Protein AF-A0A0N5A094-F1 (afdb_monomer)

Structure (mmCIF, N/CA/C/O backbone):
data_AF-A0A0N5A094-F1
#
_entry.id   AF-A0A0N5A094-F1
#
loop_
_atom_site.group_PDB
_atom_site.id
_atom_site.type_symbol
_atom_site.label_atom_id
_atom_site.label_alt_id
_atom_site.label_comp_id
_atom_site.label_asym_id
_atom_site.label_entity_id
_atom_site.label_seq_id
_atom_site.pdbx_PDB_ins_code
_atom_site.Cartn_x
_atom_site.Cartn_y
_atom_site.Cartn_z
_atom_site.occupancy
_atom_site.B_iso_or_equiv
_atom_site.auth_seq_id
_atom_site.auth_comp_id
_atom_site.auth_asym_id
_atom_site.auth_atom_id
_atom_site.pdbx_PDB_model_num
ATOM 1 N N . ASP A 1 1 ? -36.994 19.124 92.014 1.00 40.53 1 ASP A N 1
ATOM 2 C CA . ASP A 1 1 ? -37.214 20.203 91.030 1.00 40.53 1 ASP A CA 1
ATOM 3 C C . ASP A 1 1 ? -38.536 20.028 90.295 1.00 40.53 1 ASP A C 1
ATOM 5 O O . ASP A 1 1 ? -38.674 19.136 89.468 1.00 40.53 1 ASP A O 1
ATOM 9 N N . LYS A 1 2 ? -39.553 20.811 90.679 1.00 35.59 2 LYS A N 1
ATOM 10 C CA . LYS A 1 2 ? -40.881 20.840 90.042 1.00 35.59 2 LYS A CA 1
ATOM 11 C C . LYS A 1 2 ? -40.929 22.044 89.100 1.00 35.59 2 LYS A C 1
ATOM 13 O O . LYS A 1 2 ? -40.877 23.172 89.574 1.00 35.59 2 LYS A O 1
ATOM 18 N N . MET A 1 3 ? -41.030 21.811 87.793 1.00 36.81 3 MET A N 1
ATOM 19 C CA . MET A 1 3 ? -41.325 22.874 86.826 1.00 36.81 3 MET A CA 1
ATOM 20 C C . MET A 1 3 ? -42.841 23.016 86.670 1.00 36.81 3 MET A C 1
ATOM 22 O O . MET A 1 3 ? -43.499 22.126 86.132 1.00 36.81 3 MET A O 1
ATOM 26 N N . GLU A 1 4 ? -43.391 24.129 87.152 1.00 40.38 4 GLU A N 1
ATOM 27 C CA . GLU A 1 4 ? -44.773 24.541 86.895 1.00 40.38 4 GLU A CA 1
ATOM 28 C C . GLU A 1 4 ? -44.819 25.405 85.632 1.00 40.38 4 GLU A C 1
ATOM 30 O O . GLU A 1 4 ? -44.271 26.506 85.596 1.00 40.38 4 GLU A O 1
ATOM 35 N N . TRP A 1 5 ? -45.480 24.916 84.583 1.00 44.56 5 TRP A N 1
ATOM 36 C CA . TRP A 1 5 ? -45.699 25.687 83.362 1.00 44.56 5 TRP A CA 1
ATOM 37 C C . TRP A 1 5 ? -47.072 26.361 83.423 1.00 44.56 5 TRP A C 1
ATOM 39 O O . TRP A 1 5 ? -48.102 25.690 83.492 1.00 44.56 5 TRP A O 1
ATOM 49 N N . VAL A 1 6 ? -47.099 27.695 83.384 1.00 49.22 6 VAL A N 1
ATOM 50 C CA . VAL A 1 6 ? -48.336 28.489 83.332 1.00 49.22 6 VAL A CA 1
ATOM 51 C C . VAL A 1 6 ? -48.477 29.086 81.934 1.00 49.22 6 VAL A C 1
ATOM 53 O O . VAL A 1 6 ? -47.632 29.861 81.494 1.00 49.22 6 VAL A O 1
ATOM 56 N N . CYS A 1 7 ? -49.553 28.740 81.223 1.00 46.50 7 CYS A N 1
ATOM 57 C CA . CYS A 1 7 ? -49.865 29.350 79.932 1.00 46.50 7 CYS A CA 1
ATOM 58 C C . CYS A 1 7 ? -50.522 30.720 80.161 1.00 46.50 7 CYS A C 1
ATOM 60 O O . CYS A 1 7 ? -51.617 30.811 80.721 1.00 46.50 7 CYS A O 1
ATOM 62 N N . ILE A 1 8 ? -49.840 31.791 79.754 1.00 53.34 8 ILE A N 1
ATOM 63 C CA . ILE A 1 8 ? -50.298 33.173 79.916 1.00 53.34 8 ILE A CA 1
ATOM 64 C C . ILE A 1 8 ? -50.703 33.718 78.544 1.00 53.34 8 ILE A C 1
ATOM 66 O O . ILE A 1 8 ? -49.849 33.939 77.691 1.00 53.34 8 ILE A O 1
ATOM 70 N N . TYR A 1 9 ? -51.995 33.985 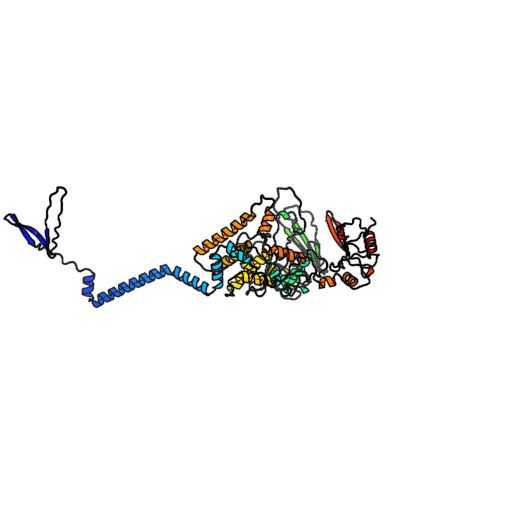78.340 1.00 48.75 9 TYR A N 1
ATOM 71 C CA . TYR A 1 9 ? -52.473 34.719 77.165 1.00 48.75 9 TYR A CA 1
ATOM 72 C C . TYR A 1 9 ? -52.523 36.223 77.464 1.00 48.75 9 TYR A C 1
ATOM 74 O O . TYR A 1 9 ? -53.186 36.664 78.409 1.00 48.75 9 TYR A O 1
ATOM 82 N N . LYS A 1 10 ? -51.826 37.018 76.644 1.00 45.25 10 LYS A N 1
ATOM 83 C CA . LYS A 1 10 ? -51.861 38.486 76.676 1.00 45.25 10 LYS A CA 1
ATOM 84 C C . LYS A 1 10 ? -52.787 38.977 75.565 1.00 45.25 10 LYS A C 1
ATOM 86 O O . LYS A 1 10 ? -52.545 38.701 74.396 1.00 45.25 10 LYS A O 1
ATOM 91 N N . THR A 1 11 ? -53.850 39.688 75.927 1.00 54.94 11 THR A N 1
ATOM 92 C CA . THR A 1 11 ? -54.691 40.385 74.940 1.00 54.94 11 THR A CA 1
ATOM 93 C C . THR A 1 11 ? -54.048 41.727 74.558 1.00 54.94 11 THR A C 1
ATOM 95 O O . THR A 1 11 ? -53.270 42.256 75.359 1.00 54.94 11 THR A O 1
ATOM 98 N N . PRO A 1 12 ? -54.352 42.307 73.377 1.00 47.81 12 PRO A N 1
ATOM 99 C CA . PRO A 1 12 ? -53.714 43.541 72.894 1.00 47.81 12 PRO A CA 1
ATOM 100 C C . PRO A 1 12 ? -53.817 44.737 73.856 1.00 47.81 12 PRO A C 1
ATOM 102 O O . PRO A 1 12 ? -52.967 45.617 73.834 1.00 47.81 12 PRO A O 1
ATOM 105 N N . ASN A 1 13 ? -54.792 44.724 74.773 1.00 51.91 13 ASN A N 1
ATOM 106 C CA . ASN A 1 13 ? -55.006 45.780 75.769 1.00 51.91 13 ASN A CA 1
ATOM 107 C C . ASN A 1 13 ? -54.245 45.536 77.092 1.00 51.91 13 ASN A C 1
ATOM 109 O O . ASN A 1 13 ? -54.601 46.085 78.131 1.00 51.91 13 ASN A O 1
ATOM 113 N N . GLY A 1 14 ? -53.233 44.662 77.098 1.00 53.75 14 GLY A N 1
ATOM 114 C CA . GLY A 1 14 ? -52.313 44.470 78.227 1.00 53.75 14 GLY A CA 1
ATOM 115 C C . GLY A 1 14 ? -52.867 43.704 79.436 1.00 53.75 14 GLY A C 1
ATOM 116 O O . GLY A 1 14 ? -52.121 43.452 80.382 1.00 53.75 14 GLY A O 1
ATOM 117 N N . LYS A 1 15 ? -54.135 43.273 79.423 1.00 48.41 15 LYS A N 1
ATOM 118 C CA . LYS A 1 15 ? -54.742 42.536 80.542 1.00 48.41 15 LYS A CA 1
ATOM 119 C C . LYS A 1 15 ? -54.428 41.039 80.449 1.00 48.41 15 LYS A C 1
ATOM 121 O O . LYS A 1 15 ? -54.815 40.367 79.491 1.00 48.41 15 LYS A O 1
ATOM 126 N N . VAL A 1 16 ? -53.723 40.529 81.460 1.00 52.72 16 VAL A N 1
ATOM 127 C CA . VAL A 1 16 ? -53.358 39.114 81.617 1.00 52.72 16 VAL A CA 1
ATOM 128 C C . VAL A 1 16 ? -54.483 38.370 82.337 1.00 52.72 16 VAL A C 1
ATOM 130 O O . VAL A 1 16 ? -54.897 38.779 83.421 1.00 52.72 16 VAL A O 1
ATOM 133 N N . THR A 1 17 ? -54.971 37.266 81.766 1.00 53.78 17 THR A N 1
ATOM 134 C CA . THR A 1 17 ? -55.908 36.359 82.454 1.00 53.78 17 THR A CA 1
ATOM 135 C C . THR A 1 17 ? -55.430 34.915 82.354 1.00 53.78 17 THR A C 1
ATOM 137 O O . THR A 1 17 ? -55.186 34.404 81.265 1.00 53.78 17 THR A O 1
ATOM 140 N N . THR A 1 18 ? -55.295 34.252 83.502 1.00 53.00 18 THR A N 1
ATOM 141 C CA . THR A 1 18 ? -55.011 32.818 83.619 1.00 53.00 18 THR A CA 1
ATOM 142 C C . THR A 1 18 ? -56.312 32.098 83.967 1.00 53.00 18 THR A C 1
ATOM 144 O O . THR A 1 18 ? -56.919 32.381 84.998 1.00 53.00 18 THR A O 1
ATOM 147 N N . ARG A 1 19 ? -56.793 31.214 83.081 1.00 52.75 19 ARG A N 1
ATOM 148 C CA . ARG A 1 19 ? -58.056 30.478 83.296 1.00 52.75 19 ARG A CA 1
ATOM 149 C C . ARG A 1 19 ? -57.854 29.058 83.836 1.00 52.75 19 ARG A C 1
ATOM 151 O O . ARG A 1 19 ? -58.633 28.651 84.688 1.00 52.75 19 ARG A O 1
ATOM 158 N N . ASN A 1 20 ? -56.804 28.349 83.410 1.00 54.22 20 ASN A N 1
ATOM 159 C CA . ASN A 1 20 ? -56.599 26.929 83.729 1.00 54.22 20 ASN A CA 1
ATOM 160 C C . ASN A 1 20 ? -55.142 26.640 84.120 1.00 54.22 20 ASN A C 1
ATOM 162 O O . ASN A 1 20 ? -54.226 27.282 83.600 1.00 54.22 20 ASN A O 1
ATOM 166 N N . GLN A 1 21 ? -54.936 25.653 84.993 1.00 54.00 21 GLN A N 1
ATOM 167 C CA . GLN A 1 21 ? -53.613 25.183 85.419 1.00 54.00 21 GLN A CA 1
ATOM 168 C C . GLN A 1 21 ? -53.543 23.655 85.258 1.00 54.00 21 GLN A C 1
ATOM 170 O O . GLN A 1 21 ? -54.510 22.952 85.558 1.00 54.00 21 GLN A O 1
ATOM 175 N N . PHE A 1 22 ? -52.422 23.147 84.742 1.00 50.75 22 PHE A N 1
ATOM 176 C CA . PHE A 1 22 ? -52.199 21.716 84.513 1.00 50.75 22 PHE A CA 1
ATOM 177 C C . PHE A 1 22 ? -51.308 21.139 85.611 1.00 50.75 22 PHE A C 1
ATOM 179 O O . PHE A 1 22 ? -50.205 21.637 85.837 1.00 50.75 22 PHE A O 1
ATOM 186 N N . ALA A 1 23 ? -51.756 20.063 86.257 1.00 51.31 23 ALA A N 1
ATOM 187 C CA . ALA A 1 23 ? -50.963 19.329 87.237 1.00 51.31 23 ALA A CA 1
ATOM 188 C C . ALA A 1 23 ? -51.200 17.821 87.074 1.00 51.31 23 ALA A C 1
ATOM 190 O O . ALA A 1 23 ? -52.342 17.380 87.027 1.00 51.31 23 ALA A O 1
ATOM 191 N N . ARG A 1 24 ? -50.119 17.027 86.982 1.00 50.41 24 ARG A N 1
ATOM 192 C CA . ARG A 1 24 ? -50.166 15.554 86.824 1.00 50.41 24 ARG A CA 1
ATOM 193 C C . ARG A 1 24 ? -51.142 15.072 85.730 1.00 50.41 24 ARG A C 1
ATOM 195 O O . ARG A 1 24 ? -51.938 14.178 85.966 1.00 50.41 24 ARG A O 1
ATOM 202 N N . ASN A 1 25 ? -51.038 15.642 84.528 1.00 51.09 25 ASN A N 1
ATOM 203 C CA . ASN A 1 25 ? -51.852 15.304 83.348 1.00 51.09 25 ASN A CA 1
ATOM 204 C C . ASN A 1 25 ? -53.365 15.588 83.439 1.00 51.09 25 ASN A C 1
ATOM 206 O O . ASN A 1 25 ? -54.051 15.358 82.446 1.00 51.09 25 ASN A O 1
ATOM 210 N N . ASP A 1 26 ? -53.859 16.182 84.529 1.00 54.31 26 ASP A N 1
ATOM 211 C CA . ASP A 1 26 ? -55.261 16.586 84.665 1.00 54.31 26 ASP A CA 1
ATOM 212 C C . ASP A 1 26 ? -55.428 18.115 84.577 1.00 54.31 26 ASP A C 1
ATOM 214 O O . ASP A 1 26 ? -54.573 18.897 85.019 1.00 54.31 26 ASP A O 1
ATOM 218 N N . LEU A 1 27 ? -56.535 18.549 83.960 1.00 52.34 27 LEU A N 1
ATOM 219 C CA . LEU A 1 27 ? -56.889 19.958 83.764 1.00 52.34 27 LEU A CA 1
ATOM 220 C C . LEU A 1 27 ? -57.741 20.462 84.941 1.00 52.34 27 LEU A C 1
ATOM 222 O O . LEU A 1 27 ? -58.850 19.970 85.162 1.00 52.34 27 LEU A O 1
ATOM 226 N N . PHE A 1 28 ? -57.266 21.491 85.646 1.00 58.31 28 PHE A N 1
ATOM 227 C CA . PHE A 1 28 ? -58.007 22.130 86.738 1.00 58.31 28 PHE A CA 1
ATOM 228 C C . PHE A 1 28 ? -58.470 23.535 86.337 1.00 58.31 28 PHE A C 1
ATOM 230 O O . PHE A 1 28 ? -57.681 24.348 85.840 1.00 58.31 28 PHE A O 1
ATOM 237 N N . ALA A 1 29 ? -59.753 23.828 86.566 1.00 55.75 29 ALA A N 1
ATOM 238 C CA . ALA A 1 29 ? -60.326 25.156 86.355 1.00 55.75 29 ALA A CA 1
ATOM 239 C C . ALA A 1 29 ? -60.274 25.972 87.657 1.00 55.75 29 ALA A C 1
ATOM 241 O O . ALA A 1 29 ? -60.567 25.455 88.740 1.00 55.75 29 ALA A O 1
ATOM 242 N N . ILE A 1 30 ? -59.913 27.254 87.551 1.00 59.31 30 ILE A N 1
ATOM 243 C CA . ILE A 1 30 ? -59.875 28.176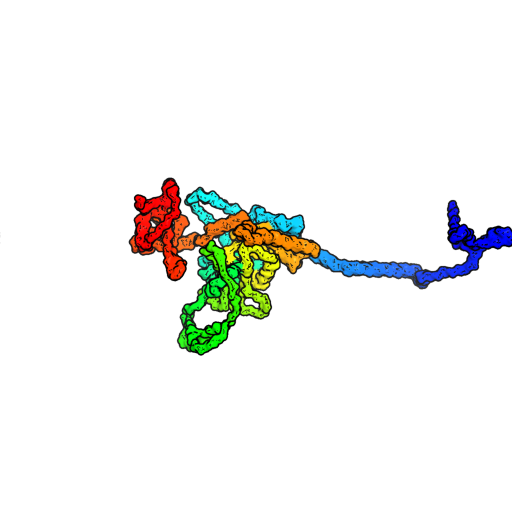 88.693 1.00 59.31 30 ILE A CA 1
ATOM 244 C C . ILE A 1 30 ? -61.273 28.769 88.893 1.00 59.31 30 ILE A C 1
ATOM 246 O O . ILE A 1 30 ? -61.747 29.545 88.060 1.00 59.31 30 ILE A O 1
ATOM 250 N N . VAL A 1 31 ? -61.917 28.444 90.013 1.00 59.22 31 VAL A N 1
ATOM 251 C CA . VAL A 1 31 ? -63.237 28.970 90.395 1.00 59.22 31 VAL A CA 1
ATOM 252 C C . VAL A 1 31 ? -63.073 29.923 91.585 1.00 59.22 31 VAL A C 1
ATOM 254 O O . VAL A 1 31 ? -62.220 29.726 92.448 1.00 59.22 31 VAL A O 1
ATOM 257 N N . LYS A 1 32 ? -63.848 31.013 91.626 1.00 51.41 32 LYS A N 1
ATOM 258 C CA . LYS A 1 32 ? -63.869 31.926 92.780 1.00 51.41 32 LYS A CA 1
ATOM 259 C C . LYS A 1 32 ? -64.841 31.398 93.828 1.00 51.41 32 LYS A C 1
ATOM 261 O O . LYS A 1 32 ? -66.021 31.232 93.530 1.00 51.41 32 LYS A O 1
ATOM 266 N N . GLY A 1 33 ? -64.350 31.173 95.043 1.00 56.47 33 GLY A N 1
ATOM 267 C CA . GLY A 1 33 ? -65.200 30.870 96.189 1.00 56.47 33 GLY A CA 1
ATOM 268 C C . GLY A 1 33 ? -65.967 32.109 96.682 1.00 56.47 33 GLY A C 1
ATOM 269 O O . GLY A 1 33 ? -65.569 33.237 96.368 1.00 56.47 33 GLY A O 1
ATOM 270 N N . PRO A 1 34 ? -67.023 31.929 97.497 1.00 51.56 34 PRO A N 1
ATOM 271 C CA . PRO A 1 34 ? -67.891 33.018 97.968 1.00 51.56 34 PRO A CA 1
ATOM 272 C C . PRO A 1 34 ? -67.163 34.137 98.731 1.00 51.56 34 PRO A C 1
ATOM 274 O O . PRO A 1 34 ? -67.628 35.269 98.742 1.00 51.56 34 PRO A O 1
ATOM 277 N N . ASN A 1 35 ? -65.984 33.851 99.297 1.00 50.47 35 ASN A N 1
ATOM 278 C CA . ASN A 1 35 ? -65.186 34.808 100.073 1.00 50.47 35 ASN A CA 1
ATOM 279 C C . ASN A 1 35 ? -63.982 35.376 99.291 1.00 50.47 35 ASN A C 1
ATOM 281 O O . ASN A 1 35 ? -63.029 35.876 99.882 1.00 50.47 35 ASN A O 1
ATOM 285 N N . GLY A 1 36 ? -63.973 35.270 97.958 1.00 56.06 36 GLY A N 1
ATOM 286 C CA . GLY A 1 36 ? -62.949 35.888 97.102 1.00 56.06 36 GLY A CA 1
ATOM 287 C C . GLY A 1 36 ? -61.624 35.121 96.957 1.00 56.06 36 GLY A C 1
ATOM 288 O O . GLY A 1 36 ? -60.791 35.518 96.141 1.00 56.06 36 GLY A O 1
ATOM 289 N N . GLY A 1 37 ? -61.435 34.000 97.664 1.00 48.12 37 GLY A N 1
ATOM 290 C CA . GLY A 1 37 ? -60.314 33.069 97.455 1.00 48.12 37 GLY A CA 1
ATOM 291 C C . GLY A 1 37 ? -60.482 32.191 96.202 1.00 48.12 37 GLY A C 1
ATOM 292 O O . GLY A 1 37 ? -61.602 31.836 95.830 1.00 48.12 37 GLY A O 1
ATOM 293 N N . ARG A 1 38 ? -59.372 31.843 95.532 1.00 59.03 38 ARG A N 1
ATOM 294 C CA . ARG A 1 38 ? -59.352 30.950 94.353 1.00 59.03 38 ARG A CA 1
ATOM 295 C C . ARG A 1 38 ? -59.352 29.484 94.803 1.00 59.03 38 ARG A C 1
ATOM 297 O O . ARG A 1 38 ? -58.461 29.094 95.550 1.00 59.03 38 ARG A O 1
ATOM 304 N N . THR A 1 39 ? -60.301 28.681 94.330 1.00 55.34 39 THR A N 1
ATOM 305 C CA . THR A 1 39 ? -60.359 27.227 94.553 1.00 55.34 39 THR A CA 1
ATOM 306 C C . THR A 1 39 ? -60.227 26.471 93.229 1.00 55.34 39 THR A C 1
ATOM 308 O O . THR A 1 39 ? -60.611 26.968 92.168 1.00 55.34 39 THR A O 1
ATOM 311 N N . PHE A 1 40 ? -59.642 25.273 93.281 1.00 58.41 40 PHE A N 1
ATOM 312 C CA . PHE A 1 40 ? -59.408 24.424 92.113 1.00 58.41 40 PHE A CA 1
ATOM 313 C C . PHE A 1 40 ? -60.460 23.318 92.069 1.00 58.41 40 PHE A C 1
ATOM 315 O O . PHE A 1 40 ? -60.557 22.529 93.007 1.00 58.41 40 PHE A O 1
ATOM 322 N N . ALA A 1 41 ? -61.243 23.262 90.991 1.00 54.66 41 ALA A N 1
ATOM 323 C CA . ALA A 1 41 ? -62.210 22.192 90.761 1.00 54.66 41 ALA A CA 1
ATOM 324 C C . ALA A 1 41 ? -61.723 21.285 89.613 1.00 54.66 41 ALA A C 1
ATOM 326 O O . ALA A 1 41 ? -61.288 21.809 88.577 1.00 54.66 41 ALA A O 1
ATOM 327 N N . PRO A 1 42 ? -61.768 19.947 89.766 1.00 55.88 42 PRO A N 1
ATOM 328 C CA . PRO A 1 42 ? -61.469 19.031 88.672 1.00 55.88 42 PRO A CA 1
ATOM 329 C C . PRO A 1 42 ? -62.531 19.183 87.581 1.00 55.88 42 PRO A C 1
ATOM 331 O O . PRO A 1 42 ? -63.730 19.171 87.863 1.00 55.88 42 PRO A O 1
ATOM 334 N N . VAL A 1 43 ? -62.104 19.332 86.326 1.00 54.94 43 VAL A N 1
ATOM 335 C CA . VAL A 1 43 ? -63.026 19.342 85.184 1.00 54.94 43 VAL A CA 1
ATOM 336 C C . VAL A 1 43 ? -63.448 17.897 84.917 1.00 54.94 43 VAL A C 1
ATOM 338 O O . VAL A 1 43 ? -62.831 17.198 84.119 1.00 54.94 43 VAL A O 1
ATOM 341 N N . THR A 1 44 ? -64.493 17.417 85.591 1.00 49.25 44 THR A N 1
ATOM 342 C CA . THR A 1 44 ? -65.128 16.125 85.288 1.00 49.25 44 THR A CA 1
ATOM 343 C C . THR A 1 44 ? -66.011 16.256 84.048 1.00 49.25 44 THR A C 1
ATOM 345 O O . THR A 1 44 ? -67.237 16.205 84.097 1.00 49.25 44 THR A O 1
ATOM 348 N N . GLY A 1 45 ? -65.368 16.448 82.900 1.00 44.84 45 GLY A N 1
ATOM 349 C CA . GLY A 1 45 ? -65.961 16.172 81.601 1.00 44.84 45 GLY A CA 1
ATOM 350 C C . GLY A 1 45 ? -65.524 14.782 81.166 1.00 44.84 45 GLY A C 1
ATOM 351 O O . GLY A 1 45 ? -64.329 14.500 81.163 1.00 44.84 45 GLY A O 1
ATOM 352 N N . ASN A 1 46 ? -66.477 13.921 80.802 1.00 41.50 46 ASN A N 1
ATOM 353 C CA . ASN A 1 46 ? -66.208 12.679 80.079 1.00 41.50 46 ASN A CA 1
ATOM 354 C C . ASN A 1 46 ? -65.318 12.987 78.866 1.00 41.50 46 ASN A C 1
ATOM 356 O O . ASN A 1 46 ? -65.799 13.423 77.820 1.00 41.50 46 ASN A O 1
ATOM 360 N N . VAL A 1 47 ? -64.012 12.772 79.015 1.00 41.25 47 VAL A N 1
ATOM 361 C CA . VAL A 1 47 ? -63.076 12.737 77.898 1.00 41.25 47 VAL A CA 1
ATOM 362 C C . VAL A 1 47 ? -63.547 11.583 77.016 1.00 41.25 47 VAL A C 1
ATOM 364 O O . VAL A 1 47 ? -63.698 10.471 77.531 1.00 41.25 47 VAL A O 1
ATOM 367 N N . PRO A 1 48 ? -63.813 11.785 75.712 1.00 41.84 48 PRO A N 1
ATOM 368 C CA . PRO A 1 48 ? -64.016 10.656 74.828 1.00 41.84 48 PRO A CA 1
ATOM 369 C C . PRO A 1 48 ? -62.734 9.838 74.909 1.00 41.84 48 PRO A C 1
ATOM 371 O O . PRO A 1 48 ? -61.674 10.312 74.493 1.00 41.84 48 PRO A O 1
ATOM 374 N N . LEU A 1 49 ? -62.824 8.641 75.494 1.00 50.31 49 LEU A N 1
ATOM 375 C CA . LEU A 1 49 ? -61.745 7.669 75.475 1.00 50.31 49 LEU A CA 1
ATOM 376 C C . LEU A 1 49 ? -61.266 7.607 74.026 1.00 50.31 49 LEU A C 1
ATOM 378 O O . LEU A 1 49 ? -62.077 7.356 73.128 1.00 50.31 49 LEU A O 1
ATOM 382 N N . HIS A 1 50 ? -59.993 7.947 73.817 1.00 52.97 50 HIS A N 1
ATOM 383 C CA . HIS A 1 50 ? -59.344 8.026 72.515 1.00 52.97 50 HIS A CA 1
ATOM 384 C C . HIS A 1 50 ? -59.893 6.902 71.633 1.00 52.97 50 HIS A C 1
ATOM 386 O O . HIS A 1 50 ? -59.729 5.731 71.981 1.00 52.97 50 HIS A O 1
ATOM 392 N N . LYS A 1 51 ? -60.629 7.232 70.552 1.00 56.00 51 LYS A N 1
ATOM 393 C CA . LYS A 1 51 ? -61.159 6.203 69.641 1.00 56.00 51 LYS A CA 1
ATOM 394 C C . LYS A 1 51 ? -59.974 5.291 69.319 1.00 56.00 51 LYS A C 1
ATOM 396 O O . LYS A 1 51 ? -58.977 5.829 68.825 1.00 56.00 51 LYS A O 1
ATOM 401 N N . PRO A 1 52 ? -60.040 3.979 69.634 1.00 56.72 52 PRO A N 1
ATOM 402 C CA . PRO A 1 52 ? -58.911 3.096 69.411 1.00 56.72 52 PRO A CA 1
ATOM 403 C C . PRO A 1 52 ? -58.562 3.220 67.943 1.00 56.72 52 PRO A C 1
ATOM 405 O O . PRO A 1 52 ? -59.468 3.154 67.089 1.00 56.72 52 PRO A O 1
ATOM 408 N N . SER A 1 53 ? -57.286 3.497 67.681 1.00 67.94 53 SER A N 1
ATOM 409 C CA . SER A 1 53 ? -56.813 3.677 66.322 1.00 67.94 53 SER A CA 1
ATOM 410 C C . SER A 1 53 ? -57.152 2.415 65.532 1.00 67.94 53 SER A C 1
ATOM 412 O O . SER A 1 53 ? -57.368 1.335 66.092 1.00 67.94 53 SER A O 1
ATOM 414 N N . PHE A 1 54 ? -57.237 2.535 64.213 1.00 72.56 54 PHE A N 1
ATOM 415 C CA . PHE A 1 54 ? -57.468 1.378 63.352 1.00 72.56 54 PHE A CA 1
ATOM 416 C C . PHE A 1 54 ? -56.510 0.211 63.684 1.00 72.56 54 PHE A C 1
ATOM 418 O O . PHE A 1 54 ? -56.934 -0.943 63.759 1.00 72.56 54 PHE A O 1
ATOM 425 N N . PHE A 1 55 ? -55.257 0.534 64.023 1.00 69.50 55 PHE A N 1
ATOM 426 C CA . PHE A 1 55 ? -54.239 -0.417 64.466 1.00 69.50 55 PHE A CA 1
ATOM 427 C C . PHE A 1 55 ? -54.571 -1.096 65.802 1.00 69.50 55 PHE A C 1
ATOM 429 O O . PHE A 1 55 ? -54.374 -2.303 65.928 1.00 69.50 55 PHE A O 1
ATOM 436 N N . ASP A 1 56 ? -55.139 -0.375 66.773 1.00 69.81 56 ASP A N 1
ATOM 437 C CA . ASP A 1 56 ? -55.544 -0.946 68.068 1.00 69.81 56 ASP A CA 1
ATOM 438 C C . ASP A 1 56 ? -56.717 -1.923 67.928 1.00 69.81 56 ASP A C 1
ATOM 440 O O . ASP A 1 56 ? -56.780 -2.937 68.629 1.00 69.81 56 ASP A O 1
ATOM 444 N N . ARG A 1 57 ? -57.638 -1.651 66.992 1.00 75.19 57 ARG A N 1
ATOM 445 C CA . ARG A 1 57 ? -58.759 -2.556 66.682 1.00 75.19 57 ARG A CA 1
ATOM 446 C C . ARG A 1 57 ? -58.283 -3.820 65.976 1.00 75.19 57 ARG A C 1
ATOM 448 O O . ARG A 1 57 ? -58.677 -4.915 66.372 1.00 75.19 57 ARG A O 1
ATOM 455 N N . MET A 1 58 ? -57.397 -3.680 64.990 1.00 66.75 58 MET A N 1
ATOM 456 C CA . MET A 1 58 ? -56.795 -4.819 64.292 1.00 66.75 58 MET A CA 1
ATOM 457 C C . MET A 1 58 ? -55.954 -5.693 65.226 1.00 66.75 58 MET A C 1
ATOM 459 O O . MET A 1 58 ? -56.092 -6.914 65.212 1.00 66.75 58 MET A O 1
ATOM 463 N N . LYS A 1 59 ? -55.121 -5.086 66.081 1.00 74.06 59 LYS A N 1
ATOM 464 C CA . LYS A 1 59 ? -54.278 -5.811 67.042 1.00 74.06 59 LYS A CA 1
ATOM 465 C C . LYS A 1 59 ? -55.108 -6.628 68.039 1.00 74.06 59 LYS A C 1
ATOM 467 O O . LYS A 1 59 ? -54.705 -7.733 68.395 1.00 74.06 59 LYS A O 1
ATOM 472 N N . LYS A 1 60 ? -56.274 -6.116 68.460 1.00 73.12 60 LYS A N 1
ATOM 473 C CA . LYS A 1 60 ? -57.225 -6.847 69.319 1.00 73.12 60 LYS A CA 1
ATOM 474 C C . LYS A 1 60 ? -57.935 -8.004 68.606 1.00 73.12 60 LYS A C 1
ATOM 476 O O . LYS A 1 60 ? -58.180 -9.011 69.255 1.00 73.12 60 LYS A O 1
ATOM 481 N N . GLN A 1 61 ? -58.261 -7.877 67.317 1.00 77.25 61 GLN A N 1
ATOM 482 C CA . GLN A 1 61 ? -58.940 -8.939 66.555 1.00 77.25 61 GLN A CA 1
ATOM 483 C C . GLN A 1 61 ? -58.013 -10.087 66.132 1.00 77.25 61 GLN A C 1
ATOM 485 O O . GLN A 1 61 ? -58.437 -11.236 66.132 1.00 77.25 61 GLN A O 1
ATOM 490 N N . LEU A 1 62 ? -56.767 -9.785 65.759 1.00 72.62 62 LEU A N 1
ATOM 491 C CA . LEU A 1 62 ? -55.831 -10.759 65.174 1.00 72.62 62 LEU A CA 1
ATOM 492 C C . LEU A 1 62 ? -54.886 -11.409 66.199 1.00 72.62 62 LEU A C 1
ATOM 494 O O . LEU A 1 62 ? -54.253 -12.416 65.893 1.00 72.62 62 LEU A O 1
ATOM 498 N N . GLY A 1 63 ? -54.768 -10.840 67.402 1.00 78.69 63 GLY A N 1
ATOM 499 C CA . GLY A 1 63 ? -53.753 -11.222 68.383 1.00 78.69 63 GLY A CA 1
ATOM 500 C C . GLY A 1 63 ? -52.381 -10.606 68.076 1.00 78.69 63 GLY A C 1
ATOM 501 O O . GLY A 1 63 ? -51.981 -10.439 66.922 1.00 78.69 63 GLY A O 1
ATOM 502 N N . ALA A 1 64 ? -51.633 -10.252 69.127 1.00 75.69 64 ALA A N 1
ATOM 503 C CA . ALA A 1 64 ? -50.350 -9.555 69.003 1.00 75.69 64 ALA A CA 1
ATOM 504 C C . ALA A 1 64 ? -49.318 -10.249 68.077 1.00 75.69 64 ALA A C 1
ATOM 506 O O . ALA A 1 64 ? -48.782 -9.554 67.213 1.00 75.69 64 ALA A O 1
ATOM 507 N N . PRO A 1 65 ? -49.037 -11.568 68.181 1.00 80.94 65 PRO A N 1
ATOM 508 C CA . PRO A 1 65 ? -48.002 -12.200 67.354 1.00 80.94 65 PRO A CA 1
ATOM 509 C C . PRO A 1 65 ? -48.344 -12.208 65.855 1.00 80.94 65 PRO A C 1
ATOM 511 O O . PRO A 1 65 ? -47.481 -11.931 65.024 1.00 80.94 65 PRO A O 1
ATOM 514 N N . LEU A 1 66 ? -49.612 -12.441 65.504 1.00 79.44 66 LEU A N 1
ATOM 515 C CA . LEU A 1 66 ? -50.096 -12.458 64.118 1.00 79.44 66 LEU A CA 1
ATOM 516 C C . LEU A 1 66 ? -50.084 -11.061 63.479 1.00 79.44 66 LEU A C 1
ATOM 518 O O . LEU A 1 66 ? -49.677 -10.911 62.327 1.00 79.44 66 LEU A O 1
ATOM 522 N N . PHE A 1 67 ? -50.463 -10.027 64.236 1.00 86.38 67 PHE A N 1
ATOM 523 C CA . PHE A 1 67 ? -50.436 -8.638 63.769 1.00 86.38 67 PHE A CA 1
ATOM 524 C C . PHE A 1 67 ? -49.012 -8.156 63.441 1.00 86.38 67 PHE A C 1
ATOM 526 O O . PHE A 1 67 ? -48.788 -7.586 62.372 1.00 86.38 67 PHE A O 1
ATOM 533 N N . TYR A 1 68 ? -48.035 -8.410 64.322 1.00 85.75 68 TYR A N 1
ATOM 534 C CA . TYR A 1 68 ? -46.642 -8.029 64.056 1.00 85.75 68 TYR A CA 1
ATOM 535 C C . TYR A 1 68 ? -46.020 -8.855 62.920 1.00 85.75 68 TYR A C 1
ATOM 537 O O . TYR A 1 68 ? -45.274 -8.294 62.120 1.00 85.75 68 TYR A O 1
ATOM 545 N N . GLY A 1 69 ? -46.372 -10.140 62.778 1.00 86.38 69 GLY A N 1
ATOM 546 C CA . GLY A 1 69 ? -45.955 -10.961 61.634 1.00 86.38 69 GLY A CA 1
ATOM 547 C C . GLY A 1 69 ? -46.438 -10.403 60.289 1.00 86.38 69 GLY A C 1
ATOM 548 O O . GLY A 1 69 ? -45.641 -10.243 59.364 1.00 86.38 69 GLY A O 1
ATOM 549 N N . LEU A 1 70 ? -47.715 -10.016 60.195 1.00 87.31 70 LEU A N 1
ATOM 550 C CA . LEU A 1 70 ? -48.282 -9.354 59.010 1.00 87.31 70 LEU A CA 1
ATOM 551 C C . LEU A 1 70 ? -47.605 -8.010 58.711 1.00 87.31 70 LEU A C 1
ATOM 553 O O . LEU A 1 70 ? -47.318 -7.715 57.553 1.00 87.31 70 LEU A O 1
ATOM 557 N N . LEU A 1 71 ? -47.307 -7.213 59.741 1.00 88.25 71 LEU A N 1
ATOM 558 C CA . LEU A 1 71 ? -46.617 -5.934 59.577 1.00 88.25 71 LEU A CA 1
ATOM 559 C C . LEU A 1 71 ? -45.209 -6.123 58.989 1.00 88.25 71 LEU A C 1
ATOM 561 O O . LEU A 1 71 ? -44.828 -5.404 58.068 1.00 88.25 71 LEU A O 1
ATOM 565 N N . VAL A 1 72 ? -44.460 -7.119 59.476 1.00 90.44 72 VAL A N 1
ATOM 566 C CA . VAL A 1 72 ? -43.134 -7.467 58.941 1.00 90.44 72 VAL A CA 1
ATOM 567 C C . VAL A 1 72 ? -43.233 -7.893 57.477 1.00 90.44 72 VAL A C 1
ATOM 569 O O . VAL A 1 72 ? -42.438 -7.422 56.667 1.00 90.44 72 VAL A O 1
ATOM 572 N N . ILE A 1 73 ? -44.227 -8.709 57.108 1.00 91.38 73 ILE A N 1
ATOM 573 C CA . ILE A 1 73 ? -44.457 -9.119 55.711 1.00 91.38 73 ILE A CA 1
ATOM 574 C C . ILE A 1 73 ? -44.750 -7.904 54.824 1.00 91.38 73 ILE A C 1
ATOM 576 O O . ILE A 1 73 ? -44.153 -7.775 53.756 1.00 91.38 73 ILE A O 1
ATOM 580 N N . VAL A 1 74 ? -45.619 -6.988 55.263 1.00 92.38 74 VAL A N 1
ATOM 581 C CA . VAL A 1 74 ? -45.940 -5.762 54.511 1.00 92.38 74 VAL A CA 1
ATOM 582 C C . VAL A 1 74 ? -44.691 -4.904 54.316 1.00 92.38 74 VAL A C 1
ATOM 584 O O . VAL A 1 74 ? -44.426 -4.460 53.200 1.00 92.38 74 VAL A O 1
ATOM 587 N N . VAL A 1 75 ? -43.883 -4.718 55.365 1.00 93.88 75 VAL A N 1
ATOM 588 C CA . VAL A 1 75 ? -42.604 -4.001 55.264 1.00 93.88 75 VAL A CA 1
ATOM 589 C C . VAL A 1 75 ? -41.673 -4.689 54.264 1.00 93.88 75 VAL A C 1
ATOM 591 O O . VAL A 1 75 ? -41.084 -4.008 53.428 1.00 93.88 75 VAL A O 1
ATOM 594 N N . LEU A 1 76 ? -41.579 -6.020 54.288 1.00 95.00 76 LEU A N 1
ATOM 595 C CA . LEU A 1 76 ? -40.727 -6.790 53.380 1.00 95.00 76 LEU A CA 1
ATOM 596 C C . LEU A 1 76 ? -41.171 -6.651 51.916 1.00 95.00 76 LEU A C 1
ATOM 598 O O . LEU A 1 76 ? -40.334 -6.453 51.038 1.00 95.00 76 LEU A O 1
ATOM 602 N N . VAL A 1 77 ? -42.481 -6.687 51.653 1.00 94.94 77 VAL A N 1
ATOM 603 C CA . VAL A 1 77 ? -43.057 -6.478 50.313 1.00 94.94 77 VAL A CA 1
ATOM 604 C C . VAL A 1 77 ? -42.772 -5.064 49.810 1.00 94.94 77 VAL A C 1
ATOM 606 O O . VAL A 1 77 ? -42.367 -4.903 48.660 1.00 94.94 77 VAL A O 1
ATOM 609 N N . VAL A 1 78 ? -42.917 -4.042 50.661 1.00 94.25 78 VAL A N 1
ATOM 610 C CA . VAL A 1 78 ? -42.565 -2.654 50.312 1.00 94.25 78 VAL A CA 1
ATOM 611 C C . VAL A 1 78 ? -41.072 -2.535 49.993 1.00 94.25 78 VAL A C 1
ATOM 613 O O . VAL A 1 78 ? -40.701 -1.890 49.013 1.00 94.25 78 VAL A O 1
ATOM 616 N N . LEU A 1 79 ? -40.210 -3.198 50.766 1.00 95.75 79 LEU A N 1
ATOM 617 C CA . LEU A 1 79 ? -38.762 -3.207 50.550 1.00 95.75 79 LEU A CA 1
ATOM 618 C C . LEU A 1 79 ? -38.392 -3.891 49.223 1.00 95.75 79 LEU A C 1
ATOM 620 O O . LEU A 1 79 ? -37.590 -3.357 48.459 1.00 95.75 79 LEU A O 1
ATOM 624 N N . ILE A 1 80 ? -39.031 -5.020 48.898 1.00 94.38 80 ILE A N 1
ATOM 625 C CA . ILE A 1 80 ? -38.869 -5.712 47.610 1.00 94.38 80 ILE A CA 1
ATOM 626 C C . ILE A 1 80 ? -39.367 -4.841 46.452 1.00 94.38 80 ILE A C 1
ATOM 628 O O . ILE A 1 80 ? -38.687 -4.745 45.431 1.00 94.38 80 ILE A O 1
ATOM 632 N N . ALA A 1 81 ? -40.511 -4.170 46.601 1.00 93.50 81 ALA A N 1
ATOM 633 C CA . ALA A 1 81 ? -41.037 -3.262 45.585 1.00 93.50 81 ALA A CA 1
ATOM 634 C C . ALA A 1 81 ? -40.085 -2.079 45.337 1.00 93.50 81 ALA A C 1
ATOM 636 O O . ALA A 1 81 ? -39.816 -1.743 44.184 1.00 93.50 81 ALA A O 1
ATOM 637 N N . LEU A 1 82 ? -39.505 -1.498 46.394 1.00 94.62 82 LEU A N 1
ATOM 638 C CA . LEU A 1 82 ? -38.480 -0.455 46.284 1.00 94.62 82 LEU A CA 1
ATOM 639 C C . LEU A 1 82 ? -37.221 -0.968 45.574 1.00 94.62 82 LEU A C 1
ATOM 641 O O . LEU A 1 82 ? -36.720 -0.301 44.670 1.00 94.62 82 LEU A O 1
ATOM 645 N N . LEU A 1 83 ? -36.734 -2.163 45.922 1.00 93.12 83 LEU A N 1
ATOM 646 C CA . LEU A 1 83 ? -35.599 -2.798 45.243 1.00 93.12 83 LEU A CA 1
ATOM 647 C C . LEU A 1 83 ? -35.897 -3.091 43.770 1.00 93.12 83 LEU A C 1
ATOM 649 O O . LEU A 1 83 ? -35.024 -2.908 42.923 1.00 93.12 83 LEU A O 1
ATOM 653 N N . PHE A 1 84 ? -37.123 -3.495 43.441 1.00 92.06 84 PHE A N 1
ATOM 654 C CA . PHE A 1 84 ? -37.547 -3.729 42.065 1.00 92.06 84 PHE A CA 1
ATOM 655 C C . PHE A 1 84 ? -37.618 -2.426 41.264 1.00 92.06 84 PHE A C 1
ATOM 657 O O . PHE A 1 84 ? -37.118 -2.373 40.142 1.00 92.06 84 PHE A O 1
ATOM 664 N N . VAL A 1 85 ? -38.155 -1.348 41.842 1.00 91.62 85 VAL A N 1
ATOM 665 C CA . VAL A 1 85 ? -38.141 -0.014 41.221 1.00 91.62 85 VAL A CA 1
ATOM 666 C C . VAL A 1 85 ? -36.703 0.464 41.014 1.00 91.62 85 VAL A C 1
ATOM 668 O O . VAL A 1 85 ? -36.365 0.899 39.914 1.00 91.62 85 VAL A O 1
ATOM 671 N N . LEU A 1 86 ? -35.826 0.311 42.012 1.00 90.25 86 LEU A N 1
ATOM 672 C CA . LEU A 1 86 ? -34.396 0.607 41.874 1.00 90.25 86 LEU A CA 1
ATOM 673 C C . LEU A 1 86 ? -33.767 -0.226 40.750 1.00 90.25 86 LEU A C 1
ATOM 675 O O . LEU A 1 86 ? -33.068 0.323 39.901 1.00 90.25 86 LEU A O 1
ATOM 679 N N . PHE A 1 87 ? -34.055 -1.526 40.675 1.00 90.12 87 PHE A N 1
ATOM 680 C CA . PHE A 1 87 ? -33.591 -2.381 39.585 1.00 90.12 87 PHE A CA 1
ATOM 681 C C . PHE A 1 87 ? -34.089 -1.887 38.224 1.00 90.12 87 PHE A C 1
ATOM 683 O O . PHE A 1 87 ? -33.283 -1.773 37.307 1.00 90.12 87 PHE A O 1
ATOM 690 N N . LEU A 1 88 ? -35.371 -1.544 38.075 1.00 88.62 88 LEU A N 1
ATOM 691 C CA . LEU A 1 88 ? -35.919 -1.014 36.822 1.00 88.62 88 LEU A CA 1
ATOM 692 C C . LEU A 1 88 ? -35.240 0.297 36.408 1.00 88.62 88 LEU A C 1
ATOM 694 O O . LEU A 1 88 ? -34.881 0.446 35.237 1.00 88.62 88 LEU A O 1
ATOM 698 N N . VAL A 1 89 ? -35.007 1.201 37.364 1.00 88.44 89 VAL A N 1
ATOM 699 C CA . VAL A 1 89 ? -34.297 2.474 37.155 1.00 88.44 89 VAL A CA 1
ATOM 700 C C . VAL A 1 89 ? -32.843 2.230 36.737 1.00 88.44 89 VAL A C 1
ATOM 702 O O . VAL A 1 89 ? -32.345 2.871 35.810 1.00 88.44 89 VAL A O 1
ATOM 705 N N . PHE A 1 90 ? -32.155 1.276 37.368 1.00 88.44 90 PHE A N 1
ATOM 706 C CA . PHE A 1 90 ? -30.745 0.994 37.101 1.00 88.44 90 PHE A CA 1
ATOM 707 C C . PHE A 1 90 ? -30.499 -0.042 36.001 1.00 88.44 90 PHE A C 1
ATOM 709 O O . PHE A 1 90 ? -29.356 -0.161 35.557 1.00 88.44 90 PHE A O 1
ATOM 716 N N . ARG A 1 91 ? -31.512 -0.763 35.499 1.00 85.75 91 ARG A N 1
ATOM 717 C CA . ARG A 1 91 ? -31.308 -1.885 34.559 1.00 85.75 91 ARG A CA 1
ATOM 718 C C . ARG A 1 91 ? -30.544 -1.466 33.306 1.00 85.75 91 ARG A C 1
ATOM 720 O O . ARG A 1 91 ? -29.758 -2.250 32.784 1.00 85.75 91 ARG A O 1
ATOM 727 N N . SER A 1 92 ? -30.770 -0.245 32.815 1.00 79.00 92 SER A N 1
ATOM 728 C CA . SER A 1 92 ? -30.075 0.304 31.645 1.00 79.00 92 SER A CA 1
ATOM 729 C C . SER A 1 92 ? -28.590 0.526 31.940 1.00 79.00 92 SER A C 1
ATOM 731 O O . SER A 1 92 ? -27.742 0.103 31.157 1.00 79.00 92 SER A O 1
ATOM 733 N N . ARG A 1 93 ? -28.265 1.093 33.110 1.00 81.88 93 ARG A N 1
ATOM 734 C CA . ARG A 1 93 ? -26.886 1.296 33.580 1.00 81.88 93 ARG A CA 1
ATOM 735 C C . ARG A 1 93 ? -26.174 -0.017 33.891 1.00 81.88 93 ARG A C 1
ATOM 737 O O . ARG A 1 93 ? -25.001 -0.151 33.561 1.00 81.88 93 ARG A O 1
ATOM 744 N N . ILE A 1 94 ? -26.879 -0.985 34.472 1.00 82.69 94 ILE A N 1
ATOM 745 C CA . ILE A 1 94 ? -26.357 -2.326 34.763 1.00 82.69 94 ILE A CA 1
ATOM 746 C C . ILE A 1 94 ? -26.034 -3.056 33.455 1.00 82.69 94 ILE A C 1
ATOM 748 O O . ILE A 1 94 ? -24.920 -3.545 33.289 1.00 82.69 94 ILE A O 1
ATOM 752 N N . ARG A 1 95 ? -26.962 -3.069 32.486 1.00 83.62 95 ARG A N 1
ATOM 753 C CA . ARG A 1 95 ? -26.724 -3.643 31.148 1.00 83.62 95 ARG A CA 1
ATOM 754 C C . ARG A 1 95 ? -25.533 -2.993 30.453 1.00 83.62 95 ARG A C 1
ATOM 756 O O . ARG A 1 95 ? -24.690 -3.697 29.911 1.00 83.62 95 ARG A O 1
ATOM 763 N N . TYR A 1 96 ? -25.450 -1.666 30.501 1.00 84.69 96 TYR A N 1
ATOM 764 C CA . TYR A 1 96 ? -24.319 -0.925 29.954 1.00 84.69 96 TYR A CA 1
ATOM 765 C C . TYR A 1 96 ? -22.995 -1.312 30.635 1.00 84.69 96 TYR A C 1
ATOM 767 O O . TYR A 1 96 ? -22.009 -1.573 29.950 1.00 84.69 96 TYR A O 1
ATOM 775 N N . TYR A 1 97 ? -22.969 -1.410 31.967 1.00 85.31 97 TYR A N 1
ATOM 776 C CA . TYR A 1 97 ? -21.779 -1.821 32.714 1.00 85.31 97 TYR A CA 1
ATOM 777 C C . TYR A 1 97 ? -21.318 -3.230 32.324 1.00 85.31 97 TYR A C 1
ATOM 779 O O . TYR A 1 97 ? -20.135 -3.428 32.047 1.00 85.31 97 TYR A O 1
ATOM 787 N N . PHE A 1 98 ? -22.247 -4.187 32.232 1.00 86.50 98 PHE A N 1
ATOM 788 C CA . PHE A 1 98 ? -21.937 -5.541 31.773 1.00 86.50 98 PHE A CA 1
ATOM 789 C C . PHE A 1 98 ? -21.403 -5.556 30.341 1.00 86.50 98 PHE A C 1
ATOM 791 O O . PHE A 1 98 ? -20.395 -6.210 30.093 1.00 86.50 98 PHE A O 1
ATOM 798 N N . LEU A 1 99 ? -22.006 -4.787 29.428 1.00 86.62 99 LEU A N 1
ATOM 799 C CA . LEU A 1 99 ? -21.530 -4.671 28.048 1.00 86.62 99 LEU A CA 1
ATOM 800 C C . LEU A 1 99 ? -20.092 -4.135 27.992 1.00 86.62 99 LEU A C 1
ATOM 802 O O . LEU A 1 99 ? -19.244 -4.700 27.307 1.00 86.62 99 LEU A O 1
ATOM 806 N N . VAL A 1 100 ? -19.785 -3.068 28.735 1.00 86.00 100 VAL A N 1
ATOM 807 C CA . VAL A 1 100 ? -18.426 -2.504 28.793 1.00 86.00 100 VAL A CA 1
ATOM 808 C C . VAL A 1 100 ? -17.437 -3.509 29.385 1.00 86.00 100 VAL A C 1
ATOM 810 O O . VAL A 1 100 ? -16.347 -3.686 28.840 1.00 86.00 100 VAL A O 1
ATOM 813 N N . ALA A 1 101 ? -17.799 -4.186 30.476 1.00 87.12 101 ALA A N 1
ATOM 814 C CA . ALA A 1 101 ? -16.953 -5.198 31.107 1.00 87.12 101 ALA A CA 1
ATOM 815 C C . ALA A 1 101 ? -16.680 -6.385 30.167 1.00 87.12 101 ALA A C 1
ATOM 817 O O . ALA A 1 101 ? -15.540 -6.841 30.056 1.00 87.12 101 ALA A O 1
ATOM 818 N N . GLU A 1 102 ? -17.698 -6.839 29.435 1.00 90.94 102 GLU A N 1
ATOM 819 C CA . GLU A 1 102 ? -17.581 -7.895 28.432 1.00 90.94 102 GLU A CA 1
ATOM 820 C C . GLU A 1 102 ? -16.617 -7.491 27.310 1.00 90.94 102 GLU A C 1
ATOM 822 O O . GLU A 1 102 ? -15.699 -8.242 26.975 1.00 90.94 102 GLU A O 1
ATOM 827 N N . LYS A 1 103 ? -16.762 -6.280 26.756 1.00 88.31 103 LYS A N 1
ATOM 828 C CA . LYS A 1 103 ? -15.869 -5.789 25.695 1.00 88.31 103 LYS A CA 1
ATOM 829 C C . LYS A 1 103 ? -14.437 -5.611 26.187 1.00 88.31 103 LYS A C 1
ATOM 831 O O . LYS A 1 103 ? -13.519 -5.997 25.469 1.00 88.31 103 LYS A O 1
ATOM 836 N N . ARG A 1 104 ? -14.236 -5.143 27.424 1.00 88.69 104 ARG A N 1
ATOM 837 C CA . ARG A 1 104 ? -12.906 -5.064 28.056 1.00 88.69 104 ARG A CA 1
ATOM 838 C C . ARG A 1 104 ? -12.236 -6.423 28.208 1.00 88.69 104 ARG A C 1
ATOM 840 O O . ARG A 1 104 ? -11.032 -6.527 27.999 1.00 88.69 104 ARG A O 1
ATOM 847 N N . LYS A 1 105 ? -13.006 -7.463 28.524 1.00 90.88 105 LYS A N 1
ATOM 848 C CA . LYS A 1 105 ? -12.505 -8.841 28.587 1.00 90.88 105 LYS A CA 1
ATOM 849 C C . LYS A 1 105 ? -12.206 -9.408 27.196 1.00 90.88 105 LYS A C 1
ATOM 851 O O . LYS A 1 105 ? -11.222 -10.122 27.012 1.00 90.88 105 LYS A O 1
ATOM 856 N N . ASN A 1 106 ? -13.061 -9.117 26.217 1.00 93.44 106 ASN A N 1
ATOM 857 C CA . ASN A 1 106 ? -12.947 -9.687 24.877 1.00 93.44 106 ASN A CA 1
ATOM 858 C C . ASN A 1 106 ? -11.843 -9.024 24.043 1.00 93.44 106 ASN A C 1
ATOM 860 O O . ASN A 1 106 ? -11.153 -9.747 23.324 1.00 93.44 106 ASN A O 1
ATOM 864 N N . TYR A 1 107 ? -11.643 -7.711 24.190 1.00 95.69 107 TYR A N 1
ATOM 865 C CA . TYR A 1 107 ? -10.706 -6.898 23.405 1.00 95.69 107 TYR A CA 1
ATOM 866 C C . TYR A 1 107 ? -9.835 -5.986 24.295 1.00 95.69 107 TYR A C 1
ATOM 868 O O . TYR A 1 107 ? -9.912 -4.756 24.194 1.00 95.69 107 TYR A O 1
ATOM 876 N N . PRO A 1 108 ? -9.009 -6.555 25.195 1.00 95.31 108 PRO A N 1
ATOM 877 C CA . PRO A 1 108 ? -8.196 -5.768 26.123 1.00 95.31 108 PRO A CA 1
ATOM 878 C C . PRO A 1 108 ? -7.186 -4.871 25.395 1.00 95.31 108 PRO A C 1
ATOM 880 O O . PRO A 1 108 ? -7.010 -3.721 25.776 1.00 95.31 108 PRO A O 1
ATOM 883 N N . ASN A 1 109 ? -6.594 -5.347 24.299 1.00 97.06 109 ASN A N 1
ATOM 884 C CA . ASN A 1 109 ? -5.675 -4.583 23.459 1.00 97.06 109 ASN A CA 1
ATOM 885 C C . ASN A 1 109 ? -6.303 -3.341 22.814 1.00 97.06 109 ASN A C 1
ATOM 887 O O . ASN A 1 109 ? -5.669 -2.288 22.792 1.00 97.06 109 ASN A O 1
ATOM 891 N N . ILE A 1 110 ? -7.544 -3.440 22.322 1.00 97.06 110 ILE A N 1
ATOM 892 C CA . ILE A 1 110 ? -8.273 -2.301 21.740 1.00 97.06 110 ILE A CA 1
ATOM 893 C C . ILE A 1 110 ? -8.569 -1.258 22.825 1.00 97.06 110 ILE A C 1
ATOM 895 O O . ILE A 1 110 ? -8.487 -0.059 22.570 1.00 97.06 110 ILE A O 1
ATOM 899 N N . ILE A 1 111 ? -8.877 -1.700 24.049 1.00 94.81 111 ILE A N 1
ATOM 900 C CA . ILE A 1 111 ? -9.089 -0.803 25.192 1.00 94.81 111 ILE A CA 1
ATOM 901 C C . ILE A 1 111 ? -7.781 -0.134 25.619 1.00 94.81 111 ILE A C 1
ATOM 903 O O . ILE A 1 111 ? -7.789 1.063 25.895 1.00 94.81 111 ILE A O 1
ATOM 907 N N . THR A 1 112 ? -6.665 -0.866 25.650 1.00 95.44 112 THR A N 1
ATOM 908 C CA . THR A 1 112 ? -5.340 -0.287 25.912 1.00 95.44 112 THR A CA 1
ATOM 909 C C . THR A 1 112 ? -5.024 0.791 24.883 1.00 95.44 112 THR A C 1
ATOM 911 O O . THR A 1 112 ? -4.787 1.931 25.261 1.00 95.44 112 THR A O 1
ATOM 914 N N . PHE A 1 113 ? -5.175 0.485 23.592 1.00 96.25 113 PHE A N 1
ATOM 915 C CA . PHE A 1 113 ? -4.995 1.457 22.514 1.00 96.25 113 PHE A CA 1
ATOM 916 C C . PHE A 1 113 ? -5.882 2.701 22.678 1.00 96.25 113 PHE A C 1
ATOM 918 O O . PHE A 1 113 ? -5.411 3.834 22.575 1.00 96.25 113 PHE A O 1
ATOM 925 N N . TRP A 1 114 ? -7.169 2.503 22.972 1.00 95.06 114 TRP A N 1
ATOM 926 C CA . TRP A 1 114 ? -8.118 3.585 23.235 1.00 95.06 114 TRP A CA 1
ATOM 927 C C . TRP A 1 114 ? -7.684 4.477 24.402 1.00 95.06 114 TRP A C 1
ATOM 929 O O . TRP A 1 114 ? -7.764 5.705 24.311 1.00 95.06 114 TRP A O 1
ATOM 939 N N . ASN A 1 115 ? -7.209 3.876 25.492 1.00 92.81 115 ASN A N 1
ATOM 940 C CA . ASN A 1 115 ? -6.722 4.605 26.656 1.00 92.81 115 ASN A CA 1
ATOM 941 C C . ASN A 1 115 ? -5.423 5.353 26.339 1.00 92.81 115 ASN A C 1
ATOM 943 O O . ASN A 1 115 ? -5.296 6.520 26.703 1.00 92.81 115 ASN A O 1
ATOM 947 N N . ASP A 1 116 ? -4.490 4.741 25.614 1.00 92.88 116 ASP A N 1
ATOM 948 C CA . ASP A 1 116 ? -3.223 5.372 25.236 1.00 92.88 116 ASP A CA 1
ATOM 949 C C . ASP A 1 116 ? -3.449 6.605 24.353 1.00 92.88 116 ASP A C 1
ATOM 951 O O . ASP A 1 116 ? -2.771 7.621 24.506 1.00 92.88 116 ASP A O 1
ATOM 955 N N . VAL A 1 117 ? -4.440 6.561 23.458 1.00 92.75 117 VAL A N 1
ATOM 956 C CA . VAL A 1 117 ? -4.814 7.726 22.645 1.00 92.75 117 VAL A CA 1
ATOM 957 C C . VAL A 1 117 ? -5.514 8.796 23.485 1.00 92.75 117 VAL A C 1
ATOM 959 O O . VAL A 1 117 ? -5.239 9.975 23.283 1.00 92.75 117 VAL A O 1
ATOM 962 N N . ASN A 1 118 ? -6.381 8.426 24.434 1.00 89.81 118 ASN A N 1
ATOM 963 C CA . ASN A 1 118 ? -7.156 9.387 25.237 1.00 89.81 118 ASN A CA 1
ATOM 964 C C . ASN A 1 118 ? -6.418 9.982 26.443 1.00 89.81 118 ASN A C 1
ATOM 966 O O . ASN A 1 118 ? -6.816 11.037 26.940 1.00 89.81 118 ASN A O 1
ATOM 970 N N . THR A 1 119 ? -5.369 9.327 26.937 1.00 89.25 119 THR A N 1
ATOM 971 C CA . THR A 1 119 ? -4.525 9.843 28.032 1.00 89.25 119 THR A CA 1
ATOM 972 C C . THR A 1 119 ? -3.660 11.023 27.592 1.00 89.25 119 THR A C 1
ATOM 974 O O . THR A 1 119 ? -3.182 11.791 28.426 1.00 89.25 119 THR A O 1
ATOM 977 N N . GLN A 1 120 ? -3.496 11.219 26.284 1.00 90.00 120 GLN A N 1
ATOM 978 C CA . GLN A 1 120 ? -2.779 12.341 25.692 1.00 90.00 120 GLN A CA 1
ATOM 979 C C . GLN A 1 120 ? -3.557 12.951 24.517 1.00 90.00 120 GLN A C 1
ATOM 981 O O . GLN A 1 120 ? -4.691 12.584 24.236 1.00 90.00 120 GLN A O 1
ATOM 986 N N . THR A 1 121 ? -2.992 13.956 23.844 1.00 87.88 121 THR A N 1
ATOM 987 C CA . THR A 1 121 ? -3.616 14.526 22.640 1.00 87.88 121 THR A CA 1
ATOM 988 C C . THR A 1 121 ? -3.307 13.662 21.417 1.00 87.88 121 THR A C 1
ATOM 990 O O . THR A 1 121 ? -2.223 13.083 21.335 1.00 87.88 121 THR A O 1
ATOM 993 N N . ILE A 1 122 ? -4.205 13.640 20.421 1.00 90.94 122 ILE A N 1
ATOM 994 C CA . ILE A 1 122 ? -3.984 12.945 19.133 1.00 90.94 122 ILE A CA 1
ATOM 995 C C . ILE A 1 122 ? -2.660 13.399 18.504 1.00 90.94 122 ILE A C 1
ATOM 997 O O . ILE A 1 122 ? -1.860 12.571 18.079 1.00 90.94 122 ILE A O 1
ATOM 1001 N N . ASN A 1 123 ? -2.373 14.706 18.537 1.00 87.88 123 ASN A N 1
ATOM 1002 C CA . ASN A 1 123 ? -1.101 15.263 18.073 1.00 87.88 123 ASN A CA 1
ATOM 1003 C C . ASN A 1 123 ? 0.105 14.658 18.799 1.00 87.88 123 ASN A C 1
ATOM 1005 O O . ASN A 1 123 ? 1.091 14.322 18.148 1.00 87.88 123 ASN A O 1
ATOM 1009 N N . LYS A 1 124 ? 0.048 14.508 20.128 1.00 91.75 124 LYS A N 1
ATOM 1010 C CA . LYS A 1 124 ? 1.147 13.923 20.905 1.00 91.75 124 LYS A CA 1
ATOM 1011 C C . LYS A 1 124 ? 1.293 12.430 20.622 1.00 91.75 124 LYS A C 1
ATOM 1013 O O . LYS A 1 124 ? 2.397 12.010 20.290 1.00 91.75 124 LYS A O 1
ATOM 1018 N N . TYR A 1 125 ? 0.196 11.671 20.669 1.00 93.75 125 TYR A N 1
ATOM 1019 C CA . TYR A 1 125 ? 0.210 10.241 20.347 1.00 93.75 125 TYR A CA 1
ATOM 1020 C C . TYR A 1 125 ? 0.744 10.002 18.940 1.00 93.75 125 TYR A C 1
ATOM 1022 O O . TYR A 1 125 ? 1.574 9.131 18.726 1.00 93.75 125 TYR A O 1
ATOM 1030 N N . SER A 1 126 ? 0.346 10.824 17.972 1.00 93.25 126 SER A N 1
ATOM 1031 C CA . SER A 1 126 ? 0.727 10.604 16.583 1.00 93.25 126 SER A CA 1
ATOM 1032 C C . SER A 1 126 ? 2.230 10.725 16.301 1.00 93.25 126 SER A C 1
ATOM 1034 O O . SER A 1 126 ? 2.702 10.230 15.280 1.00 93.25 126 SER A O 1
ATOM 1036 N N . LYS A 1 127 ? 3.005 11.351 17.198 1.00 92.38 127 LYS A N 1
ATOM 1037 C CA . LYS A 1 127 ? 4.456 11.516 17.039 1.00 92.38 127 LYS A CA 1
ATOM 1038 C C . LYS A 1 127 ? 5.237 10.217 17.225 1.00 92.38 127 LYS A C 1
ATOM 1040 O O . LYS A 1 127 ? 6.362 10.162 16.734 1.00 92.38 127 LYS A O 1
ATOM 1045 N N . ILE A 1 128 ? 4.650 9.174 17.820 1.00 92.69 128 ILE A N 1
ATOM 1046 C CA . ILE A 1 128 ? 5.304 7.858 17.962 1.00 92.69 128 ILE A CA 1
ATOM 1047 C C . ILE A 1 128 ? 5.730 7.272 16.608 1.00 92.69 128 ILE A C 1
ATOM 1049 O O . ILE A 1 128 ? 6.689 6.515 16.527 1.00 92.69 128 ILE A O 1
ATOM 1053 N N . VAL A 1 129 ? 5.076 7.679 15.511 1.00 90.44 129 VAL A N 1
ATOM 1054 C CA . VAL A 1 129 ? 5.431 7.236 14.153 1.00 90.44 129 VAL A CA 1
ATOM 1055 C C . VAL A 1 129 ? 6.826 7.675 13.702 1.00 90.44 129 VAL A C 1
ATOM 1057 O O . VAL A 1 129 ? 7.355 7.164 12.718 1.00 90.44 129 VAL A O 1
ATOM 1060 N N . THR A 1 130 ? 7.419 8.638 14.409 1.00 88.50 130 THR A N 1
ATOM 1061 C CA . THR A 1 130 ? 8.777 9.129 14.155 1.00 88.50 130 THR A CA 1
ATOM 1062 C C . THR A 1 130 ? 9.853 8.355 14.913 1.00 88.50 130 THR A C 1
ATOM 1064 O O . THR A 1 130 ? 11.035 8.579 14.661 1.00 88.50 130 THR A O 1
ATOM 1067 N N . GLU A 1 131 ? 9.470 7.443 15.810 1.00 88.56 131 GLU A N 1
ATOM 1068 C CA . GLU A 1 131 ? 10.416 6.642 16.583 1.00 88.56 131 GLU A CA 1
ATOM 1069 C C . GLU A 1 131 ? 11.155 5.629 15.698 1.00 88.56 131 GLU A C 1
ATOM 1071 O O . GLU A 1 131 ? 10.571 4.927 14.867 1.00 88.56 131 GLU A O 1
ATOM 1076 N N . GLU A 1 132 ? 12.467 5.515 15.909 1.00 83.62 132 GLU A N 1
ATOM 1077 C CA . GLU A 1 132 ? 13.332 4.637 15.112 1.00 83.62 132 GLU A CA 1
ATOM 1078 C C . GLU A 1 132 ? 13.072 3.139 15.360 1.00 83.62 132 GLU A C 1
ATOM 1080 O O . GLU A 1 132 ? 13.396 2.293 14.521 1.00 83.62 132 GLU A O 1
ATOM 1085 N N . SER A 1 133 ? 12.425 2.797 16.478 1.00 84.50 133 SER A N 1
ATOM 1086 C CA . SER A 1 133 ? 11.996 1.437 16.845 1.00 84.50 133 SER A CA 1
ATOM 1087 C C . SER A 1 133 ? 11.095 0.785 15.782 1.00 84.50 133 SER A C 1
ATOM 1089 O O . SER A 1 133 ? 11.148 -0.440 15.580 1.00 84.50 133 SER A O 1
ATOM 1091 N N . TYR A 1 134 ? 10.338 1.606 15.046 1.00 83.19 134 TYR A N 1
ATOM 1092 C CA . TYR A 1 134 ? 9.418 1.190 13.984 1.00 83.19 134 TYR A CA 1
ATOM 1093 C C . TYR A 1 134 ? 9.997 1.322 12.573 1.00 83.19 134 TYR A C 1
ATOM 1095 O O . TYR A 1 134 ? 9.276 1.164 11.583 1.00 83.19 134 TYR A O 1
ATOM 1103 N N . ILE A 1 135 ? 11.299 1.591 12.449 1.00 82.94 135 ILE A N 1
ATOM 1104 C CA . ILE A 1 135 ? 12.007 1.431 11.178 1.00 82.94 135 ILE A CA 1
ATOM 1105 C C . ILE A 1 135 ? 12.107 -0.076 10.879 1.00 82.94 135 ILE A C 1
ATOM 1107 O O . ILE A 1 135 ? 12.576 -0.826 11.745 1.00 82.94 135 ILE A O 1
ATOM 1111 N N . PRO A 1 136 ? 11.682 -0.530 9.682 1.00 83.50 136 PRO A N 1
ATOM 1112 C CA . PRO A 1 136 ? 11.794 -1.929 9.285 1.00 83.50 136 PRO A CA 1
ATOM 1113 C C . PRO A 1 136 ? 13.242 -2.407 9.360 1.00 83.50 136 PRO A C 1
ATOM 1115 O O . PRO A 1 136 ? 14.166 -1.704 8.942 1.00 83.50 136 PRO A O 1
ATOM 1118 N N . SER A 1 137 ? 13.433 -3.609 9.882 1.00 83.75 137 SER A N 1
ATOM 1119 C CA . SER A 1 137 ? 14.720 -4.290 9.980 1.00 83.75 137 SER A CA 1
ATOM 1120 C C . SER A 1 137 ? 15.410 -4.358 8.620 1.00 83.75 137 SER A C 1
ATOM 1122 O O . SER A 1 137 ? 16.555 -3.923 8.514 1.00 83.75 137 SER A O 1
ATOM 1124 N N . LYS A 1 138 ? 14.681 -4.722 7.555 1.00 78.44 138 LYS A N 1
ATOM 1125 C CA . LYS A 1 138 ? 15.214 -4.774 6.183 1.00 78.44 138 LYS A CA 1
ATOM 1126 C C . LYS A 1 138 ? 15.813 -3.451 5.699 1.00 78.44 138 LYS A C 1
ATOM 1128 O O . LYS A 1 138 ? 16.746 -3.452 4.906 1.00 78.44 138 LYS A O 1
ATOM 1133 N N . VAL A 1 139 ? 15.292 -2.306 6.151 1.00 72.50 139 VAL A N 1
ATOM 1134 C CA . VAL A 1 139 ? 15.753 -0.987 5.674 1.00 72.50 139 VAL A CA 1
ATOM 1135 C C . VAL A 1 139 ? 16.723 -0.287 6.622 1.00 72.50 139 VAL A C 1
ATOM 1137 O O . VAL A 1 139 ? 17.265 0.754 6.240 1.00 72.50 139 VAL A O 1
ATOM 1140 N N . ARG A 1 140 ? 16.927 -0.823 7.833 1.00 70.88 140 ARG A N 1
ATOM 1141 C CA . ARG A 1 140 ? 17.798 -0.245 8.868 1.00 70.88 140 ARG A CA 1
ATOM 1142 C C . ARG A 1 140 ? 19.267 -0.258 8.443 1.00 70.88 140 ARG A C 1
ATOM 1144 O O . ARG A 1 140 ? 19.960 0.733 8.650 1.00 70.88 140 ARG A O 1
ATOM 1151 N N . ASP A 1 141 ? 19.686 -1.329 7.775 1.00 60.44 141 ASP A N 1
ATOM 1152 C CA . ASP A 1 141 ? 21.080 -1.549 7.372 1.00 60.44 141 ASP A CA 1
ATOM 1153 C C . ASP A 1 141 ? 21.415 -0.975 5.990 1.00 60.44 141 ASP A C 1
ATOM 1155 O O . ASP A 1 141 ? 22.560 -1.053 5.538 1.00 60.44 141 ASP A O 1
ATOM 1159 N N . ILE A 1 142 ? 20.442 -0.336 5.322 1.00 62.19 142 ILE A N 1
ATOM 1160 C CA . ILE A 1 142 ? 20.707 0.420 4.098 1.00 62.19 142 ILE A CA 1
ATOM 1161 C C . ILE A 1 142 ? 21.523 1.651 4.495 1.00 62.19 142 ILE A C 1
ATOM 1163 O O . ILE A 1 142 ? 20.972 2.722 4.774 1.00 62.19 142 ILE A O 1
ATOM 1167 N N . LYS A 1 143 ? 22.853 1.511 4.494 1.00 49.88 143 LYS A N 1
ATOM 1168 C CA . LYS A 1 143 ? 23.768 2.648 4.441 1.00 49.88 143 LYS A CA 1
ATOM 1169 C C . LYS A 1 143 ? 23.343 3.453 3.220 1.00 49.88 143 LYS A C 1
ATOM 1171 O O . LYS A 1 143 ? 23.519 2.996 2.095 1.00 49.88 143 LYS A O 1
ATOM 1176 N N . LEU A 1 144 ? 22.743 4.632 3.426 1.00 45.34 144 LEU A N 1
ATOM 1177 C CA . LEU A 1 144 ? 22.645 5.607 2.345 1.00 45.34 144 LEU A CA 1
ATOM 1178 C C . LEU A 1 144 ? 24.063 5.724 1.808 1.00 45.34 144 LEU A C 1
ATOM 1180 O O . LEU A 1 144 ? 24.951 6.119 2.566 1.00 45.34 144 LEU A O 1
ATOM 1184 N N . ILE A 1 145 ? 24.274 5.321 0.557 1.00 40.59 145 ILE A N 1
ATOM 1185 C CA . ILE A 1 145 ? 25.541 5.510 -0.132 1.00 40.59 145 ILE A CA 1
ATOM 1186 C C . ILE A 1 145 ? 25.726 7.023 -0.183 1.00 40.59 145 ILE A C 1
ATOM 1188 O O . ILE A 1 145 ? 25.231 7.720 -1.062 1.00 40.59 145 ILE A O 1
ATOM 1192 N N . LYS A 1 146 ? 26.383 7.552 0.847 1.00 32.12 146 LYS A N 1
ATOM 1193 C CA . LYS A 1 146 ? 26.718 8.960 1.028 1.00 32.12 146 LYS A CA 1
ATOM 1194 C C . LYS A 1 146 ? 27.952 9.304 0.188 1.00 32.12 146 LYS A C 1
ATOM 1196 O O . LYS A 1 146 ? 28.692 10.215 0.529 1.00 32.12 146 LYS A O 1
ATOM 1201 N N . HIS A 1 147 ? 28.165 8.569 -0.901 1.00 31.20 147 HIS A N 1
ATOM 1202 C CA . HIS A 1 147 ? 29.145 8.868 -1.926 1.00 31.20 147 HIS A CA 1
ATOM 1203 C C . HIS A 1 147 ? 28.414 9.525 -3.094 1.00 31.20 147 HIS A C 1
ATOM 1205 O O . HIS A 1 147 ? 28.121 8.906 -4.105 1.00 31.20 147 HIS A O 1
ATOM 1211 N N . VAL A 1 148 ? 28.163 10.826 -2.948 1.00 35.22 148 VAL A N 1
ATOM 1212 C CA . VAL A 1 148 ? 28.081 11.742 -4.103 1.00 35.22 148 VAL A CA 1
ATOM 1213 C C . VAL A 1 148 ? 29.507 12.077 -4.603 1.00 35.22 148 VAL A C 1
ATOM 1215 O O . VAL A 1 148 ? 29.715 12.931 -5.451 1.00 35.22 148 VAL A O 1
ATOM 1218 N N . SER A 1 149 ? 30.522 11.364 -4.111 1.00 31.61 149 SER A N 1
ATOM 1219 C CA . SER A 1 149 ? 31.918 11.493 -4.516 1.00 31.61 149 SER A CA 1
ATOM 1220 C C . SER A 1 149 ? 32.621 10.136 -4.412 1.00 31.61 149 SER A C 1
ATOM 1222 O O . SER A 1 149 ? 33.365 9.875 -3.469 1.00 31.61 149 SER A O 1
ATOM 1224 N N . SER A 1 150 ? 32.276 9.224 -5.312 1.00 33.09 150 SER A N 1
ATOM 1225 C CA . SER A 1 150 ? 33.203 8.263 -5.919 1.00 33.09 150 SER A CA 1
ATOM 1226 C C . SER A 1 150 ? 32.412 7.521 -6.985 1.00 33.09 150 SER A C 1
ATOM 1228 O O . SER A 1 150 ? 31.583 6.668 -6.670 1.00 33.09 150 SER A O 1
ATOM 1230 N N . ASP A 1 151 ? 32.655 7.891 -8.240 1.00 49.84 151 ASP A N 1
ATOM 1231 C CA . ASP A 1 151 ? 32.445 6.985 -9.365 1.00 49.84 151 ASP A CA 1
ATOM 1232 C C . ASP A 1 151 ? 33.138 5.635 -9.052 1.00 49.84 151 ASP A C 1
ATOM 1234 O O . ASP A 1 151 ? 34.105 5.585 -8.288 1.00 49.84 151 ASP A O 1
ATOM 1238 N N . ASP A 1 152 ? 32.621 4.556 -9.641 1.00 45.19 152 ASP A N 1
ATOM 1239 C CA . ASP A 1 152 ? 33.260 3.231 -9.788 1.00 45.19 152 ASP A CA 1
ATOM 1240 C C . ASP A 1 152 ? 33.011 2.144 -8.724 1.00 45.19 152 ASP A C 1
ATOM 1242 O O . ASP A 1 152 ? 33.512 1.026 -8.852 1.00 45.19 152 ASP A O 1
ATOM 1246 N N . GLY A 1 153 ? 32.139 2.374 -7.741 1.00 33.50 153 GLY A N 1
ATOM 1247 C CA . GLY A 1 153 ? 31.597 1.280 -6.924 1.00 33.50 153 GLY A CA 1
ATOM 1248 C C . GLY A 1 153 ? 30.424 0.583 -7.619 1.00 33.50 153 GLY A C 1
ATOM 1249 O O . GLY A 1 153 ? 29.458 1.247 -7.993 1.00 33.50 153 GLY A O 1
ATOM 1250 N N . ALA A 1 154 ? 30.462 -0.747 -7.759 1.00 35.19 154 ALA A N 1
ATOM 1251 C CA . ALA A 1 154 ? 29.277 -1.527 -8.111 1.00 35.19 154 ALA A CA 1
ATOM 1252 C C . ALA A 1 154 ? 28.168 -1.212 -7.096 1.00 35.19 154 ALA A C 1
ATOM 1254 O O . ALA A 1 154 ? 28.269 -1.556 -5.919 1.00 35.19 154 ALA A O 1
ATOM 1255 N N . VAL A 1 155 ? 27.140 -0.488 -7.539 1.00 39.50 155 VAL A N 1
ATOM 1256 C CA . VAL A 1 155 ? 25.962 -0.212 -6.723 1.00 39.50 155 VAL A CA 1
ATOM 1257 C C . VAL A 1 155 ? 25.258 -1.550 -6.550 1.00 39.50 155 VAL A C 1
ATOM 1259 O O . VAL A 1 155 ? 24.624 -2.033 -7.485 1.00 39.50 155 VAL A O 1
ATOM 1262 N N . ASP A 1 156 ? 25.398 -2.165 -5.374 1.00 37.78 156 ASP A N 1
ATOM 1263 C CA . ASP A 1 156 ? 24.506 -3.241 -4.950 1.00 37.78 156 ASP A CA 1
ATOM 1264 C C . ASP A 1 156 ? 23.098 -2.649 -4.954 1.00 37.78 156 ASP A C 1
ATOM 1266 O O . ASP A 1 156 ? 22.700 -1.872 -4.079 1.00 37.78 156 ASP A O 1
ATOM 1270 N N . TYR A 1 157 ? 22.378 -2.903 -6.042 1.00 46.88 157 TYR A N 1
ATOM 1271 C CA . TYR A 1 157 ? 21.067 -2.335 -6.246 1.00 46.88 157 TYR A CA 1
ATOM 1272 C C . TYR A 1 157 ? 20.161 -2.825 -5.115 1.00 46.88 157 TYR A C 1
ATOM 1274 O O . TYR A 1 157 ? 19.976 -4.023 -4.910 1.00 46.88 157 TYR A O 1
ATOM 1282 N N . VAL A 1 158 ? 19.520 -1.880 -4.423 1.00 50.16 158 VAL A N 1
ATOM 1283 C CA . VAL A 1 158 ? 18.484 -2.094 -3.387 1.00 50.16 158 VAL A CA 1
ATOM 1284 C C . VAL A 1 158 ? 17.280 -2.909 -3.922 1.00 50.16 158 VAL A C 1
ATOM 1286 O O . VAL A 1 158 ? 16.311 -3.162 -3.211 1.00 50.16 158 VAL A O 1
ATOM 1289 N N . THR A 1 159 ? 17.314 -3.335 -5.188 1.00 51.66 159 THR A N 1
ATOM 1290 C CA . THR A 1 159 ? 16.219 -3.949 -5.936 1.00 51.66 159 THR A CA 1
ATOM 1291 C C . THR A 1 159 ? 15.756 -5.288 -5.386 1.00 51.66 159 THR A C 1
ATOM 1293 O O . THR A 1 159 ? 14.591 -5.596 -5.604 1.00 51.66 159 THR A O 1
ATOM 1296 N N . ASN A 1 160 ? 16.597 -6.026 -4.653 1.00 64.69 160 ASN A N 1
ATOM 1297 C CA . ASN A 1 160 ? 16.278 -7.398 -4.232 1.00 64.69 160 ASN A CA 1
ATOM 1298 C C . ASN A 1 160 ? 15.828 -7.512 -2.764 1.00 64.69 160 ASN A C 1
ATOM 1300 O O . ASN A 1 160 ? 15.571 -8.603 -2.263 1.00 64.69 160 ASN A O 1
ATOM 1304 N N . LEU A 1 161 ? 15.744 -6.391 -2.039 1.00 74.25 161 LEU A N 1
ATOM 1305 C CA . LEU A 1 161 ? 15.522 -6.399 -0.588 1.00 74.25 161 LEU A CA 1
ATOM 1306 C C . LEU A 1 161 ? 14.163 -6.990 -0.166 1.00 74.25 161 LEU A C 1
ATOM 1308 O O . LEU A 1 161 ? 14.011 -7.469 0.955 1.00 74.25 161 LEU A O 1
ATOM 1312 N N . PHE A 1 162 ? 13.174 -6.931 -1.056 1.00 85.12 162 PHE A N 1
ATOM 1313 C CA . PHE A 1 162 ? 11.802 -7.380 -0.807 1.00 85.12 162 PHE A CA 1
ATOM 1314 C C . PHE A 1 162 ? 11.377 -8.513 -1.753 1.00 85.12 162 PHE A C 1
ATOM 1316 O O . PHE A 1 162 ? 10.179 -8.764 -1.915 1.00 85.12 162 PHE A O 1
ATOM 1323 N N . ASP A 1 163 ? 12.339 -9.199 -2.379 1.00 85.56 163 ASP A N 1
ATOM 1324 C CA . ASP A 1 163 ? 12.076 -10.292 -3.325 1.00 85.56 163 ASP A CA 1
ATOM 1325 C C . ASP A 1 163 ? 11.342 -11.469 -2.672 1.00 85.56 163 ASP A C 1
ATOM 1327 O O . ASP A 1 163 ? 10.532 -12.127 -3.321 1.00 85.56 163 ASP A O 1
ATOM 1331 N N . ASP A 1 164 ? 11.552 -11.691 -1.371 1.00 89.69 164 ASP A N 1
ATOM 1332 C CA . ASP A 1 164 ? 10.854 -12.702 -0.565 1.00 89.69 164 ASP A CA 1
ATOM 1333 C C . ASP A 1 164 ? 9.341 -12.451 -0.452 1.00 89.69 164 ASP A C 1
ATOM 1335 O O . ASP A 1 164 ? 8.566 -13.357 -0.151 1.00 89.69 164 ASP A O 1
ATOM 1339 N N . THR A 1 165 ? 8.919 -11.215 -0.706 1.00 92.62 165 THR A N 1
ATOM 1340 C CA . THR A 1 165 ? 7.523 -10.768 -0.638 1.00 92.62 165 THR A CA 1
ATOM 1341 C C . THR A 1 165 ? 6.954 -10.374 -1.994 1.00 92.62 165 THR A C 1
ATOM 1343 O O . THR A 1 165 ? 5.796 -9.969 -2.075 1.00 92.62 165 THR A O 1
ATOM 1346 N N . LEU A 1 166 ? 7.738 -10.492 -3.063 1.00 92.00 166 LEU A N 1
ATOM 1347 C CA . LEU A 1 166 ? 7.303 -10.216 -4.426 1.00 92.00 166 LEU A CA 1
ATOM 1348 C C . LEU A 1 166 ? 6.251 -11.244 -4.875 1.00 92.00 166 LEU A C 1
ATOM 1350 O O . LEU A 1 166 ? 6.309 -12.415 -4.499 1.00 92.00 166 LEU A O 1
ATOM 1354 N N . ILE A 1 167 ? 5.281 -10.810 -5.685 1.00 93.19 167 ILE A N 1
ATOM 1355 C CA . ILE A 1 167 ? 4.237 -11.706 -6.205 1.00 93.19 167 ILE A CA 1
ATOM 1356 C C . ILE A 1 167 ? 4.821 -12.917 -6.949 1.00 93.19 167 ILE A C 1
ATOM 1358 O O . ILE A 1 167 ? 5.776 -12.798 -7.724 1.00 93.19 167 ILE A O 1
ATOM 1362 N N . GLY A 1 168 ? 4.204 -14.084 -6.765 1.00 90.50 168 GLY A N 1
ATOM 1363 C CA . GLY A 1 168 ? 4.671 -15.340 -7.351 1.00 90.50 168 GLY A CA 1
ATOM 1364 C C . GLY A 1 168 ? 4.663 -15.310 -8.878 1.00 90.50 168 GLY A C 1
ATOM 1365 O O . GLY A 1 168 ? 5.613 -15.772 -9.514 1.00 90.50 168 GLY A O 1
ATOM 1366 N N . CYS A 1 169 ? 3.651 -14.680 -9.486 1.00 88.38 169 CYS A N 1
ATOM 1367 C CA . CYS A 1 169 ? 3.555 -14.591 -10.944 1.00 88.38 169 CYS A CA 1
ATOM 1368 C C . CYS A 1 169 ? 4.442 -13.506 -11.588 1.00 88.38 169 CYS A C 1
ATOM 1370 O O . CYS A 1 169 ? 4.338 -13.290 -12.797 1.00 88.38 169 CYS A O 1
ATOM 1372 N N . PHE A 1 170 ? 5.348 -12.843 -10.848 1.00 89.56 170 PHE A N 1
ATOM 1373 C CA . PHE A 1 170 ? 6.174 -11.740 -11.374 1.00 89.56 170 PHE A CA 1
ATOM 1374 C C . PHE A 1 170 ? 6.930 -12.108 -12.662 1.00 89.56 170 PHE A C 1
ATOM 1376 O O . PHE A 1 170 ? 6.980 -11.327 -13.617 1.00 89.56 170 PHE A O 1
ATOM 1383 N N . LYS A 1 171 ? 7.485 -13.325 -12.728 1.00 85.44 171 LYS A N 1
ATOM 1384 C CA . LYS A 1 171 ? 8.170 -13.830 -13.930 1.00 85.44 171 LYS A CA 1
ATOM 1385 C C . LYS A 1 171 ? 7.191 -14.090 -15.081 1.00 85.44 171 LYS A C 1
ATOM 1387 O O . LYS A 1 171 ? 7.486 -13.754 -16.224 1.00 85.44 171 LYS A O 1
ATOM 1392 N N . GLU A 1 172 ? 6.012 -14.634 -14.787 1.00 82.69 172 GLU A N 1
ATOM 1393 C CA . GLU A 1 172 ? 4.990 -14.996 -15.781 1.00 82.69 172 GLU A CA 1
ATOM 1394 C C . GLU A 1 172 ? 4.342 -13.786 -16.459 1.00 82.69 172 GLU A C 1
ATOM 1396 O O . GLU A 1 172 ? 3.840 -13.895 -17.584 1.00 82.69 172 GLU A O 1
ATOM 1401 N N . ILE A 1 173 ? 4.354 -12.631 -15.794 1.00 83.25 173 ILE A N 1
ATOM 1402 C CA . ILE A 1 173 ? 3.905 -11.347 -16.346 1.00 83.25 173 ILE A CA 1
ATOM 1403 C C . ILE A 1 173 ? 5.052 -10.552 -16.994 1.00 83.25 173 ILE A C 1
ATOM 1405 O O . ILE A 1 173 ? 4.941 -9.345 -17.212 1.00 83.25 173 ILE A O 1
ATOM 1409 N N . GLY A 1 174 ? 6.175 -11.217 -17.286 1.00 79.25 174 GLY A N 1
ATOM 1410 C CA . GLY A 1 174 ? 7.323 -10.622 -17.968 1.00 79.25 174 GLY A CA 1
ATOM 1411 C C . GLY A 1 174 ? 8.060 -9.570 -17.141 1.00 79.25 174 GLY A C 1
ATOM 1412 O O . GLY A 1 174 ? 8.663 -8.674 -17.727 1.00 79.25 174 GLY A O 1
ATOM 1413 N N . ARG A 1 175 ? 7.982 -9.643 -15.802 1.00 82.50 175 ARG A N 1
ATOM 1414 C CA . ARG A 1 175 ? 8.633 -8.710 -14.861 1.00 82.50 175 ARG A CA 1
ATOM 1415 C C . ARG A 1 175 ? 8.241 -7.237 -15.071 1.00 82.50 175 ARG A C 1
ATOM 1417 O O . ARG A 1 175 ? 9.016 -6.331 -14.780 1.00 82.50 175 ARG A O 1
ATOM 1424 N N . GLN A 1 176 ? 7.039 -6.987 -15.597 1.00 75.19 176 GLN A N 1
ATOM 1425 C CA . GLN A 1 176 ? 6.612 -5.646 -16.019 1.00 75.19 176 GLN A CA 1
ATOM 1426 C C . GLN A 1 176 ? 5.912 -4.817 -14.937 1.00 75.19 176 GLN A C 1
ATOM 1428 O O . GLN A 1 176 ? 5.803 -3.602 -15.089 1.00 75.19 176 GLN A O 1
ATOM 1433 N N . ILE A 1 177 ? 5.389 -5.457 -13.887 1.00 80.94 177 ILE A N 1
ATOM 1434 C CA . ILE A 1 177 ? 4.627 -4.795 -12.820 1.00 80.94 177 ILE A CA 1
ATOM 1435 C C . ILE A 1 177 ? 5.124 -5.330 -11.490 1.00 80.94 177 ILE A C 1
ATOM 1437 O O . ILE A 1 177 ? 5.037 -6.532 -11.238 1.00 80.94 177 ILE A O 1
ATOM 1441 N N . LYS A 1 178 ? 5.657 -4.447 -10.646 1.00 84.88 178 LYS A N 1
ATOM 1442 C CA . LYS A 1 178 ? 6.059 -4.822 -9.292 1.00 84.88 178 LYS A CA 1
ATOM 1443 C C . LYS A 1 178 ? 4.846 -4.790 -8.372 1.00 84.88 178 LYS A C 1
ATOM 1445 O O . LYS A 1 178 ? 4.123 -3.794 -8.309 1.00 84.88 178 LYS A O 1
ATOM 1450 N N . ALA A 1 179 ? 4.652 -5.880 -7.643 1.00 90.44 179 ALA A N 1
ATOM 1451 C CA . ALA A 1 179 ? 3.654 -5.978 -6.597 1.00 90.44 179 ALA A CA 1
ATOM 1452 C C . ALA A 1 179 ? 4.152 -6.888 -5.473 1.00 90.44 179 ALA A C 1
ATOM 1454 O O . ALA A 1 179 ? 4.899 -7.834 -5.726 1.00 90.44 179 ALA A O 1
ATOM 1455 N N . TYR A 1 180 ? 3.730 -6.605 -4.245 1.00 94.19 180 TYR A N 1
ATOM 1456 C CA . TYR A 1 180 ? 4.216 -7.283 -3.047 1.00 94.19 180 TYR A CA 1
ATOM 1457 C C . TYR A 1 180 ? 3.063 -7.802 -2.193 1.00 94.19 180 TYR A C 1
ATOM 1459 O O . TYR A 1 180 ? 2.047 -7.121 -2.014 1.00 94.19 180 TYR A O 1
ATOM 1467 N N . TYR A 1 181 ? 3.233 -8.999 -1.641 1.00 97.06 181 TYR A N 1
ATOM 1468 C CA . TYR A 1 181 ? 2.316 -9.597 -0.686 1.00 97.06 181 TYR A CA 1
ATOM 1469 C C . TYR A 1 181 ? 2.475 -8.967 0.694 1.00 97.06 181 TYR A C 1
ATOM 1471 O O . TYR A 1 181 ? 3.499 -9.119 1.359 1.00 97.06 181 TYR A O 1
ATOM 1479 N N . ILE A 1 182 ? 1.397 -8.376 1.196 1.00 96.62 182 ILE A N 1
ATOM 1480 C CA . ILE A 1 182 ? 1.253 -8.027 2.608 1.00 96.62 182 ILE A CA 1
ATOM 1481 C C . ILE A 1 182 ? 0.603 -9.224 3.309 1.00 96.62 182 ILE A C 1
ATOM 1483 O O . ILE A 1 182 ? -0.583 -9.226 3.650 1.00 96.62 182 ILE A O 1
ATOM 1487 N N . GLN A 1 183 ? 1.383 -10.300 3.415 1.00 90.94 183 GLN A N 1
ATOM 1488 C CA . GLN A 1 183 ? 0.965 -11.570 4.005 1.00 90.94 183 GLN A CA 1
ATOM 1489 C C . GLN A 1 183 ? 1.342 -11.643 5.494 1.00 90.94 183 GLN A C 1
ATOM 1491 O O . GLN A 1 183 ? 2.315 -11.021 5.920 1.00 90.94 183 GLN A O 1
ATOM 1496 N N . ASP A 1 184 ? 0.556 -12.398 6.268 1.00 91.50 184 ASP A N 1
ATOM 1497 C CA . ASP A 1 184 ? 0.747 -12.650 7.708 1.00 91.50 184 ASP A CA 1
ATOM 1498 C C . ASP A 1 184 ? 0.640 -11.393 8.589 1.00 91.50 184 ASP A C 1
ATOM 1500 O O . ASP A 1 184 ? 1.139 -11.356 9.709 1.00 91.50 184 ASP A O 1
ATOM 1504 N N . VAL A 1 185 ? -0.030 -10.352 8.081 1.00 94.25 185 VAL A N 1
ATOM 1505 C CA . VAL A 1 185 ? -0.368 -9.143 8.849 1.00 94.25 185 VAL A CA 1
ATOM 1506 C C . VAL A 1 185 ? -1.859 -9.097 9.153 1.00 94.25 185 VAL A C 1
ATOM 1508 O O . VAL A 1 185 ? -2.258 -9.002 10.308 1.00 94.25 185 VAL A O 1
ATOM 1511 N N . SER A 1 186 ? -2.698 -9.191 8.117 1.00 94.06 186 SER A N 1
ATOM 1512 C CA . SER A 1 186 ? -4.127 -9.405 8.323 1.00 94.06 186 SER A CA 1
ATOM 1513 C C . SER A 1 186 ? -4.405 -10.899 8.499 1.00 94.06 186 SER A C 1
ATOM 1515 O O . SER A 1 186 ? -4.022 -11.693 7.638 1.00 94.06 186 SER A O 1
ATOM 1517 N N . PRO A 1 187 ? -5.133 -11.300 9.554 1.00 92.62 187 PRO A N 1
ATOM 1518 C CA . PRO A 1 187 ? -5.561 -12.683 9.743 1.00 92.62 187 PRO A CA 1
ATOM 1519 C C . PRO A 1 187 ? -6.736 -13.072 8.833 1.00 92.62 187 PRO A C 1
ATOM 1521 O O . PRO A 1 187 ? -7.144 -14.231 8.824 1.00 92.62 187 PRO A O 1
ATOM 1524 N N . LYS A 1 188 ? -7.343 -12.111 8.125 1.00 93.50 188 LYS A N 1
ATOM 1525 C CA . LYS A 1 188 ? -8.584 -12.321 7.371 1.00 93.50 188 LYS A CA 1
ATOM 1526 C C . LYS A 1 188 ? -8.348 -12.636 5.900 1.00 93.50 188 LYS A C 1
ATOM 1528 O O . LYS A 1 188 ? -9.099 -13.422 5.325 1.00 93.50 188 LYS A O 1
ATOM 1533 N N . ARG A 1 189 ? -7.362 -11.981 5.289 1.00 93.75 189 ARG A N 1
ATOM 1534 C CA . ARG A 1 189 ? -7.073 -12.080 3.856 1.00 93.75 189 ARG A CA 1
ATOM 1535 C C . ARG A 1 189 ? -5.658 -11.613 3.545 1.00 93.75 189 ARG A C 1
ATOM 1537 O O . ARG A 1 189 ? -5.048 -10.890 4.330 1.00 93.75 189 ARG A O 1
ATOM 1544 N N . LYS A 1 190 ? -5.177 -11.954 2.351 1.00 95.62 190 LYS A N 1
ATOM 1545 C CA . LYS A 1 190 ? -3.929 -11.413 1.810 1.00 95.62 190 LYS A CA 1
ATOM 1546 C C . LYS A 1 190 ? -4.194 -10.091 1.089 1.00 95.62 190 LYS A C 1
ATOM 1548 O O . LYS A 1 190 ? -5.074 -10.026 0.226 1.00 95.62 190 LYS A O 1
ATOM 1553 N N . TYR A 1 191 ? -3.413 -9.062 1.407 1.00 97.38 191 TYR A N 1
ATOM 1554 C CA . TYR A 1 191 ? -3.368 -7.839 0.604 1.00 97.38 191 TYR A CA 1
ATOM 1555 C C . TYR A 1 191 ? -2.179 -7.884 -0.353 1.00 97.38 191 TYR A C 1
ATOM 1557 O O . TYR A 1 191 ? -1.131 -8.446 -0.035 1.00 97.38 191 TYR A O 1
ATOM 1565 N N . ILE A 1 192 ? -2.346 -7.285 -1.526 1.00 95.94 192 ILE A N 1
ATOM 1566 C CA . ILE A 1 192 ? -1.300 -7.098 -2.528 1.00 95.94 192 ILE A CA 1
ATOM 1567 C C . ILE A 1 192 ? -1.190 -5.604 -2.793 1.00 95.94 192 ILE A C 1
ATOM 1569 O O . ILE A 1 192 ? -2.170 -4.959 -3.161 1.00 95.94 192 ILE A O 1
ATOM 1573 N N . ILE A 1 193 ? -0.002 -5.045 -2.619 1.00 93.44 193 ILE A N 1
ATOM 1574 C CA . ILE A 1 193 ? 0.281 -3.659 -2.987 1.00 93.44 193 ILE A CA 1
ATOM 1575 C C . ILE A 1 193 ? 0.958 -3.675 -4.357 1.00 93.44 193 ILE A C 1
ATOM 1577 O O . ILE A 1 193 ? 1.984 -4.330 -4.516 1.00 93.44 193 ILE A O 1
ATOM 1581 N N . SER A 1 194 ? 0.384 -2.984 -5.345 1.00 87.50 194 SER A N 1
ATOM 1582 C CA . SER A 1 194 ? 0.858 -2.995 -6.740 1.00 87.50 194 SER A CA 1
ATOM 1583 C C . SER A 1 194 ? 1.111 -1.594 -7.285 1.00 87.50 194 SER A C 1
ATOM 1585 O O . SER A 1 194 ? 0.457 -0.626 -6.889 1.00 87.50 194 SER A O 1
ATOM 1587 N N . GLU A 1 195 ? 2.044 -1.494 -8.231 1.00 79.25 195 GLU A N 1
ATOM 1588 C CA . GLU A 1 195 ? 2.149 -0.339 -9.117 1.00 79.25 195 GLU A CA 1
ATOM 1589 C C . GLU A 1 195 ? 0.900 -0.275 -10.004 1.00 79.25 195 GLU A C 1
ATOM 1591 O O . GLU A 1 195 ? 0.274 -1.301 -10.302 1.00 79.25 195 GLU A O 1
ATOM 1596 N N . GLY A 1 196 ? 0.520 0.935 -10.409 1.00 73.75 196 GLY A N 1
ATOM 1597 C CA . GLY A 1 196 ? -0.549 1.120 -11.387 1.00 73.75 196 GLY A CA 1
ATOM 1598 C C . GLY A 1 196 ? -0.104 0.647 -12.776 1.00 73.75 196 GLY A C 1
ATOM 1599 O O . GLY A 1 196 ? 1.055 0.859 -13.147 1.00 73.75 196 GLY A O 1
ATOM 1600 N N . PRO A 1 197 ? -0.987 0.028 -13.578 1.00 72.62 197 PRO A N 1
ATOM 1601 C CA . PRO A 1 197 ? -0.617 -0.391 -14.920 1.00 72.62 197 PRO A CA 1
ATOM 1602 C C . PRO A 1 197 ? -0.411 0.797 -15.856 1.00 72.62 197 PRO A C 1
ATOM 1604 O O . PRO A 1 197 ? -1.094 1.820 -15.785 1.00 72.62 197 PRO A O 1
ATOM 1607 N N . ARG A 1 198 ? 0.514 0.615 -16.795 1.00 70.94 198 ARG A N 1
ATOM 1608 C CA . ARG A 1 198 ? 0.720 1.489 -17.949 1.00 70.94 198 ARG A CA 1
ATOM 1609 C C . ARG A 1 198 ? -0.051 0.945 -19.140 1.00 70.94 198 ARG A C 1
ATOM 1611 O O . ARG A 1 198 ? -0.500 -0.205 -19.140 1.00 70.94 198 ARG A O 1
ATOM 1618 N N . LYS A 1 199 ? -0.143 1.752 -20.197 1.00 66.81 199 LYS A N 1
ATOM 1619 C CA . LYS A 1 199 ? -0.808 1.365 -21.447 1.00 66.81 199 LYS A CA 1
ATOM 1620 C C . LYS A 1 199 ? -0.270 0.035 -21.978 1.00 66.81 199 LYS A C 1
ATOM 1622 O O . LYS A 1 199 ? -1.038 -0.859 -22.313 1.00 66.81 199 LYS A O 1
ATOM 1627 N N . GLU A 1 200 ? 1.047 -0.105 -22.003 1.00 69.25 200 GLU A N 1
ATOM 1628 C CA . GLU A 1 200 ? 1.749 -1.289 -22.487 1.00 69.25 200 GLU A CA 1
ATOM 1629 C C . GLU A 1 200 ? 1.693 -2.483 -21.520 1.00 69.25 200 GLU A C 1
ATOM 1631 O O . GLU A 1 200 ? 1.789 -3.623 -21.968 1.00 69.25 200 GLU A O 1
ATOM 1636 N N . THR A 1 201 ? 1.487 -2.257 -20.216 1.00 74.81 201 THR A N 1
ATOM 1637 C CA . THR A 1 201 ? 1.483 -3.327 -19.200 1.00 74.81 201 THR A CA 1
ATOM 1638 C C . THR A 1 201 ? 0.083 -3.775 -18.785 1.00 74.81 201 THR A C 1
ATOM 1640 O O . THR A 1 201 ? -0.055 -4.699 -17.986 1.00 74.81 201 THR A O 1
ATOM 1643 N N . THR A 1 202 ? -0.981 -3.183 -19.337 1.00 75.12 202 THR A N 1
ATOM 1644 C CA . THR A 1 202 ? -2.345 -3.444 -18.852 1.00 75.12 202 THR A CA 1
ATOM 1645 C C . THR A 1 202 ? -2.776 -4.905 -19.018 1.00 75.12 202 THR A C 1
ATOM 1647 O O . THR A 1 202 ? -3.383 -5.472 -18.112 1.00 75.12 202 THR A O 1
ATOM 1650 N N . MET A 1 203 ? -2.396 -5.563 -20.118 1.00 79.25 203 MET A N 1
ATOM 1651 C CA . MET A 1 203 ? -2.628 -7.005 -20.288 1.00 79.25 203 MET A CA 1
ATOM 1652 C C . MET A 1 203 ? -2.012 -7.814 -19.138 1.00 79.25 203 MET A C 1
ATOM 1654 O O . MET A 1 203 ? -2.662 -8.681 -18.555 1.00 79.25 203 MET A O 1
ATOM 1658 N N . ASN A 1 204 ? -0.758 -7.515 -18.801 1.00 82.69 204 ASN A N 1
ATOM 1659 C CA . ASN A 1 204 ? -0.024 -8.213 -17.753 1.00 82.69 204 ASN A CA 1
ATOM 1660 C C . ASN A 1 204 ? -0.566 -7.898 -16.354 1.00 82.69 204 ASN A C 1
ATOM 1662 O O . ASN A 1 204 ? -0.520 -8.761 -15.482 1.00 82.69 204 ASN A O 1
ATOM 1666 N N . PHE A 1 205 ? -1.176 -6.728 -16.164 1.00 84.69 205 PHE A N 1
ATOM 1667 C CA . PHE A 1 205 ? -1.913 -6.403 -14.945 1.00 84.69 205 PHE A CA 1
ATOM 1668 C C . PHE A 1 205 ? -3.138 -7.295 -14.763 1.00 84.69 205 PHE A C 1
ATOM 1670 O O . PHE A 1 205 ? -3.265 -7.941 -13.731 1.00 84.69 205 PHE A O 1
ATOM 1677 N N . PHE A 1 206 ? -4.009 -7.418 -15.769 1.00 81.50 206 PHE A N 1
ATOM 1678 C CA . PHE A 1 206 ? -5.156 -8.329 -15.673 1.00 81.50 206 PHE A CA 1
ATOM 1679 C C . PHE A 1 206 ? -4.716 -9.793 -15.536 1.00 81.50 206 PHE A C 1
ATOM 1681 O O . PHE A 1 206 ? -5.307 -10.547 -14.762 1.00 81.50 206 PHE A O 1
ATOM 1688 N N . LYS A 1 207 ? -3.639 -10.197 -16.216 1.00 83.50 207 LYS A N 1
ATOM 1689 C CA . LYS A 1 207 ? -3.049 -11.528 -16.023 1.00 83.50 207 LYS A CA 1
ATOM 1690 C C . LYS A 1 207 ? -2.631 -11.748 -14.563 1.00 83.50 207 LYS A C 1
ATOM 1692 O O . LYS A 1 207 ? -3.000 -12.770 -13.993 1.00 83.50 207 LYS A O 1
ATOM 1697 N N . MET A 1 208 ? -1.951 -10.780 -13.946 1.00 88.81 208 MET A N 1
ATOM 1698 C CA . MET A 1 208 ? -1.601 -10.808 -12.522 1.00 88.81 208 MET A CA 1
ATOM 1699 C C . MET A 1 208 ? -2.848 -10.933 -11.636 1.00 88.81 208 MET A C 1
ATOM 1701 O O . MET A 1 208 ? -2.882 -11.810 -10.781 1.00 88.81 208 MET A O 1
ATOM 1705 N N . LEU A 1 209 ? -3.898 -10.132 -11.864 1.00 85.81 209 LEU A N 1
ATOM 1706 C CA . LEU A 1 209 ? -5.143 -10.210 -11.079 1.00 85.81 209 LEU A CA 1
ATOM 1707 C C . LEU A 1 209 ? -5.758 -11.616 -11.094 1.00 85.81 209 LEU A C 1
ATOM 1709 O O . LEU A 1 209 ? -6.226 -12.101 -10.064 1.00 85.81 209 LEU A O 1
ATOM 1713 N N . TYR A 1 210 ? -5.738 -12.280 -12.251 1.00 83.31 210 TYR A N 1
ATOM 1714 C CA . TYR A 1 210 ? -6.264 -13.635 -12.395 1.00 83.31 210 TYR A CA 1
ATOM 1715 C C . TYR A 1 210 ? -5.395 -14.687 -11.689 1.00 83.31 210 TYR A C 1
ATOM 1717 O O . TYR A 1 210 ? -5.929 -15.553 -10.983 1.00 83.31 210 TYR A O 1
ATOM 1725 N N . LEU A 1 211 ? -4.076 -14.632 -11.905 1.00 86.44 211 LEU A N 1
ATOM 1726 C CA . LEU A 1 211 ? -3.114 -15.595 -11.357 1.00 86.44 211 LEU A CA 1
ATOM 1727 C C . LEU A 1 211 ? -3.033 -15.503 -9.832 1.00 86.44 211 LEU A C 1
ATOM 1729 O O . LEU A 1 211 ? -3.034 -16.528 -9.159 1.00 86.44 211 LEU A O 1
ATOM 1733 N N . GLU A 1 212 ? -3.076 -14.286 -9.295 1.00 89.94 212 GLU A N 1
ATOM 1734 C CA . GLU A 1 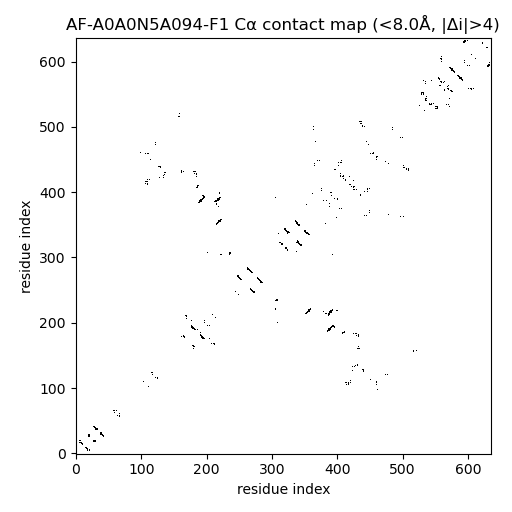212 ? -3.031 -14.009 -7.856 1.00 89.94 212 GLU A CA 1
ATOM 1735 C C . GLU A 1 212 ? -4.395 -14.152 -7.156 1.00 89.94 212 GLU A C 1
ATOM 1737 O O . GLU A 1 212 ? -4.533 -13.817 -5.980 1.00 89.94 212 GLU A O 1
ATOM 1742 N N . ASP A 1 213 ? -5.417 -14.638 -7.869 1.00 87.62 213 ASP A N 1
ATOM 1743 C CA . ASP A 1 213 ? -6.787 -14.822 -7.370 1.00 87.62 213 ASP A CA 1
ATOM 1744 C C . ASP A 1 213 ? -7.367 -13.569 -6.685 1.00 87.62 213 ASP A C 1
ATOM 1746 O O . ASP A 1 213 ? -8.012 -13.630 -5.634 1.00 87.62 213 ASP A O 1
ATOM 1750 N N . VAL A 1 214 ? -7.112 -12.398 -7.274 1.00 87.38 214 VAL A N 1
ATOM 1751 C CA . VAL A 1 214 ? -7.583 -11.120 -6.736 1.00 87.38 214 VAL A CA 1
ATOM 1752 C C . VAL A 1 214 ? -9.091 -11.019 -6.908 1.00 87.38 214 VAL A C 1
ATOM 1754 O O . VAL A 1 214 ? -9.619 -11.106 -8.017 1.00 87.38 214 VAL A O 1
ATOM 1757 N N . ARG A 1 215 ? -9.794 -10.785 -5.796 1.00 87.75 215 ARG A N 1
ATOM 1758 C CA . ARG A 1 215 ? -11.243 -10.572 -5.791 1.00 87.75 215 ARG A CA 1
ATOM 1759 C C . ARG A 1 215 ? -11.615 -9.102 -5.858 1.00 87.75 215 ARG A C 1
ATOM 1761 O O . ARG A 1 215 ? -12.579 -8.765 -6.535 1.00 87.75 215 ARG A O 1
ATOM 1768 N N . VAL A 1 216 ? -10.884 -8.245 -5.149 1.00 85.38 216 VAL A N 1
ATOM 1769 C CA . VAL A 1 216 ? -11.134 -6.799 -5.133 1.00 85.38 216 VAL A CA 1
ATOM 1770 C C . VAL A 1 216 ? -9.872 -6.044 -5.514 1.00 85.38 216 VAL A C 1
ATOM 1772 O O . VAL A 1 216 ? -8.808 -6.304 -4.959 1.00 85.38 216 VAL A O 1
ATOM 1775 N N . VAL A 1 217 ? -10.007 -5.079 -6.418 1.00 85.81 217 VAL A N 1
ATOM 1776 C CA . VAL A 1 217 ? -8.984 -4.076 -6.722 1.00 85.81 217 VAL A CA 1
ATOM 1777 C C . VAL A 1 217 ? -9.440 -2.732 -6.178 1.00 85.81 217 VAL A C 1
ATOM 1779 O O . VAL A 1 217 ? -10.515 -2.257 -6.524 1.00 85.81 217 VAL A O 1
ATOM 1782 N N . VAL A 1 218 ? -8.618 -2.101 -5.350 1.00 85.06 218 VAL A N 1
ATOM 1783 C CA . VAL A 1 218 ? -8.813 -0.732 -4.876 1.00 85.06 218 VAL A CA 1
ATOM 1784 C C . VAL A 1 218 ? -7.900 0.176 -5.684 1.00 85.06 218 VAL A C 1
ATOM 1786 O O . VAL A 1 218 ? -6.675 0.124 -5.552 1.00 85.06 218 VAL A O 1
ATOM 1789 N N . ALA A 1 219 ? -8.508 1.000 -6.528 1.00 80.31 219 ALA A N 1
ATOM 1790 C CA . ALA A 1 219 ? -7.818 1.879 -7.454 1.00 80.31 219 ALA A CA 1
ATOM 1791 C C . ALA A 1 219 ? -7.919 3.330 -6.982 1.00 80.31 219 ALA A C 1
ATOM 1793 O O . ALA A 1 219 ? -8.947 3.981 -7.173 1.00 80.31 219 ALA A O 1
ATOM 1794 N N . ILE A 1 220 ? -6.848 3.850 -6.378 1.00 76.50 220 ILE A N 1
ATOM 1795 C CA . ILE A 1 220 ? -6.798 5.233 -5.885 1.00 76.50 220 ILE A CA 1
ATOM 1796 C C . ILE A 1 220 ? -6.209 6.129 -6.979 1.00 76.50 220 ILE A C 1
ATOM 1798 O O . ILE A 1 220 ? -4.990 6.308 -7.078 1.00 76.50 220 ILE A O 1
ATOM 1802 N N . ILE A 1 221 ? -7.077 6.666 -7.837 1.00 69.31 221 ILE A N 1
ATOM 1803 C CA . ILE A 1 221 ? -6.683 7.412 -9.036 1.00 69.31 221 ILE A CA 1
ATOM 1804 C C . ILE A 1 221 ? -7.324 8.801 -8.995 1.00 69.31 221 ILE A C 1
ATOM 1806 O O . ILE A 1 221 ? -8.533 8.952 -9.131 1.00 69.31 221 ILE A O 1
ATOM 1810 N N . TYR A 1 222 ? -6.491 9.833 -8.857 1.00 62.44 222 TYR A N 1
ATOM 1811 C CA . TYR A 1 222 ? -6.943 11.222 -8.930 1.00 62.44 222 TYR A CA 1
ATOM 1812 C C . TYR A 1 222 ? -7.020 11.677 -10.391 1.00 62.44 222 TYR A C 1
ATOM 1814 O O . TYR A 1 222 ? -6.051 11.492 -11.136 1.00 62.44 222 TYR A O 1
ATOM 1822 N N . ARG A 1 223 ? -8.133 12.293 -10.802 1.00 54.44 223 ARG A N 1
ATOM 1823 C CA . ARG A 1 223 ? -8.277 12.964 -12.104 1.00 54.44 223 ARG A CA 1
ATOM 1824 C C . ARG A 1 223 ? -8.365 14.466 -11.869 1.00 54.44 223 ARG A C 1
ATOM 1826 O O . ARG A 1 223 ? -9.183 14.916 -11.084 1.00 54.44 223 ARG A O 1
ATOM 1833 N N . ASP A 1 224 ? -7.517 15.231 -12.545 1.00 45.94 224 ASP A N 1
ATOM 1834 C CA . ASP A 1 224 ? -7.594 16.689 -12.495 1.00 45.94 224 ASP A CA 1
ATOM 1835 C C . ASP A 1 224 ? -8.705 17.170 -13.442 1.00 45.94 224 ASP A C 1
ATOM 1837 O O . ASP A 1 224 ? -8.645 16.920 -14.649 1.00 45.94 224 ASP A O 1
ATOM 1841 N N . ASN A 1 225 ? -9.726 17.845 -12.908 1.00 39.53 225 ASN A N 1
ATOM 1842 C CA . ASN A 1 225 ? -10.839 18.380 -13.697 1.00 39.53 225 ASN A CA 1
ATOM 1843 C C . ASN A 1 225 ? -10.389 19.485 -14.672 1.00 39.53 225 ASN A C 1
ATOM 1845 O O . ASN A 1 225 ? -11.032 19.691 -15.695 1.00 39.53 225 ASN A O 1
ATOM 1849 N N . ASN A 1 226 ? -9.238 20.133 -14.462 1.00 40.16 226 ASN A N 1
ATOM 1850 C CA . ASN A 1 226 ? -8.695 21.093 -15.435 1.00 40.16 226 ASN A CA 1
ATOM 1851 C C . ASN A 1 226 ? -8.114 20.428 -16.700 1.00 40.16 226 ASN A C 1
ATOM 1853 O O . ASN A 1 226 ? -7.806 21.102 -17.685 1.00 40.16 226 ASN A O 1
ATOM 1857 N N . ASP A 1 227 ? -7.998 19.098 -16.708 1.00 41.72 227 ASP A N 1
ATOM 1858 C CA . ASP A 1 227 ? -7.513 18.294 -17.834 1.00 41.72 227 ASP A CA 1
ATOM 1859 C C . ASP A 1 227 ? -8.653 17.891 -18.812 1.00 41.72 227 ASP A C 1
ATOM 1861 O O . ASP A 1 227 ? -8.424 17.162 -19.782 1.00 41.72 227 ASP A O 1
ATOM 1865 N N . LEU A 1 228 ? -9.875 18.419 -18.610 1.00 38.97 228 LEU A N 1
ATOM 1866 C CA . LEU A 1 228 ? -11.087 18.209 -19.431 1.00 38.97 228 LEU A CA 1
ATOM 1867 C C . LEU A 1 228 ? -10.932 18.577 -20.922 1.00 38.97 228 LEU A C 1
ATOM 1869 O O . LEU A 1 228 ? -11.736 18.148 -21.748 1.00 38.97 228 LEU A O 1
ATOM 1873 N N . LYS A 1 229 ? -9.874 19.308 -21.309 1.00 42.72 229 LYS A N 1
ATOM 1874 C CA . LYS A 1 229 ? -9.534 19.566 -22.725 1.00 42.72 229 LYS A CA 1
ATOM 1875 C C . LYS A 1 229 ? -9.044 18.320 -23.479 1.00 42.72 229 LYS A C 1
ATOM 1877 O O . LYS A 1 229 ? -8.907 18.364 -24.702 1.00 42.72 229 LYS A O 1
ATOM 1882 N N . LYS A 1 230 ? -8.773 17.201 -22.799 1.00 41.81 230 LYS A N 1
ATOM 1883 C CA . LYS A 1 230 ? -8.536 15.908 -23.458 1.00 41.81 230 LYS A CA 1
ATOM 1884 C C . LYS A 1 230 ? -9.885 15.235 -23.718 1.00 41.81 230 LYS A C 1
ATOM 1886 O O . LYS A 1 230 ? -10.539 14.755 -22.801 1.00 41.81 230 LYS A O 1
ATOM 1891 N N . THR A 1 231 ? -10.287 15.178 -24.987 1.00 35.53 231 THR A N 1
ATOM 1892 C CA . THR A 1 231 ? -11.482 14.453 -25.447 1.00 35.53 231 THR A CA 1
ATOM 1893 C C . THR A 1 231 ? -11.529 13.021 -24.891 1.00 35.53 231 THR A C 1
ATOM 1895 O O . THR A 1 231 ? -10.491 12.370 -24.764 1.00 35.53 231 THR A O 1
ATOM 1898 N N . LYS A 1 232 ? -12.739 12.503 -24.604 1.00 39.69 232 LYS A N 1
ATOM 1899 C CA . LYS A 1 232 ? -13.015 11.140 -24.079 1.00 39.69 232 LYS A CA 1
ATOM 1900 C C . LYS A 1 232 ? -12.218 10.007 -24.765 1.00 39.69 232 LYS A C 1
ATOM 1902 O O . LYS A 1 232 ? -11.933 9.004 -24.118 1.00 39.69 232 LYS A O 1
ATOM 1907 N N . LYS A 1 233 ? -11.791 10.188 -26.024 1.00 36.66 233 LYS A N 1
ATOM 1908 C CA . LYS A 1 233 ? -10.901 9.276 -26.774 1.00 36.66 233 LYS A CA 1
ATOM 1909 C C . LYS A 1 233 ? -9.515 9.056 -26.148 1.00 36.66 233 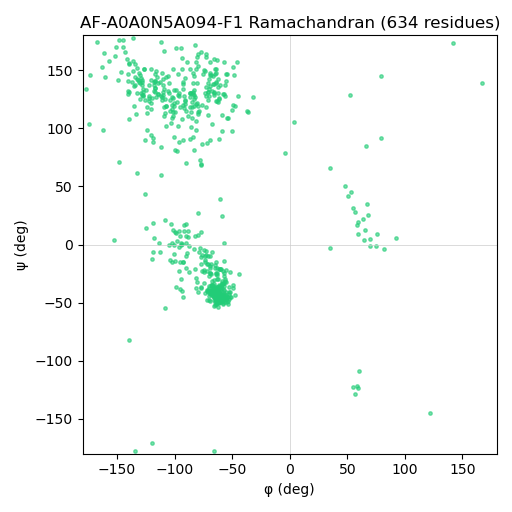LYS A C 1
ATOM 1911 O O . LYS A 1 233 ? -8.880 8.054 -26.437 1.00 36.66 233 LYS A O 1
ATOM 1916 N N . ASN A 1 234 ? -9.037 9.957 -25.290 1.00 35.56 234 ASN A N 1
ATOM 1917 C CA . ASN A 1 234 ? -7.708 9.864 -24.668 1.00 35.56 234 ASN A CA 1
ATOM 1918 C C . ASN A 1 234 ? -7.703 9.171 -23.292 1.00 35.56 234 ASN A C 1
ATOM 1920 O O . ASN A 1 234 ? -6.649 9.089 -22.664 1.00 35.56 234 ASN A O 1
ATOM 1924 N N . ILE A 1 235 ? -8.861 8.718 -22.797 1.00 41.72 235 ILE A N 1
ATOM 1925 C CA . ILE A 1 235 ? -9.030 8.258 -21.404 1.00 41.72 235 ILE A CA 1
ATOM 1926 C C . ILE A 1 235 ? -9.099 6.727 -21.302 1.00 41.72 235 ILE A C 1
ATOM 1928 O O . ILE A 1 235 ? -8.941 6.193 -20.209 1.00 41.72 235 ILE A O 1
ATOM 1932 N N . CYS A 1 236 ? -9.273 6.029 -22.426 1.00 38.97 236 CYS A N 1
ATOM 1933 C CA . CYS A 1 236 ? -9.415 4.579 -22.502 1.00 38.97 236 CYS A CA 1
ATOM 1934 C C . CYS A 1 236 ? -8.407 4.022 -23.518 1.00 38.97 236 CYS A C 1
ATOM 1936 O O . CYS A 1 236 ? -8.229 4.577 -24.597 1.00 38.97 236 CYS A O 1
ATOM 1938 N N . TYR A 1 237 ? -7.699 2.958 -23.154 1.00 46.09 237 TYR A N 1
ATOM 1939 C CA . TYR A 1 237 ? -6.544 2.423 -23.891 1.00 46.09 237 TYR A CA 1
ATOM 1940 C C . TYR A 1 237 ? -6.902 1.230 -24.797 1.00 46.09 237 TYR A C 1
ATOM 1942 O O . TYR A 1 237 ? -6.002 0.670 -25.426 1.00 46.09 237 TYR A O 1
ATOM 1950 N N . TRP A 1 238 ? -8.184 0.846 -24.885 1.00 43.50 238 TRP A N 1
ATOM 1951 C CA . TRP A 1 238 ? -8.655 -0.170 -25.833 1.00 43.50 238 TRP A CA 1
ATOM 1952 C C . TRP A 1 238 ? -8.941 0.450 -27.218 1.00 43.50 238 TRP A C 1
ATOM 1954 O O . TRP A 1 238 ? -9.285 1.627 -27.300 1.00 43.50 238 TRP A O 1
ATOM 1964 N N . PRO A 1 239 ? -8.740 -0.294 -28.322 1.00 31.42 239 PRO A N 1
ATOM 1965 C CA . PRO A 1 239 ? -8.751 0.275 -29.672 1.00 31.42 239 PRO A CA 1
ATOM 1966 C C . PRO A 1 239 ? -10.157 0.660 -30.186 1.00 31.42 239 PRO A C 1
ATOM 1968 O O . PRO A 1 239 ? -11.087 -0.135 -30.106 1.00 31.42 239 PRO A O 1
ATOM 1971 N N . ASP A 1 240 ? -10.258 1.851 -30.801 1.00 36.00 240 ASP A N 1
ATOM 1972 C CA . ASP A 1 240 ? -11.469 2.450 -31.416 1.00 36.00 240 ASP A CA 1
ATOM 1973 C C . ASP A 1 240 ? -11.537 2.299 -32.962 1.00 36.00 240 ASP A C 1
ATOM 1975 O O . ASP A 1 240 ? -12.336 2.965 -33.626 1.00 36.00 240 ASP A O 1
ATOM 1979 N N . LYS A 1 241 ? -10.674 1.483 -33.587 1.00 36.19 241 LYS A N 1
ATOM 1980 C CA . LYS A 1 241 ? -10.675 1.246 -35.049 1.00 36.19 241 LYS A CA 1
ATOM 1981 C C . LYS A 1 241 ? -10.419 -0.219 -35.389 1.00 36.19 241 LYS A C 1
ATOM 1983 O O . LYS A 1 241 ? -9.823 -0.923 -34.583 1.00 36.19 241 LYS A O 1
ATOM 1988 N N . ALA A 1 242 ? -10.880 -0.627 -36.578 1.00 32.72 242 ALA A N 1
ATOM 1989 C CA . ALA A 1 242 ? -10.913 -1.999 -37.088 1.00 32.72 242 ALA A CA 1
ATOM 1990 C C . ALA A 1 242 ? -9.683 -2.824 -36.681 1.00 32.72 242 ALA A C 1
ATOM 1992 O O . ALA A 1 242 ? -8.558 -2.537 -37.090 1.00 32.72 242 ALA A O 1
ATOM 1993 N N . VAL A 1 243 ? -9.923 -3.855 -35.872 1.00 39.53 243 VAL A N 1
ATOM 1994 C CA . VAL A 1 243 ? -8.923 -4.853 -35.496 1.00 39.53 243 VAL A CA 1
ATOM 1995 C C . VAL A 1 243 ? -9.327 -6.166 -36.145 1.00 39.53 243 VAL A C 1
ATOM 1997 O O . VAL A 1 243 ? -10.461 -6.618 -35.993 1.00 39.53 243 VAL A O 1
ATOM 2000 N N . MET A 1 244 ? -8.394 -6.774 -36.868 1.00 30.17 244 MET A N 1
ATOM 2001 C CA . MET A 1 244 ? -8.558 -8.120 -37.405 1.00 30.17 244 MET A CA 1
ATOM 2002 C C . MET A 1 244 ? -8.458 -9.130 -36.257 1.00 30.17 244 MET A C 1
ATOM 2004 O O . MET A 1 244 ? -7.413 -9.230 -35.615 1.00 30.17 244 MET A O 1
ATOM 2008 N N . PHE A 1 245 ? -9.525 -9.893 -36.014 1.00 32.41 245 PHE A N 1
ATOM 2009 C CA . PHE A 1 245 ? -9.524 -11.034 -35.094 1.00 32.41 245 PHE A CA 1
ATOM 2010 C C . PHE A 1 245 ? -9.903 -12.305 -35.858 1.00 32.41 245 PHE A C 1
ATOM 2012 O O . PHE A 1 245 ? -11.081 -12.619 -36.023 1.00 32.41 245 PHE A O 1
ATOM 2019 N N . GLY A 1 246 ? -8.899 -13.045 -36.335 1.00 50.16 246 GLY A N 1
ATOM 2020 C CA . GLY A 1 246 ? -9.122 -14.319 -37.027 1.00 50.16 246 GLY A CA 1
ATOM 2021 C C . GLY A 1 246 ? -10.021 -14.175 -38.266 1.00 50.16 246 GLY A C 1
ATOM 2022 O O . GLY A 1 246 ? -9.689 -13.424 -39.177 1.00 50.16 246 GLY A O 1
ATOM 2023 N N . SER A 1 247 ? -11.148 -14.896 -38.310 1.00 36.62 247 SER A N 1
ATOM 2024 C CA . SER A 1 247 ? -12.073 -14.981 -39.459 1.00 36.62 247 SER A CA 1
ATOM 2025 C C . SER A 1 247 ? -13.295 -14.039 -39.405 1.00 36.62 247 SER A C 1
ATOM 2027 O O . SER A 1 247 ? -14.221 -14.199 -40.202 1.00 36.62 247 SER A O 1
ATOM 2029 N N . LEU A 1 248 ? -13.336 -13.067 -38.485 1.00 36.44 248 LEU A N 1
ATOM 2030 C CA . LEU A 1 248 ? -14.448 -12.115 -38.321 1.00 36.44 248 LEU A CA 1
ATOM 2031 C C . LEU A 1 248 ? -14.111 -10.744 -38.944 1.00 36.44 248 LEU A C 1
ATOM 2033 O O . LEU A 1 248 ? -13.104 -10.135 -38.583 1.00 36.44 248 LEU A O 1
ATOM 2037 N N . SER A 1 249 ? -14.973 -10.234 -39.834 1.00 42.38 249 SER A N 1
ATOM 2038 C CA . SER A 1 249 ? -14.834 -8.915 -40.485 1.00 42.38 249 SER A CA 1
ATOM 2039 C C . SER A 1 249 ? -15.987 -7.976 -40.106 1.00 42.38 249 SER A C 1
ATOM 2041 O O . SER A 1 249 ? -17.152 -8.381 -40.130 1.00 42.38 249 SER A O 1
ATOM 2043 N N . ILE A 1 250 ? -15.675 -6.717 -39.770 1.00 37.91 250 ILE A N 1
ATOM 2044 C CA . ILE A 1 250 ? -16.647 -5.683 -39.364 1.00 37.91 250 ILE A CA 1
ATOM 2045 C C . ILE A 1 250 ? -16.361 -4.385 -40.133 1.00 37.91 250 ILE A C 1
ATOM 2047 O O . ILE A 1 250 ? -15.220 -3.923 -40.136 1.00 37.91 250 ILE A O 1
ATOM 2051 N N . GLU A 1 251 ? -17.388 -3.788 -40.747 1.00 43.12 251 GLU A N 1
ATOM 2052 C CA . GLU A 1 251 ? -17.284 -2.569 -41.569 1.00 43.12 251 GLU A CA 1
ATOM 2053 C C . GLU A 1 251 ? -18.372 -1.531 -41.204 1.00 43.12 251 GLU A C 1
ATOM 2055 O O . GLU A 1 251 ? -19.510 -1.919 -40.911 1.00 43.12 251 GLU A O 1
ATOM 2060 N N . PRO A 1 252 ? -18.058 -0.217 -41.209 1.00 38.75 252 PRO A N 1
ATOM 2061 C CA . PRO A 1 252 ? -19.053 0.849 -41.057 1.00 38.75 252 PRO A CA 1
ATOM 2062 C C . PRO A 1 252 ? -19.903 1.007 -42.331 1.00 38.75 252 PRO A C 1
ATOM 2064 O O . PRO A 1 252 ? -19.416 0.756 -43.433 1.00 38.75 252 PRO A O 1
ATOM 2067 N N . ILE A 1 253 ? -21.165 1.427 -42.188 1.00 46.31 253 ILE A N 1
ATOM 2068 C CA . ILE A 1 253 ? -22.055 1.753 -43.317 1.00 46.31 253 ILE A CA 1
ATOM 2069 C C . ILE A 1 253 ? -22.382 3.250 -43.275 1.00 46.31 253 ILE A C 1
ATOM 2071 O O . ILE A 1 253 ? -22.842 3.737 -42.243 1.00 46.31 253 ILE A O 1
ATOM 2075 N N . ASP A 1 254 ? -22.208 3.954 -44.397 1.00 46.38 254 ASP A N 1
ATOM 2076 C CA . ASP A 1 254 ? -22.710 5.322 -44.571 1.00 46.38 254 ASP A CA 1
ATOM 2077 C C . ASP A 1 254 ? -24.209 5.286 -44.925 1.00 46.38 254 ASP A C 1
ATOM 2079 O O . ASP A 1 254 ? -24.611 4.660 -45.908 1.00 46.38 254 ASP A O 1
ATOM 2083 N N . LEU A 1 255 ? -25.053 5.930 -44.112 1.00 40.75 255 LEU A N 1
ATOM 2084 C CA . LEU A 1 255 ? -26.500 6.045 -44.348 1.00 40.75 255 LEU A CA 1
ATOM 2085 C C . LEU A 1 255 ? -26.833 7.343 -45.114 1.00 40.75 255 LEU A C 1
ATOM 2087 O O . LEU A 1 255 ? -26.259 8.392 -44.810 1.00 40.75 255 LEU A O 1
ATOM 2091 N N . PRO A 1 256 ? -27.774 7.315 -46.081 1.00 39.66 256 PRO A N 1
ATOM 2092 C CA . PRO A 1 256 ? -28.200 8.505 -46.807 1.00 39.66 256 PRO A CA 1
ATOM 2093 C C . PRO A 1 256 ? -29.071 9.420 -45.929 1.00 39.66 256 PRO A C 1
ATOM 2095 O O . PRO A 1 256 ? -30.052 8.984 -45.340 1.00 39.66 256 PRO A O 1
ATOM 2098 N N . ASN A 1 257 ? -28.672 10.696 -45.879 1.00 47.44 257 ASN A N 1
ATOM 2099 C CA . ASN A 1 257 ? -29.354 11.886 -45.349 1.00 47.44 257 ASN A CA 1
ATOM 2100 C C . ASN A 1 257 ? -30.722 11.692 -44.657 1.00 47.44 257 ASN A C 1
ATOM 2102 O O . ASN A 1 257 ? -31.763 11.686 -45.313 1.00 47.44 257 ASN A O 1
ATOM 2106 N N . THR A 1 258 ? -30.734 11.785 -43.324 1.00 35.50 258 THR A N 1
ATOM 2107 C CA . THR A 1 258 ? -31.904 12.250 -42.561 1.00 35.50 258 THR A CA 1
ATOM 2108 C C . THR A 1 258 ? -31.498 13.246 -41.479 1.00 35.50 258 THR A C 1
ATOM 2110 O O . THR A 1 258 ? -30.472 13.113 -40.816 1.00 35.50 258 THR A O 1
ATOM 2113 N N . LYS A 1 259 ? -32.304 14.307 -41.382 1.00 38.50 259 LYS A N 1
ATOM 2114 C CA . LYS A 1 259 ? -32.065 15.536 -40.624 1.00 38.50 259 LYS A CA 1
ATOM 2115 C C . LYS A 1 259 ? -32.051 15.312 -39.105 1.00 38.50 259 LYS A C 1
ATOM 2117 O O . LYS A 1 259 ? -32.902 14.639 -38.544 1.00 38.50 259 LYS A O 1
ATOM 2122 N N . CYS A 1 260 ? -31.077 15.987 -38.506 1.00 32.66 260 CYS A N 1
ATOM 2123 C CA . CYS A 1 260 ? -30.738 16.192 -37.101 1.00 32.66 260 CYS A CA 1
ATOM 2124 C C . CYS A 1 260 ? -31.898 16.235 -36.078 1.00 32.66 260 CYS A C 1
ATOM 2126 O O . CYS A 1 260 ? -32.740 17.128 -36.140 1.00 32.66 260 CYS A O 1
ATOM 2128 N N . THR A 1 261 ? -31.793 15.408 -35.032 1.00 28.84 261 THR A N 1
ATOM 2129 C CA . THR A 1 261 ? -32.089 15.786 -33.636 1.00 28.84 261 THR A CA 1
ATOM 2130 C C . THR A 1 261 ? -31.033 15.152 -32.734 1.00 28.84 261 THR A C 1
ATOM 2132 O O . THR A 1 261 ? -31.027 13.933 -32.608 1.00 28.84 261 THR A O 1
ATOM 2135 N N . SER A 1 262 ? -30.133 15.995 -32.208 1.00 39.25 262 SER A N 1
ATOM 2136 C CA . SER A 1 262 ? -29.192 15.878 -31.067 1.00 39.25 262 SER A CA 1
ATOM 2137 C C . SER A 1 262 ? -28.499 14.558 -30.701 1.00 39.25 262 SER A C 1
ATOM 2139 O O . SER A 1 262 ? -27.598 14.613 -29.877 1.00 39.25 262 SER A O 1
ATOM 2141 N N . ASN A 1 263 ? -28.748 13.423 -31.342 1.00 33.44 263 ASN A N 1
ATOM 2142 C CA . ASN A 1 263 ? -28.139 12.149 -31.008 1.00 33.44 263 ASN A CA 1
ATOM 2143 C C . ASN A 1 263 ? -27.272 11.633 -32.158 1.00 33.44 263 ASN A C 1
ATOM 2145 O O . ASN A 1 263 ? -27.733 11.546 -33.292 1.00 33.44 263 ASN A O 1
ATOM 2149 N N . LEU A 1 264 ? -26.009 11.292 -31.882 1.00 37.34 264 LEU A N 1
ATOM 2150 C CA . LEU A 1 264 ? -25.141 10.656 -32.879 1.00 37.34 264 LEU A CA 1
ATOM 2151 C C . LEU A 1 264 ? -25.482 9.165 -32.947 1.00 37.34 264 LEU A C 1
ATOM 2153 O O . LEU A 1 264 ? -25.255 8.431 -31.983 1.00 37.34 264 LEU A O 1
ATOM 2157 N N . GLU A 1 265 ? -26.044 8.747 -34.077 1.00 37.38 265 GLU A N 1
ATOM 2158 C CA . GLU A 1 265 ? -26.408 7.365 -34.378 1.00 37.38 265 GLU A CA 1
ATOM 2159 C C . GLU A 1 265 ? -25.304 6.700 -35.213 1.00 37.38 265 GLU A C 1
ATOM 2161 O O . GLU A 1 265 ? -24.859 7.252 -36.220 1.00 37.38 265 GLU A O 1
ATOM 2166 N N . PHE A 1 266 ? -24.834 5.524 -34.788 1.00 40.91 266 PHE A N 1
ATOM 2167 C CA . PHE A 1 266 ? -23.777 4.778 -35.483 1.00 40.91 266 PHE A CA 1
ATOM 2168 C C . PHE A 1 266 ? -24.272 3.380 -35.866 1.00 40.91 266 PHE A C 1
ATOM 2170 O O . PHE A 1 266 ? -24.719 2.625 -34.998 1.00 40.91 266 PHE A O 1
ATOM 2177 N N . SER A 1 267 ? -24.149 3.034 -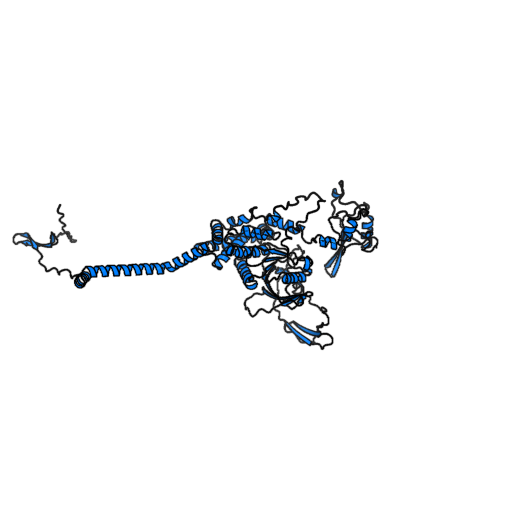37.153 1.00 39.12 267 SER A N 1
ATOM 2178 C CA . SER A 1 267 ? -24.577 1.747 -37.720 1.00 39.12 267 SER A CA 1
ATOM 2179 C C . SER A 1 267 ? -23.399 0.961 -38.311 1.00 39.12 267 SER A C 1
ATOM 2181 O O . SER A 1 267 ? -22.538 1.519 -38.993 1.00 39.12 267 SER A O 1
ATOM 2183 N N . PHE A 1 268 ? -23.361 -0.351 -38.060 1.00 42.34 268 PHE A N 1
ATOM 2184 C CA . PHE A 1 268 ? -22.278 -1.251 -38.489 1.00 42.34 268 PHE A CA 1
ATOM 2185 C C . PHE A 1 268 ? -22.822 -2.544 -39.098 1.00 42.34 268 PHE A C 1
ATOM 2187 O O . PHE A 1 268 ? -23.904 -2.993 -38.712 1.00 42.34 268 PHE A O 1
ATOM 2194 N N . ARG A 1 269 ? -22.026 -3.191 -39.964 1.00 45.53 269 ARG A N 1
ATOM 2195 C CA . ARG A 1 269 ? -22.247 -4.578 -40.408 1.00 45.53 269 ARG A CA 1
ATOM 2196 C C . ARG A 1 269 ? -21.132 -5.522 -39.963 1.00 45.53 269 ARG A C 1
ATOM 2198 O O . ARG A 1 269 ? -19.961 -5.147 -39.962 1.00 45.53 269 ARG A O 1
ATOM 2205 N N . MET A 1 270 ? -21.487 -6.761 -39.622 1.00 39.81 270 MET A N 1
ATOM 2206 C CA . MET A 1 270 ? -20.552 -7.825 -39.214 1.00 39.81 270 MET A CA 1
ATOM 2207 C C . MET A 1 270 ? -20.768 -9.136 -39.987 1.00 39.81 270 MET A C 1
ATOM 2209 O O . MET A 1 270 ? -21.915 -9.494 -40.265 1.00 39.81 270 MET A O 1
ATOM 2213 N N . LYS A 1 271 ? -19.687 -9.865 -40.309 1.00 45.66 271 LYS A N 1
ATOM 2214 C CA . LYS A 1 271 ? -19.733 -11.226 -40.885 1.00 45.66 271 LYS A CA 1
ATOM 2215 C C . LYS A 1 271 ? -18.649 -12.148 -40.317 1.00 45.66 271 LYS A C 1
ATOM 2217 O O . LYS A 1 271 ? -17.537 -11.701 -40.041 1.00 45.66 271 LYS A O 1
ATOM 2222 N N . ILE A 1 272 ? -18.964 -13.441 -40.204 1.00 38.62 272 ILE A N 1
ATOM 2223 C CA . ILE A 1 272 ? -18.037 -14.513 -39.798 1.00 38.62 272 ILE A CA 1
ATOM 2224 C C . ILE A 1 272 ? -17.733 -15.384 -41.024 1.00 38.62 272 ILE A C 1
ATOM 2226 O O . ILE A 1 272 ? -18.643 -15.996 -41.582 1.00 38.62 272 ILE A O 1
ATOM 2230 N N . GLY A 1 273 ? -16.471 -15.461 -41.450 1.00 54.50 273 GLY A N 1
ATOM 2231 C CA . GLY A 1 273 ? -16.064 -16.244 -42.623 1.00 54.50 273 GLY A CA 1
ATOM 2232 C C . GLY A 1 273 ? -16.812 -15.832 -43.902 1.00 54.50 273 GLY A C 1
ATOM 2233 O O . GLY A 1 273 ? -16.880 -14.647 -44.232 1.00 54.50 273 GLY A O 1
ATOM 2234 N N . ASN A 1 274 ? -17.404 -16.808 -44.601 1.00 53.62 274 ASN A N 1
ATOM 2235 C CA . ASN A 1 274 ? -18.233 -16.583 -45.797 1.00 53.62 274 ASN A CA 1
ATOM 2236 C C . ASN A 1 274 ? -19.727 -16.341 -45.488 1.00 53.62 274 ASN A C 1
ATOM 2238 O O . ASN A 1 274 ? -20.549 -16.366 -46.400 1.00 53.62 274 ASN A O 1
ATOM 2242 N N . ALA A 1 275 ? -20.105 -16.126 -44.223 1.00 49.31 275 ALA A N 1
ATOM 2243 C CA . ALA A 1 275 ? -21.502 -15.902 -43.849 1.00 49.31 275 ALA A CA 1
ATOM 2244 C C . ALA A 1 275 ? -22.032 -14.516 -44.272 1.00 49.31 275 ALA A C 1
ATOM 2246 O O . ALA A 1 275 ? -21.272 -13.576 -44.520 1.00 49.31 275 ALA A O 1
ATOM 2247 N N . SER A 1 276 ? -23.362 -14.387 -44.314 1.00 41.06 276 SER A N 1
ATOM 2248 C CA . SER A 1 276 ? -24.067 -13.148 -44.659 1.00 41.06 276 SER A CA 1
ATOM 2249 C C . SER A 1 276 ? -23.918 -12.065 -43.584 1.00 41.06 276 SER A C 1
ATOM 2251 O O . SER A 1 276 ? -23.910 -12.355 -42.386 1.00 41.06 276 SER A O 1
ATOM 2253 N N . TRP A 1 277 ? -23.862 -10.805 -44.015 1.00 51.47 277 TRP A N 1
ATOM 2254 C CA . TRP A 1 277 ? -23.731 -9.640 -43.139 1.00 51.47 277 TRP A CA 1
ATOM 2255 C C . TRP A 1 277 ? -24.946 -9.446 -42.212 1.00 51.47 277 TRP A C 1
ATOM 2257 O O . TRP A 1 277 ? -26.088 -9.599 -42.643 1.00 51.47 277 TRP A O 1
ATOM 2267 N N . LYS A 1 278 ? -24.698 -9.068 -40.950 1.00 38.22 278 LYS A N 1
ATOM 2268 C CA . LYS A 1 278 ? -25.717 -8.654 -39.963 1.00 38.22 278 LYS A CA 1
ATOM 2269 C C . LYS A 1 278 ? -25.498 -7.205 -39.519 1.00 38.22 278 LYS A C 1
ATOM 2271 O O . LYS A 1 278 ? -24.349 -6.833 -39.283 1.00 38.22 278 LYS A O 1
ATOM 2276 N N . ASN A 1 279 ? -26.577 -6.430 -39.354 1.00 37.12 279 ASN A N 1
ATOM 2277 C CA . ASN A 1 279 ? -26.526 -4.996 -39.027 1.00 37.12 279 ASN A CA 1
ATOM 2278 C C . ASN A 1 279 ? -26.910 -4.701 -37.565 1.00 37.12 279 ASN A C 1
ATOM 2280 O O . ASN A 1 279 ? -27.790 -5.361 -37.013 1.00 37.12 279 ASN A O 1
ATOM 2284 N N . LEU A 1 280 ? -26.262 -3.700 -36.958 1.00 36.97 280 LEU A N 1
ATOM 2285 C CA . LEU A 1 280 ? -26.499 -3.218 -35.588 1.00 36.97 280 LEU A CA 1
ATOM 2286 C C . LEU A 1 280 ? -26.421 -1.680 -35.532 1.00 36.97 280 LEU A C 1
ATOM 2288 O O . LEU A 1 280 ? -25.512 -1.106 -36.133 1.00 36.97 280 LEU A O 1
ATOM 2292 N N . THR A 1 281 ? -27.305 -1.046 -34.750 1.00 33.22 281 THR A N 1
ATOM 2293 C CA . THR A 1 281 ? -27.450 0.420 -34.625 1.00 33.22 281 THR A CA 1
ATOM 2294 C C . THR A 1 281 ? -27.508 0.861 -33.156 1.00 33.22 281 THR A C 1
ATOM 2296 O O . THR A 1 281 ? -28.098 0.168 -32.328 1.00 33.22 281 THR A O 1
ATOM 2299 N N . ILE A 1 282 ? -26.885 2.000 -32.819 1.00 33.44 282 ILE A N 1
ATOM 2300 C CA . ILE A 1 282 ? -26.809 2.559 -31.450 1.00 33.44 282 ILE A CA 1
ATOM 2301 C C . ILE A 1 282 ? -27.051 4.083 -31.470 1.00 33.44 282 ILE A C 1
ATOM 2303 O O . ILE A 1 282 ? -26.499 4.758 -32.334 1.00 33.44 282 ILE A O 1
ATOM 2307 N N . ILE A 1 283 ? -27.796 4.619 -30.485 1.00 30.39 283 ILE A N 1
ATOM 2308 C CA . ILE A 1 283 ? -28.192 6.043 -30.338 1.00 30.39 283 ILE A CA 1
ATOM 2309 C C . ILE A 1 283 ? -27.600 6.655 -29.041 1.00 30.39 283 ILE A C 1
ATOM 2311 O O . ILE A 1 283 ? -27.585 5.991 -28.005 1.00 30.39 283 ILE A O 1
ATOM 2315 N N . HIS A 1 284 ? -27.135 7.917 -29.066 1.00 31.00 284 HIS A N 1
ATOM 2316 C CA . HIS A 1 284 ? -26.484 8.620 -27.932 1.00 31.00 284 HIS A CA 1
ATOM 2317 C C . HIS A 1 284 ? -26.999 10.057 -27.704 1.00 31.00 284 HIS A C 1
ATOM 2319 O O . HIS A 1 284 ? -27.020 10.791 -28.675 1.00 31.00 284 HIS A O 1
ATOM 2325 N N . VAL A 1 285 ? -27.245 10.514 -26.459 1.00 26.41 285 VAL A N 1
ATOM 2326 C CA . VAL A 1 285 ? -27.777 11.867 -26.111 1.00 26.41 285 VAL A CA 1
ATOM 2327 C C . VAL A 1 285 ? -26.747 12.798 -25.425 1.00 26.41 285 VAL A C 1
ATOM 2329 O O . VAL A 1 285 ? -26.157 12.377 -24.429 1.00 26.41 285 VAL A O 1
ATOM 2332 N N . PRO A 1 286 ? -26.529 14.054 -25.881 1.00 34.03 286 PRO A N 1
ATOM 2333 C CA . PRO A 1 286 ? -25.675 15.048 -25.222 1.00 34.03 286 PRO A CA 1
ATOM 2334 C C . PRO A 1 286 ? -26.398 16.355 -24.822 1.00 34.03 286 PRO A C 1
ATOM 2336 O O . PRO A 1 286 ? -27.156 16.900 -25.610 1.00 34.03 286 PRO A O 1
ATOM 2339 N N . ASP A 1 287 ? -26.045 16.904 -23.655 1.00 24.62 287 ASP A N 1
ATOM 2340 C CA . ASP A 1 287 ? -26.199 18.312 -23.218 1.00 24.62 287 ASP A CA 1
ATOM 2341 C C . ASP A 1 287 ? -25.209 18.513 -22.030 1.00 24.62 287 ASP A C 1
ATOM 2343 O O . ASP A 1 287 ? -24.985 17.561 -21.286 1.00 24.62 287 ASP A O 1
ATOM 2347 N N . TRP A 1 288 ? -24.503 19.624 -21.752 1.00 29.31 288 TRP A N 1
ATOM 2348 C CA . TRP A 1 288 ? -24.651 21.046 -22.096 1.00 29.31 288 TRP A CA 1
ATOM 2349 C C . TRP A 1 288 ? -23.345 21.849 -21.763 1.00 29.31 288 TRP A C 1
ATOM 2351 O O . TRP A 1 288 ? -22.411 21.284 -21.195 1.00 29.31 288 TRP A O 1
ATOM 2361 N N . ARG A 1 289 ? -23.292 23.144 -22.140 1.00 27.08 289 ARG A N 1
ATOM 2362 C CA . ARG A 1 289 ? -22.131 24.071 -22.392 1.00 27.08 289 ARG A CA 1
ATOM 2363 C C . ARG A 1 289 ? -21.627 24.862 -21.159 1.00 27.08 289 ARG A C 1
ATOM 2365 O O . ARG A 1 289 ? -22.373 24.973 -20.200 1.00 27.08 289 ARG A O 1
ATOM 2372 N N . GLU A 1 290 ? -20.392 25.381 -21.016 1.00 27.00 290 GLU A N 1
ATOM 2373 C CA . GLU A 1 290 ? -19.410 26.153 -21.839 1.00 27.00 290 GLU A CA 1
ATOM 2374 C C . GLU A 1 290 ? -19.692 27.670 -21.961 1.00 27.00 290 GLU A C 1
ATOM 2376 O O . GLU A 1 290 ? -20.373 28.068 -22.896 1.00 27.00 290 GLU A O 1
ATOM 2381 N N . PHE A 1 291 ? -19.107 28.481 -21.052 1.00 26.52 291 PHE A N 1
ATOM 2382 C CA . PHE A 1 291 ? -18.648 29.880 -21.229 1.00 26.52 291 PHE A CA 1
ATOM 2383 C C . PHE A 1 291 ? -17.659 30.271 -20.100 1.00 26.52 291 PHE A C 1
ATOM 2385 O O . PHE A 1 291 ? -18.104 30.560 -18.999 1.00 26.52 291 PHE A O 1
ATOM 2392 N N . GLU A 1 292 ? -16.339 30.213 -20.366 1.00 23.08 292 GLU A N 1
ATOM 2393 C CA . GLU A 1 292 ? -15.274 31.166 -19.938 1.00 23.08 292 GLU A CA 1
ATOM 2394 C C . GLU A 1 292 ? -13.839 30.600 -20.162 1.00 23.08 292 GLU A C 1
ATOM 2396 O O . GLU A 1 292 ? -13.555 29.423 -19.937 1.00 23.08 292 GLU A O 1
ATOM 2401 N N . LEU A 1 293 ? -12.920 31.450 -20.643 1.00 25.80 293 LEU A N 1
ATOM 2402 C CA . LEU A 1 293 ? -11.483 31.227 -20.937 1.00 25.80 293 LEU A CA 1
ATOM 2403 C C . LEU A 1 293 ? -10.745 32.589 -20.758 1.00 25.80 293 LEU A C 1
ATOM 2405 O O . LEU A 1 293 ? -11.409 33.611 -20.900 1.00 25.80 293 LEU A O 1
ATOM 2409 N N . PRO A 1 294 ? -9.392 32.690 -20.764 1.00 47.06 294 PRO A N 1
ATOM 2410 C CA . PRO A 1 294 ? -8.329 32.047 -19.960 1.00 47.06 294 PRO A CA 1
ATOM 2411 C C . PRO A 1 294 ? -7.228 33.070 -19.502 1.00 47.06 294 PRO A C 1
ATOM 2413 O O . PRO A 1 294 ? -7.229 34.207 -19.956 1.00 47.06 294 PRO A O 1
ATOM 2416 N N . SER A 1 295 ? -6.193 32.689 -18.726 1.00 25.55 295 SER A N 1
ATOM 2417 C CA . SER A 1 295 ? -4.781 33.086 -19.015 1.00 25.55 295 SER A CA 1
ATOM 2418 C C . SER A 1 295 ? -3.706 32.504 -18.067 1.00 25.55 295 SER A C 1
ATOM 2420 O O . SER A 1 295 ? -3.838 32.537 -16.854 1.00 25.55 295 SER A O 1
ATOM 2422 N N . THR A 1 296 ? -2.636 32.004 -18.718 1.00 28.52 296 THR A N 1
ATOM 2423 C CA . THR A 1 296 ? -1.184 31.967 -18.373 1.00 28.52 296 THR A CA 1
ATOM 2424 C C . THR A 1 296 ? -0.732 31.400 -17.012 1.00 28.52 296 THR A C 1
ATOM 2426 O O . THR A 1 296 ? -1.202 31.833 -15.979 1.00 28.52 296 THR A O 1
ATOM 2429 N N . THR A 1 297 ? 0.212 30.457 -16.893 1.00 25.59 297 THR A N 1
ATOM 2430 C CA . THR A 1 297 ? 1.547 30.346 -17.520 1.00 25.59 297 THR A CA 1
ATOM 2431 C C . THR A 1 297 ? 2.058 28.890 -17.561 1.00 25.59 297 THR A C 1
ATOM 2433 O O . THR A 1 297 ? 1.632 28.017 -16.809 1.00 25.59 297 THR A O 1
ATOM 2436 N N . LEU A 1 298 ? 2.997 28.643 -18.484 1.00 32.94 298 LEU A N 1
ATOM 2437 C CA . LEU A 1 298 ? 3.818 27.434 -18.640 1.00 32.94 298 LEU A CA 1
ATOM 2438 C C . LEU A 1 298 ? 4.402 26.928 -17.304 1.00 32.94 298 LEU A C 1
ATOM 2440 O O . LEU A 1 298 ? 5.136 27.674 -16.666 1.00 32.94 298 LEU A O 1
ATOM 2444 N N . ASN A 1 299 ? 4.210 25.641 -16.970 1.00 25.80 299 ASN A N 1
ATOM 2445 C CA . ASN A 1 299 ? 5.300 24.733 -16.573 1.00 25.80 299 ASN A CA 1
ATOM 2446 C C . ASN A 1 299 ? 4.853 23.264 -16.400 1.00 25.80 299 ASN A C 1
ATOM 2448 O O . ASN A 1 299 ? 3.743 22.970 -15.975 1.00 25.80 299 ASN A O 1
ATOM 2452 N N . GLN A 1 300 ? 5.782 22.360 -16.742 1.00 29.25 300 GLN A N 1
ATOM 2453 C CA . GLN A 1 300 ? 5.790 20.897 -16.554 1.00 29.25 300 GLN A CA 1
ATOM 2454 C C . GLN A 1 300 ? 4.755 20.053 -17.325 1.00 29.25 300 GLN A C 1
ATOM 2456 O O . GLN A 1 300 ? 3.747 19.581 -16.805 1.00 29.25 300 GLN A O 1
ATOM 2461 N N . ARG A 1 301 ? 5.107 19.715 -18.574 1.00 29.86 301 ARG A N 1
ATOM 2462 C CA . ARG A 1 301 ? 4.632 18.495 -19.248 1.00 29.86 301 ARG A CA 1
ATOM 2463 C C . ARG A 1 301 ? 5.671 17.384 -19.102 1.00 29.86 301 ARG A C 1
ATOM 2465 O O . ARG A 1 301 ? 6.495 17.202 -19.988 1.00 29.86 301 ARG A O 1
ATOM 2472 N N . LEU A 1 302 ? 5.574 16.618 -18.020 1.00 29.55 302 LEU A N 1
ATOM 2473 C CA . LEU A 1 302 ? 5.998 15.218 -17.974 1.00 29.55 302 LEU A CA 1
ATOM 2474 C C . LEU A 1 302 ? 4.872 14.426 -17.284 1.00 29.55 302 LEU A C 1
ATOM 2476 O O . LEU A 1 302 ? 4.538 14.669 -16.132 1.00 29.55 302 LEU A O 1
ATOM 2480 N N . CYS A 1 303 ? 4.217 13.568 -18.071 1.00 30.12 303 CYS A N 1
ATOM 2481 C CA . CYS A 1 303 ? 3.304 12.480 -17.696 1.00 30.12 303 CYS A CA 1
ATOM 2482 C C . CYS A 1 303 ? 2.382 12.659 -16.467 1.00 30.12 303 CYS A C 1
ATOM 2484 O O . CYS A 1 303 ? 2.433 11.872 -15.525 1.00 30.12 303 CYS A O 1
ATOM 2486 N N . ARG A 1 304 ? 1.427 13.597 -16.532 1.00 32.81 304 ARG A N 1
ATOM 2487 C CA . ARG A 1 304 ? 0.166 13.524 -15.764 1.00 32.81 304 ARG A CA 1
ATOM 2488 C C . ARG A 1 304 ? -0.949 12.962 -16.645 1.00 32.81 304 ARG A C 1
ATOM 2490 O O . ARG A 1 304 ? -1.728 13.702 -17.237 1.00 32.81 304 ARG A O 1
ATOM 2497 N N . GLN A 1 305 ? -0.990 11.645 -16.799 1.00 35.53 305 GLN A N 1
ATOM 2498 C CA . GLN A 1 305 ? -2.138 10.962 -17.391 1.00 35.53 305 GLN A CA 1
ATOM 2499 C C . GLN A 1 305 ? -2.633 9.918 -16.390 1.00 35.53 305 GLN A C 1
ATOM 2501 O O . GLN A 1 305 ? -2.079 8.829 -16.285 1.00 35.53 305 GLN A O 1
ATOM 2506 N N . SER A 1 306 ? -3.673 10.276 -15.639 1.00 40.25 306 SER A N 1
ATOM 2507 C CA . SER A 1 306 ? -4.498 9.322 -14.899 1.00 40.25 306 SER A CA 1
ATOM 2508 C C . SER A 1 306 ? -5.499 8.718 -15.881 1.00 40.25 306 SER A C 1
ATOM 2510 O O . SER A 1 306 ? -6.488 9.356 -16.239 1.00 40.25 306 SER A O 1
ATOM 2512 N N . ILE A 1 307 ? -5.194 7.524 -16.386 1.00 45.84 307 ILE A N 1
ATOM 2513 C CA . ILE A 1 307 ? -5.942 6.861 -17.464 1.00 45.84 307 ILE A CA 1
ATOM 2514 C C . ILE A 1 307 ? -6.899 5.840 -16.844 1.00 45.84 307 ILE A C 1
ATOM 2516 O O . ILE A 1 307 ? -6.508 5.067 -15.972 1.00 45.84 307 ILE A O 1
ATOM 2520 N N . CYS A 1 308 ? -8.160 5.838 -17.281 1.00 49.22 308 CYS A N 1
ATOM 2521 C CA . CYS A 1 308 ? -9.129 4.824 -16.881 1.00 49.22 308 CYS A CA 1
ATOM 2522 C C . CYS A 1 308 ? -8.868 3.568 -17.697 1.00 49.22 308 CYS A C 1
ATOM 2524 O O . CYS A 1 308 ? -9.034 3.586 -18.916 1.00 49.22 308 CYS A O 1
ATOM 2526 N N . TYR A 1 309 ? -8.458 2.483 -17.046 1.00 60.41 309 TYR A N 1
ATOM 2527 C CA . TYR A 1 309 ? -8.055 1.283 -17.765 1.00 60.41 309 TYR A CA 1
ATOM 2528 C C . TYR A 1 309 ? -9.046 0.099 -17.659 1.00 60.41 309 TYR A C 1
ATOM 2530 O O . TYR A 1 309 ? -8.708 -1.050 -17.945 1.00 60.41 309 TYR A O 1
ATOM 2538 N N . TRP A 1 310 ? -10.306 0.374 -17.329 1.00 68.38 310 TRP A N 1
ATOM 2539 C CA . TRP A 1 310 ? -11.352 -0.642 -17.162 1.00 68.38 310 TRP A CA 1
ATOM 2540 C C . TRP A 1 310 ? -12.142 -0.873 -18.453 1.00 68.38 310 TRP A C 1
ATOM 2542 O O . TRP A 1 310 ? -12.745 0.086 -18.932 1.00 68.38 310 TRP A O 1
ATOM 2552 N N . PRO A 1 311 ? -12.169 -2.094 -19.021 1.00 61.53 311 PRO A N 1
ATOM 2553 C CA . PRO A 1 311 ? -12.882 -2.345 -20.268 1.00 61.53 311 PRO A CA 1
ATOM 2554 C C . PRO A 1 311 ? -14.395 -2.170 -20.078 1.00 61.53 311 PRO A C 1
ATOM 2556 O O . PRO A 1 311 ? -14.959 -2.616 -19.086 1.00 61.53 311 PRO A O 1
ATOM 2559 N N . ASN A 1 312 ? -15.072 -1.540 -21.037 1.00 64.44 312 ASN A N 1
ATOM 2560 C CA . ASN A 1 312 ? -16.533 -1.365 -21.017 1.00 64.44 312 ASN A CA 1
ATOM 2561 C C . ASN A 1 312 ? -17.294 -2.456 -21.794 1.00 64.44 312 ASN A C 1
ATOM 2563 O O . ASN A 1 312 ? -18.517 -2.415 -21.884 1.00 64.44 312 ASN A O 1
ATOM 2567 N N . LYS A 1 313 ? -16.567 -3.403 -22.391 1.00 69.19 313 LYS A N 1
ATOM 2568 C CA . LYS A 1 313 ? -17.071 -4.545 -23.164 1.00 69.19 313 LYS A CA 1
ATOM 2569 C C . LYS A 1 313 ? -16.161 -5.746 -22.919 1.00 69.19 313 LYS A C 1
ATOM 2571 O O . LYS A 1 313 ? -15.092 -5.595 -22.335 1.00 69.19 313 LYS A O 1
ATOM 2576 N N . ALA A 1 314 ? -16.570 -6.924 -23.379 1.00 72.81 314 ALA A N 1
ATOM 2577 C CA . ALA A 1 314 ? -15.705 -8.098 -23.378 1.00 72.81 314 ALA A CA 1
ATOM 2578 C C . ALA A 1 314 ? -14.412 -7.823 -24.169 1.00 72.81 314 ALA A C 1
ATOM 2580 O O . ALA A 1 314 ? -14.466 -7.354 -25.308 1.00 72.81 314 ALA A O 1
ATOM 2581 N N . VAL A 1 315 ? -13.258 -8.109 -23.566 1.00 72.75 315 VAL A N 1
ATOM 2582 C CA . VAL A 1 315 ? -11.933 -7.942 -24.181 1.00 72.75 315 VAL A CA 1
ATOM 2583 C C . VAL A 1 315 ? -11.125 -9.225 -24.016 1.00 72.75 315 VAL A C 1
ATOM 2585 O O . VAL A 1 315 ? -11.132 -9.849 -22.954 1.00 72.75 315 VAL A O 1
ATOM 2588 N N . MET A 1 316 ? -10.404 -9.601 -25.074 1.00 75.25 316 MET A N 1
ATOM 2589 C CA . MET A 1 316 ? -9.439 -10.699 -25.051 1.00 75.25 316 MET A CA 1
ATOM 2590 C C . MET A 1 316 ? -8.010 -10.152 -25.003 1.00 75.25 316 MET A C 1
ATOM 2592 O O . MET A 1 316 ? -7.590 -9.394 -25.877 1.00 75.25 316 MET A O 1
ATOM 2596 N N . PHE A 1 317 ? -7.255 -10.574 -23.995 1.00 70.38 317 PHE A N 1
ATOM 2597 C CA . PHE A 1 317 ? -5.836 -10.301 -23.812 1.00 70.38 317 PHE A CA 1
ATOM 2598 C C . PHE A 1 317 ? -5.041 -11.603 -23.981 1.00 70.38 317 PHE A C 1
ATOM 2600 O O . PHE A 1 317 ? -4.755 -12.315 -23.015 1.00 70.38 317 PHE A O 1
ATOM 2607 N N . GLY A 1 318 ? -4.723 -11.957 -25.229 1.00 76.31 318 GLY A N 1
ATOM 2608 C CA . GLY A 1 318 ? -4.169 -13.277 -25.541 1.00 76.31 318 GLY A CA 1
ATOM 2609 C C . GLY A 1 318 ? -5.146 -14.385 -25.106 1.00 76.31 318 GLY A C 1
ATOM 2610 O O . GLY A 1 318 ? -6.296 -14.351 -25.539 1.00 76.31 318 GLY A O 1
ATOM 2611 N N . PRO A 1 319 ? -4.746 -15.344 -24.246 1.00 77.12 319 PRO A N 1
ATOM 2612 C CA . PRO A 1 319 ? -5.643 -16.388 -23.742 1.00 77.12 319 PRO A CA 1
ATOM 2613 C C . PRO A 1 319 ? -6.577 -15.923 -22.609 1.00 77.12 319 PRO A C 1
ATOM 2615 O O . PRO A 1 319 ? -7.405 -16.710 -22.153 1.00 77.12 319 PRO A O 1
ATOM 2618 N N . LEU A 1 320 ? -6.425 -14.698 -22.095 1.00 75.19 320 LEU A N 1
ATOM 2619 C CA . LEU A 1 320 ? -7.242 -14.172 -21.002 1.00 75.19 320 LEU A CA 1
ATOM 2620 C C . LEU A 1 320 ? -8.470 -13.445 -21.554 1.00 75.19 320 LEU A C 1
ATOM 2622 O O . LEU A 1 320 ? -8.335 -12.491 -22.314 1.00 75.19 320 LEU A O 1
ATOM 2626 N N . ILE A 1 321 ? -9.658 -13.847 -21.123 1.00 78.00 321 ILE A N 1
ATOM 2627 C CA . ILE A 1 321 ? -10.928 -13.193 -21.447 1.00 78.00 321 ILE A CA 1
ATOM 2628 C C . ILE A 1 321 ? -11.386 -12.413 -20.216 1.00 78.00 321 ILE A C 1
ATOM 2630 O O . ILE A 1 321 ? -11.410 -12.968 -19.115 1.00 78.00 321 ILE A O 1
ATOM 2634 N N . VAL A 1 322 ? -11.746 -11.142 -20.396 1.00 75.12 322 VAL A N 1
ATOM 2635 C CA . VAL A 1 322 ? -12.283 -10.262 -19.348 1.00 75.12 322 VAL A CA 1
ATOM 2636 C C . VAL A 1 322 ? -13.610 -9.689 -19.817 1.00 75.12 322 VAL A C 1
ATOM 2638 O O . VAL A 1 322 ? -13.672 -9.063 -20.873 1.00 75.12 322 VAL A O 1
ATOM 2641 N N . GLU A 1 323 ? -14.665 -9.882 -19.031 1.00 77.12 323 GLU A N 1
ATOM 2642 C CA . GLU A 1 323 ? -16.018 -9.448 -19.381 1.00 77.12 323 GLU A CA 1
ATOM 2643 C C . GLU A 1 323 ? -16.635 -8.641 -18.237 1.00 77.12 323 GLU A C 1
ATOM 2645 O O . GLU A 1 323 ? -16.585 -9.102 -17.093 1.00 77.12 323 GLU A O 1
ATOM 2650 N N . PRO A 1 324 ? -17.210 -7.454 -18.504 1.00 74.81 324 PRO A N 1
ATOM 2651 C CA . PRO A 1 324 ? -17.985 -6.737 -17.500 1.00 74.81 324 PRO A CA 1
ATOM 2652 C C . PRO A 1 324 ? -19.237 -7.540 -17.125 1.00 74.81 324 PRO A C 1
ATOM 2654 O O . PRO A 1 324 ? -19.810 -8.247 -17.955 1.00 74.81 324 PRO A O 1
ATOM 2657 N N . ILE A 1 325 ? -19.646 -7.437 -15.864 1.00 75.06 325 ILE A N 1
ATOM 2658 C CA . ILE A 1 325 ? -20.899 -7.994 -15.352 1.00 75.06 325 ILE A CA 1
ATOM 2659 C C . ILE A 1 325 ? -21.807 -6.815 -15.013 1.00 75.06 325 ILE A C 1
ATOM 2661 O O . ILE A 1 325 ? -21.421 -5.967 -14.205 1.00 75.06 325 ILE A O 1
ATOM 2665 N N . ASP A 1 326 ? -23.008 -6.789 -15.589 1.00 61.41 326 ASP A N 1
ATOM 2666 C CA . ASP A 1 326 ? -24.035 -5.823 -15.208 1.00 61.41 326 ASP A CA 1
ATOM 2667 C C . ASP A 1 326 ? -24.450 -6.067 -13.751 1.00 61.41 326 ASP A C 1
ATOM 2669 O O . ASP A 1 326 ? -24.825 -7.178 -13.361 1.00 61.41 326 ASP A O 1
ATOM 2673 N N . LEU A 1 327 ? -24.330 -5.032 -12.918 1.00 53.00 327 LEU A N 1
ATOM 2674 C CA . LEU A 1 327 ? -24.762 -5.092 -11.526 1.00 53.00 327 LEU A CA 1
ATOM 2675 C C . LEU A 1 327 ? -26.300 -5.114 -11.486 1.00 53.00 327 LEU A C 1
ATOM 2677 O O . LEU A 1 327 ? -26.922 -4.258 -12.116 1.00 53.00 327 LEU A O 1
ATOM 2681 N N . PRO A 1 328 ? -26.938 -6.034 -10.740 1.00 41.47 328 PRO A N 1
ATOM 2682 C CA . PRO A 1 328 ? -28.374 -5.957 -10.509 1.00 41.47 328 PRO A CA 1
ATOM 2683 C C . PRO A 1 328 ? -28.695 -4.672 -9.733 1.00 41.47 328 PRO A C 1
ATOM 2685 O O . PRO A 1 328 ? -28.126 -4.448 -8.665 1.00 41.47 328 PRO A O 1
ATOM 2688 N N . ASP A 1 329 ? -29.570 -3.845 -10.317 1.00 41.72 329 ASP A N 1
ATOM 2689 C CA . ASP A 1 329 ? -30.198 -2.616 -9.803 1.00 41.72 329 ASP A CA 1
ATOM 2690 C C . ASP A 1 329 ? -29.872 -2.252 -8.340 1.00 41.72 329 ASP A C 1
ATOM 2692 O O . ASP A 1 329 ? -30.688 -2.400 -7.428 1.00 41.72 329 ASP A O 1
ATOM 2696 N N . THR A 1 330 ? -28.689 -1.683 -8.098 1.00 38.66 330 THR A N 1
ATOM 2697 C CA . THR A 1 330 ? -28.436 -0.891 -6.891 1.00 38.66 330 THR A CA 1
ATOM 2698 C C . THR A 1 330 ? -28.538 0.579 -7.266 1.00 38.66 330 THR A C 1
ATOM 2700 O O . THR A 1 330 ? -27.576 1.216 -7.687 1.00 38.66 330 THR A O 1
ATOM 2703 N N . LYS A 1 331 ? -29.746 1.131 -7.103 1.00 35.84 331 LYS A N 1
ATOM 2704 C CA . LYS A 1 331 ? -30.137 2.531 -7.364 1.00 35.84 331 LYS A CA 1
ATOM 2705 C C . LYS A 1 331 ? -29.364 3.611 -6.567 1.00 35.84 331 LYS A C 1
ATOM 2707 O O . LYS A 1 331 ? -29.880 4.707 -6.381 1.00 35.84 331 LYS A O 1
ATOM 2712 N N . SER A 1 332 ? -28.140 3.366 -6.093 1.00 34.59 332 SER A N 1
ATOM 2713 C CA . SER A 1 332 ? -27.328 4.408 -5.443 1.00 34.59 332 SER A CA 1
ATOM 2714 C C . SER A 1 332 ? -25.805 4.245 -5.536 1.00 34.59 332 SER A C 1
ATOM 2716 O O . SER A 1 332 ? -25.094 5.046 -4.927 1.00 34.59 332 SER A O 1
ATOM 2718 N N . ALA A 1 333 ? -25.268 3.243 -6.239 1.00 34.38 333 ALA A N 1
ATOM 2719 C CA . ALA A 1 333 ? -23.818 3.123 -6.380 1.00 34.38 333 ALA A CA 1
ATOM 2720 C C . ALA A 1 333 ? -23.347 4.067 -7.494 1.00 34.38 333 ALA A C 1
ATOM 2722 O O . ALA A 1 333 ? -23.587 3.839 -8.677 1.00 34.38 333 ALA A O 1
ATOM 2723 N N . SER A 1 334 ? -22.712 5.166 -7.095 1.00 41.16 334 SER A N 1
ATOM 2724 C CA . SER A 1 334 ? -21.952 6.058 -7.969 1.00 41.16 334 SER A CA 1
ATOM 2725 C C . SER A 1 334 ? -21.030 5.264 -8.912 1.00 41.16 334 SER A C 1
ATOM 2727 O O . SER A 1 334 ? -20.667 4.131 -8.610 1.00 41.16 334 SER A O 1
ATOM 2729 N N . ASN A 1 335 ? -20.642 5.862 -10.048 1.00 50.34 335 ASN A N 1
ATOM 2730 C CA . ASN A 1 335 ? -19.793 5.319 -11.135 1.00 50.34 335 ASN A CA 1
ATOM 2731 C C . ASN A 1 335 ? -18.353 4.900 -10.716 1.00 50.34 335 ASN A C 1
ATOM 2733 O O . ASN A 1 335 ? -17.376 5.179 -11.414 1.00 50.34 335 ASN A O 1
ATOM 2737 N N . LEU A 1 336 ? -18.200 4.304 -9.540 1.00 61.66 336 LEU A N 1
ATOM 2738 C CA . LEU A 1 336 ? -16.970 4.060 -8.806 1.00 61.66 336 LEU A CA 1
ATOM 2739 C C . LEU A 1 336 ? -16.730 2.572 -8.571 1.00 61.66 336 LEU A C 1
ATOM 2741 O O . LEU A 1 336 ? -15.625 2.203 -8.196 1.00 61.66 336 LEU A O 1
ATOM 2745 N N . GLU A 1 337 ? -17.716 1.710 -8.811 1.00 66.81 337 GLU A N 1
ATOM 2746 C CA . GLU A 1 337 ? -17.539 0.267 -8.725 1.00 66.81 337 GLU A CA 1
ATOM 2747 C C . GLU A 1 337 ? -17.779 -0.412 -10.066 1.00 66.81 337 GLU A C 1
ATOM 2749 O O . GLU A 1 337 ? -18.784 -0.177 -10.732 1.00 66.81 337 GLU A O 1
ATOM 2754 N N . PHE A 1 338 ? -16.858 -1.293 -10.440 1.00 69.88 338 PHE A N 1
ATOM 2755 C CA . PHE A 1 338 ? -16.917 -2.047 -11.682 1.00 69.88 338 PHE A CA 1
ATOM 2756 C C . PHE A 1 338 ? -16.770 -3.533 -11.377 1.00 69.88 338 PHE A C 1
ATOM 2758 O O . PHE A 1 338 ? -15.836 -3.939 -10.685 1.00 69.88 338 PHE A O 1
ATOM 2765 N N . SER A 1 339 ? -17.683 -4.351 -11.891 1.00 75.19 339 SER A N 1
ATOM 2766 C CA . SER A 1 339 ? -17.644 -5.803 -11.718 1.00 75.19 339 SER A CA 1
ATOM 2767 C C . SER A 1 339 ? -17.302 -6.493 -13.029 1.00 75.19 339 SER A C 1
ATOM 2769 O O . SER A 1 339 ? -17.818 -6.141 -14.087 1.00 75.19 339 SER A O 1
ATOM 2771 N N . PHE A 1 340 ? -16.435 -7.496 -12.946 1.00 77.06 340 PHE A N 1
ATOM 2772 C CA . PHE A 1 340 ? -15.932 -8.263 -14.077 1.00 77.06 340 PHE A CA 1
ATOM 2773 C C . PHE A 1 340 ? -15.918 -9.752 -13.761 1.00 77.06 340 PHE A C 1
ATOM 2775 O O . PHE A 1 340 ? -15.812 -10.159 -12.603 1.00 77.06 340 PHE A O 1
ATOM 2782 N N . ARG A 1 341 ? -15.930 -10.576 -14.805 1.00 81.19 341 ARG A N 1
ATOM 2783 C CA . ARG A 1 341 ? -15.470 -11.964 -14.760 1.00 81.19 341 ARG A CA 1
ATOM 2784 C C . ARG A 1 341 ? -14.273 -12.155 -15.676 1.00 81.19 341 ARG A C 1
ATOM 2786 O O . ARG A 1 341 ? -14.160 -11.515 -16.718 1.00 81.19 341 ARG A O 1
ATOM 2793 N N . MET A 1 342 ? -13.376 -13.041 -15.270 1.00 80.75 342 MET A N 1
ATOM 2794 C CA . MET A 1 342 ? -12.125 -13.331 -15.956 1.00 80.75 342 MET A CA 1
ATOM 2795 C C . MET A 1 342 ? -11.946 -14.837 -16.127 1.00 80.75 342 MET A C 1
ATOM 2797 O O . MET A 1 342 ? -12.238 -15.595 -15.202 1.00 80.75 342 MET A O 1
ATOM 2801 N N . LYS A 1 343 ? -11.441 -15.267 -17.283 1.00 81.62 343 LYS A N 1
ATOM 2802 C CA . LYS A 1 343 ? -11.127 -16.671 -17.585 1.00 81.62 343 LYS A CA 1
ATOM 2803 C C . LYS A 1 343 ? -9.823 -16.754 -18.367 1.00 81.62 343 LYS A C 1
ATOM 2805 O O . LYS A 1 343 ? -9.664 -16.046 -19.356 1.00 81.62 343 LYS A O 1
ATOM 2810 N N . LEU A 1 344 ? -8.910 -17.631 -17.958 1.00 81.56 344 LEU A N 1
ATOM 2811 C CA . LEU A 1 344 ? -7.679 -17.908 -18.701 1.00 81.56 344 LEU A CA 1
ATOM 2812 C C . LEU A 1 344 ? -7.823 -19.223 -19.478 1.00 81.56 344 LEU A C 1
ATOM 2814 O O . LEU A 1 344 ? -7.949 -20.291 -18.875 1.00 81.56 344 LEU A O 1
ATOM 2818 N N . GLY A 1 345 ? -7.824 -19.151 -20.810 1.00 78.56 345 GLY A N 1
ATOM 2819 C CA . GLY A 1 345 ? -8.009 -20.300 -21.698 1.00 78.56 345 GLY A CA 1
ATOM 2820 C C . GLY A 1 345 ? -9.303 -21.065 -21.398 1.00 78.56 345 GLY A C 1
ATOM 2821 O O . GLY A 1 345 ? -10.400 -20.501 -21.383 1.00 78.56 345 GLY A O 1
ATOM 2822 N N . ASN A 1 346 ? -9.173 -22.360 -21.108 1.00 77.00 346 ASN A N 1
ATOM 2823 C CA . ASN A 1 346 ? -10.295 -23.231 -20.743 1.00 77.00 346 ASN A CA 1
ATOM 2824 C C . ASN A 1 346 ? -10.559 -23.307 -19.226 1.00 77.00 346 ASN A C 1
ATOM 2826 O O . ASN A 1 346 ? -11.344 -24.147 -18.800 1.00 77.00 346 ASN A O 1
ATOM 2830 N N . GLY A 1 347 ? -9.944 -22.433 -18.421 1.00 76.00 347 GLY A N 1
ATOM 2831 C CA . GLY A 1 347 ? -10.109 -22.401 -16.963 1.00 76.00 347 GLY A CA 1
ATOM 2832 C C . GLY A 1 347 ? -11.514 -22.015 -16.479 1.00 76.00 347 GLY A C 1
ATOM 2833 O O . GLY A 1 347 ? -12.426 -21.781 -17.267 1.00 76.00 347 GLY A O 1
ATOM 2834 N N . SER A 1 348 ? -11.707 -21.930 -15.164 1.00 80.81 348 SER A N 1
ATOM 2835 C CA . SER A 1 348 ? -12.970 -21.464 -14.582 1.00 80.81 348 SER A CA 1
ATOM 2836 C C . SER A 1 348 ? -13.077 -19.937 -14.597 1.00 80.81 348 SER A C 1
ATOM 2838 O O . SER A 1 348 ? -12.079 -19.215 -14.580 1.00 80.81 348 SER A O 1
ATOM 2840 N N . TRP A 1 349 ? -14.313 -19.434 -14.622 1.00 81.38 349 TRP A N 1
ATOM 2841 C CA . TRP A 1 349 ? -14.571 -18.008 -14.448 1.00 81.38 349 TRP A CA 1
ATOM 2842 C C . TRP A 1 349 ? -14.285 -17.580 -13.005 1.00 81.38 349 TRP A C 1
ATOM 2844 O O . TRP A 1 349 ? -14.743 -18.212 -12.052 1.00 81.38 349 TRP A O 1
ATOM 2854 N N . LYS A 1 350 ? -13.574 -16.464 -12.852 1.00 82.00 350 LYS A N 1
ATOM 2855 C CA . LYS A 1 350 ? -13.332 -15.778 -11.579 1.00 82.00 350 LYS A CA 1
ATOM 2856 C C . LYS A 1 350 ? -13.950 -14.390 -11.632 1.00 82.00 350 LYS A C 1
ATOM 2858 O O . LYS A 1 350 ? -13.690 -13.674 -12.593 1.00 82.00 350 LYS A O 1
ATOM 2863 N N . ASN A 1 351 ? -14.717 -13.978 -10.620 1.00 82.19 351 ASN A N 1
ATOM 2864 C CA . ASN A 1 351 ? -15.213 -12.594 -10.589 1.00 82.19 351 ASN A CA 1
ATOM 2865 C C . ASN A 1 351 ? -14.248 -11.684 -9.838 1.00 82.19 351 ASN A C 1
ATOM 2867 O O . ASN A 1 351 ? -13.700 -12.072 -8.802 1.00 82.19 351 ASN A O 1
ATOM 2871 N N . LEU A 1 352 ? -14.143 -10.471 -10.355 1.00 81.38 352 LEU A N 1
ATOM 2872 C CA . LEU A 1 352 ? -13.294 -9.384 -9.919 1.00 81.38 352 LEU A CA 1
ATOM 2873 C C . LEU A 1 352 ? -14.172 -8.146 -9.725 1.00 81.38 352 LEU A C 1
ATOM 2875 O O . LEU A 1 352 ? -14.935 -7.783 -10.616 1.00 81.38 352 LEU A O 1
ATOM 2879 N N . THR A 1 353 ? -14.033 -7.479 -8.591 1.00 79.38 353 THR A N 1
ATOM 2880 C CA . THR A 1 353 ? -14.667 -6.188 -8.321 1.00 79.38 353 THR A CA 1
ATOM 2881 C C . THR A 1 353 ? -13.591 -5.122 -8.224 1.00 79.38 353 THR A C 1
ATOM 2883 O O . THR A 1 353 ? -12.532 -5.341 -7.644 1.00 79.38 353 THR A O 1
ATOM 2886 N N . ILE A 1 354 ? -13.847 -3.952 -8.782 1.00 78.81 354 ILE A N 1
ATOM 2887 C CA . ILE A 1 354 ? -12.906 -2.843 -8.815 1.00 78.81 354 ILE A CA 1
ATOM 2888 C C . ILE A 1 354 ? -13.579 -1.643 -8.181 1.00 78.81 354 ILE A C 1
ATOM 2890 O O . ILE A 1 354 ? -14.593 -1.174 -8.683 1.00 78.81 354 ILE A O 1
ATOM 2894 N N . ILE A 1 355 ? -13.001 -1.154 -7.092 1.00 76.06 355 ILE A N 1
ATOM 2895 C CA . ILE A 1 355 ? -13.445 0.026 -6.360 1.00 76.06 355 ILE A CA 1
ATOM 2896 C C . ILE A 1 355 ? -12.499 1.168 -6.726 1.00 76.06 355 ILE A C 1
ATOM 2898 O O . ILE A 1 355 ? -11.349 1.222 -6.287 1.00 76.06 355 ILE A O 1
ATOM 2902 N N . HIS A 1 356 ? -12.979 2.071 -7.566 1.00 73.19 356 HIS A N 1
ATOM 2903 C CA . HIS A 1 356 ? -12.313 3.307 -7.933 1.00 73.19 356 HIS A CA 1
ATOM 2904 C C . HIS A 1 356 ? -12.581 4.371 -6.871 1.00 73.19 356 HIS A C 1
ATOM 2906 O O . HIS A 1 356 ? -13.723 4.756 -6.640 1.00 73.19 356 HIS A O 1
ATOM 2912 N N . VAL A 1 357 ? -11.519 4.867 -6.242 1.00 71.25 357 VAL A N 1
ATOM 2913 C CA . VAL A 1 357 ? -11.593 5.966 -5.277 1.00 71.25 357 VAL A CA 1
ATOM 2914 C C . VAL A 1 357 ? -11.249 7.259 -6.018 1.00 71.25 357 VAL A C 1
ATOM 2916 O O . VAL A 1 357 ? -10.066 7.482 -6.306 1.00 71.25 357 VAL A O 1
ATOM 2919 N N . PRO A 1 358 ? -12.254 8.080 -6.379 1.00 63.50 358 PRO A N 1
ATOM 2920 C CA . PRO A 1 358 ? -12.031 9.332 -7.081 1.00 63.50 358 PRO A CA 1
ATOM 2921 C C . PRO A 1 358 ? -11.519 10.387 -6.094 1.00 63.50 358 PRO A C 1
ATOM 2923 O O . PRO A 1 358 ? -11.606 10.211 -4.879 1.00 63.50 358 PRO A O 1
ATOM 2926 N N . ASP A 1 359 ? -10.994 11.490 -6.625 1.00 62.28 359 ASP A N 1
ATOM 2927 C CA . ASP A 1 359 ? -10.816 12.757 -5.898 1.00 62.28 359 ASP A CA 1
ATOM 2928 C C . ASP A 1 359 ? -9.932 12.724 -4.639 1.00 62.28 359 ASP A C 1
ATOM 2930 O O . ASP A 1 359 ? -9.790 13.727 -3.947 1.00 62.28 359 ASP A O 1
ATOM 2934 N N . TRP A 1 360 ? -9.236 11.617 -4.368 1.00 72.31 360 TRP A N 1
ATOM 2935 C CA . TRP A 1 360 ? -8.209 11.577 -3.334 1.00 72.31 360 TRP A CA 1
ATOM 2936 C C . TRP A 1 360 ? -6.874 12.030 -3.917 1.00 72.31 360 TRP A C 1
ATOM 2938 O O . TRP A 1 360 ? -6.104 11.221 -4.447 1.00 72.31 360 TRP A O 1
ATOM 2948 N N . ARG A 1 361 ? -6.600 13.334 -3.835 1.00 70.81 361 ARG A N 1
ATOM 2949 C CA . ARG A 1 361 ? -5.366 13.933 -4.349 1.00 70.81 361 ARG A CA 1
ATOM 2950 C C . ARG A 1 361 ? -4.127 13.416 -3.615 1.00 70.81 361 ARG A C 1
ATOM 2952 O O . ARG A 1 361 ? -4.164 13.022 -2.452 1.00 70.81 361 ARG A O 1
ATOM 2959 N N . GLU A 1 362 ? -3.005 13.393 -4.324 1.00 69.00 362 GLU A N 1
ATOM 2960 C CA . GLU A 1 362 ? -1.709 13.103 -3.717 1.00 69.00 362 GLU A CA 1
ATOM 2961 C C . GLU A 1 362 ? -1.354 14.161 -2.661 1.00 69.00 362 GLU A C 1
ATOM 2963 O O . GLU A 1 362 ? -1.648 15.337 -2.856 1.00 69.00 362 GLU A O 1
ATOM 2968 N N . PHE A 1 363 ? -0.734 13.728 -1.557 1.00 71.00 363 PHE A N 1
ATOM 2969 C CA . PHE A 1 363 ? -0.358 14.555 -0.396 1.00 71.00 363 PHE A CA 1
ATOM 2970 C C . PHE A 1 363 ? -1.515 15.085 0.469 1.00 71.00 363 PHE A C 1
ATOM 2972 O O . PHE A 1 363 ? -1.261 15.689 1.509 1.00 71.00 363 PHE A O 1
ATOM 2979 N N . GLU A 1 364 ? -2.767 14.799 0.111 1.00 73.38 364 GLU A N 1
ATOM 2980 C CA . GLU A 1 364 ? -3.939 15.198 0.893 1.00 73.38 364 GLU A CA 1
ATOM 2981 C C . GLU A 1 364 ? -4.505 14.031 1.717 1.00 73.38 364 GLU A C 1
ATOM 2983 O O . GLU A 1 364 ? -4.408 12.851 1.354 1.00 73.38 364 GLU A O 1
ATOM 2988 N N . LEU A 1 365 ? -5.121 14.373 2.849 1.00 77.00 365 LEU A N 1
ATOM 2989 C CA . LEU A 1 365 ? -5.953 13.444 3.606 1.00 77.00 365 LEU A CA 1
ATOM 2990 C C . LEU A 1 365 ? -7.387 13.462 3.074 1.00 77.00 365 LEU A C 1
ATOM 2992 O O . LEU A 1 365 ? -7.854 14.512 2.631 1.00 77.00 365 LEU A O 1
ATOM 2996 N N . PRO A 1 366 ? -8.125 12.344 3.181 1.00 77.56 366 PRO A N 1
ATOM 2997 C CA . PRO A 1 366 ? -9.562 12.373 2.977 1.00 77.56 366 PRO A CA 1
ATOM 2998 C C . PRO A 1 366 ? -10.213 13.403 3.901 1.00 77.56 366 PRO A C 1
ATOM 3000 O O . PRO A 1 366 ? -9.780 13.616 5.038 1.00 77.56 366 PRO A O 1
ATOM 3003 N N . SER A 1 367 ? -11.289 14.023 3.424 1.00 70.31 367 SER A N 1
ATOM 3004 C CA . SER A 1 367 ? -11.992 15.053 4.184 1.00 70.31 367 SER A CA 1
ATOM 3005 C C . SER A 1 367 ? -12.552 14.502 5.500 1.00 70.31 367 SER A C 1
ATOM 3007 O O . SER A 1 367 ? -12.535 15.191 6.518 1.00 70.31 367 SER A O 1
ATOM 3009 N N . THR A 1 368 ? -13.000 13.251 5.529 1.00 80.06 368 THR A N 1
ATOM 3010 C CA . THR A 1 368 ? -13.600 12.659 6.726 1.00 80.06 368 THR A CA 1
ATOM 3011 C C . THR A 1 368 ? -13.019 11.282 7.012 1.00 80.06 368 THR A C 1
ATOM 3013 O O . THR A 1 368 ? -12.630 10.550 6.102 1.00 80.06 368 THR A O 1
ATOM 3016 N N . THR A 1 369 ? -13.007 10.891 8.287 1.00 79.25 369 THR A N 1
ATOM 3017 C CA . THR A 1 369 ? -12.651 9.521 8.692 1.00 79.25 369 THR A CA 1
ATOM 3018 C C . THR A 1 369 ? -13.640 8.485 8.148 1.00 79.25 369 THR A C 1
ATOM 3020 O O . THR A 1 369 ? -13.266 7.333 7.930 1.00 79.25 369 THR A O 1
ATOM 3023 N N . LEU A 1 370 ? -14.884 8.896 7.861 1.00 81.88 370 LEU A N 1
ATOM 3024 C CA . LEU A 1 370 ? -15.904 8.049 7.241 1.00 81.88 370 LEU A CA 1
ATOM 3025 C C . LEU A 1 370 ? -15.464 7.535 5.870 1.00 81.88 370 LEU A C 1
ATOM 3027 O O . LEU A 1 370 ? -15.718 6.374 5.572 1.00 81.88 370 LEU A O 1
ATOM 3031 N N . SER A 1 371 ? -14.718 8.325 5.094 1.00 81.00 371 SER A N 1
ATOM 3032 C CA . SER A 1 371 ? -14.248 7.923 3.764 1.00 81.00 371 SER A CA 1
ATOM 3033 C C . SER A 1 371 ? -13.403 6.640 3.791 1.00 81.00 371 SER A C 1
ATOM 3035 O O . SER A 1 371 ? -13.603 5.753 2.964 1.00 81.00 371 SER A O 1
ATOM 3037 N N . LEU A 1 372 ? -12.492 6.492 4.765 1.00 82.94 372 LEU A N 1
ATOM 3038 C CA . LEU A 1 372 ? -11.715 5.253 4.929 1.00 82.94 372 LEU A CA 1
ATOM 3039 C C . LEU A 1 372 ? -12.572 4.096 5.449 1.00 82.94 372 LEU A C 1
ATOM 3041 O O . LEU A 1 372 ? -12.410 2.960 5.005 1.00 82.94 372 LEU A O 1
ATOM 3045 N N . ILE A 1 373 ? -13.484 4.383 6.380 1.00 84.94 373 ILE A N 1
ATOM 3046 C CA . ILE A 1 373 ? -14.360 3.378 6.992 1.00 84.94 373 ILE A CA 1
ATOM 3047 C C . ILE A 1 373 ? -15.303 2.775 5.947 1.00 84.94 373 ILE A C 1
ATOM 3049 O O . ILE A 1 373 ? -15.461 1.557 5.890 1.00 84.94 373 ILE A O 1
ATOM 3053 N N . GLU A 1 374 ? -15.932 3.608 5.124 1.00 83.50 374 GLU A N 1
ATOM 3054 C CA . GLU A 1 374 ? -16.843 3.185 4.059 1.00 83.50 374 GLU A CA 1
ATOM 3055 C C . GLU A 1 374 ? -16.106 2.416 2.967 1.00 83.50 374 GLU A C 1
ATOM 3057 O O . GLU A 1 374 ? -16.573 1.354 2.552 1.00 83.50 374 GLU A O 1
ATOM 3062 N N . LEU A 1 375 ? -14.913 2.879 2.578 1.00 84.38 375 LEU A N 1
ATOM 3063 C CA . LEU A 1 375 ? -14.057 2.151 1.647 1.00 84.38 375 LEU A CA 1
ATOM 3064 C C . LEU A 1 375 ? -13.714 0.755 2.181 1.00 84.38 375 LEU A C 1
ATOM 3066 O O . LEU A 1 375 ? -13.877 -0.232 1.465 1.00 84.38 375 LEU A O 1
ATOM 3070 N N . TYR A 1 376 ? -13.288 0.644 3.442 1.00 90.12 376 TYR A N 1
ATOM 3071 C CA . TYR A 1 376 ? -12.984 -0.652 4.047 1.00 90.12 376 TYR A CA 1
ATOM 3072 C C . TYR A 1 376 ? -14.216 -1.555 4.159 1.00 90.12 376 TYR A C 1
ATOM 3074 O O . TYR A 1 376 ? -14.124 -2.735 3.824 1.00 90.12 376 TYR A O 1
ATOM 3082 N N . LYS A 1 377 ? -15.374 -1.025 4.576 1.00 86.12 377 LYS A N 1
ATOM 3083 C CA . LYS A 1 377 ? -16.632 -1.791 4.589 1.00 86.12 377 LYS A CA 1
ATOM 3084 C C . LYS A 1 377 ? -16.929 -2.354 3.203 1.00 86.12 377 LYS A C 1
ATOM 3086 O O . LYS A 1 377 ? -17.180 -3.547 3.077 1.00 86.12 377 LYS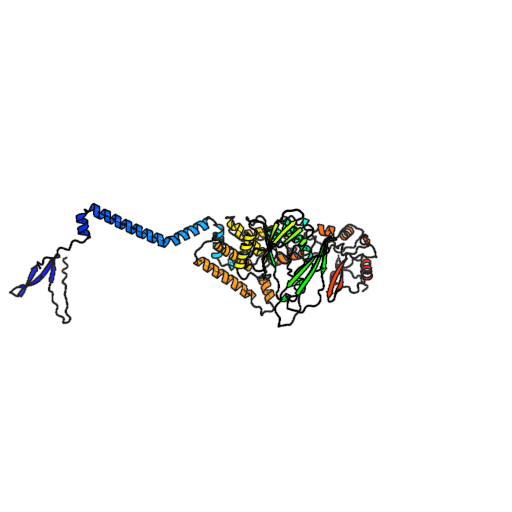 A O 1
ATOM 3091 N N . ARG A 1 378 ? -16.782 -1.538 2.155 1.00 82.62 378 ARG A N 1
ATOM 3092 C CA . ARG A 1 378 ? -17.015 -1.992 0.783 1.00 82.62 378 ARG A CA 1
ATOM 3093 C C . ARG A 1 378 ? -16.019 -3.058 0.333 1.00 82.62 378 ARG A C 1
ATOM 3095 O O . ARG A 1 378 ? -16.429 -4.074 -0.223 1.00 82.62 378 ARG A O 1
ATOM 3102 N N . ILE A 1 379 ? -14.728 -2.882 0.625 1.00 85.62 379 ILE A N 1
ATOM 3103 C CA . ILE A 1 379 ? -13.701 -3.912 0.388 1.00 85.62 379 ILE A CA 1
ATOM 3104 C C . ILE A 1 379 ? -14.094 -5.211 1.092 1.00 85.62 379 ILE A C 1
ATOM 3106 O O . ILE A 1 379 ? -14.029 -6.292 0.506 1.00 85.62 379 ILE A O 1
ATOM 3110 N N . ASN A 1 380 ? -14.510 -5.109 2.350 1.00 87.88 380 ASN A N 1
ATOM 3111 C CA . ASN A 1 380 ? -14.882 -6.248 3.159 1.00 87.88 380 ASN A CA 1
ATOM 3112 C C . ASN A 1 380 ? -16.072 -7.014 2.569 1.00 87.88 380 ASN A C 1
ATOM 3114 O O . ASN A 1 380 ? -15.984 -8.238 2.449 1.00 87.88 380 ASN A O 1
ATOM 3118 N N . ASP A 1 381 ? -17.123 -6.301 2.180 1.00 83.38 381 ASP A N 1
ATOM 3119 C CA . ASP A 1 381 ? -18.349 -6.874 1.626 1.00 83.38 381 ASP A CA 1
ATOM 3120 C C . ASP A 1 381 ? -18.090 -7.565 0.279 1.00 83.38 381 ASP A C 1
ATOM 3122 O O . ASP A 1 381 ? -18.623 -8.643 0.021 1.00 83.38 381 ASP A O 1
ATOM 3126 N N . CYS A 1 382 ? -17.219 -6.993 -0.560 1.00 79.44 382 CYS A N 1
ATOM 3127 C CA . CYS A 1 382 ? -16.922 -7.541 -1.885 1.00 79.44 382 CYS A CA 1
ATOM 3128 C C . CYS A 1 382 ? -15.894 -8.689 -1.864 1.00 79.44 382 CYS A C 1
ATOM 3130 O O . CYS A 1 382 ? -16.013 -9.640 -2.645 1.00 79.44 382 CYS A O 1
ATOM 3132 N N . ALA A 1 383 ? -14.868 -8.614 -1.005 1.00 83.06 383 ALA A N 1
ATOM 3133 C CA . ALA A 1 383 ? -13.780 -9.597 -0.982 1.00 83.06 383 ALA A CA 1
ATOM 3134 C C . ALA A 1 383 ? -13.963 -10.733 0.033 1.00 83.06 383 ALA A C 1
ATOM 3136 O O . ALA A 1 383 ? -13.448 -11.827 -0.205 1.00 83.06 383 ALA A O 1
ATOM 3137 N N . GLY A 1 384 ? -14.651 -10.523 1.159 1.00 88.31 384 GLY A N 1
ATOM 3138 C CA . GLY A 1 384 ? -14.758 -11.543 2.210 1.00 88.31 384 GLY A CA 1
ATOM 3139 C C . GLY A 1 384 ? -13.391 -11.950 2.781 1.00 88.31 384 GLY A C 1
ATOM 3140 O O . GLY A 1 384 ? -12.776 -11.172 3.500 1.00 88.31 384 GLY A O 1
ATOM 3141 N N . SER A 1 385 ? -12.917 -13.162 2.491 1.00 89.75 385 SER A N 1
ATOM 3142 C CA . SER A 1 385 ? -11.568 -13.650 2.847 1.00 89.75 385 SER A CA 1
ATOM 3143 C C . SER A 1 385 ? -10.591 -13.692 1.663 1.00 89.75 385 SER A C 1
ATOM 3145 O O . SER A 1 385 ? -9.438 -14.086 1.822 1.00 89.75 385 SER A O 1
ATOM 3147 N N . ARG A 1 386 ? -11.041 -13.313 0.460 1.00 90.31 386 ARG A N 1
ATOM 3148 C CA . ARG A 1 386 ? -10.237 -13.380 -0.766 1.00 90.31 386 ARG A CA 1
ATOM 3149 C C . ARG A 1 386 ? -9.262 -12.212 -0.892 1.00 90.31 386 ARG A C 1
ATOM 3151 O O . ARG A 1 386 ? -9.409 -11.185 -0.227 1.00 90.31 386 ARG A O 1
ATOM 3158 N N . ASN A 1 387 ? -8.292 -12.380 -1.788 1.00 93.19 387 ASN A N 1
ATOM 3159 C CA . ASN A 1 387 ? -7.185 -11.450 -1.973 1.00 93.19 387 ASN A CA 1
ATOM 3160 C C . ASN A 1 387 ? -7.668 -10.078 -2.461 1.00 93.19 387 ASN A C 1
ATOM 3162 O O . ASN A 1 387 ? -8.543 -9.974 -3.330 1.00 93.19 387 ASN A O 1
ATOM 3166 N N . VAL A 1 388 ? -7.067 -9.026 -1.907 1.00 94.50 388 VAL A N 1
ATOM 3167 C CA . VAL A 1 388 ? -7.355 -7.630 -2.256 1.00 94.50 388 VAL A CA 1
ATOM 3168 C C . VAL A 1 388 ? -6.085 -6.984 -2.780 1.00 94.50 388 VAL A C 1
ATOM 3170 O O . VAL A 1 388 ? -5.070 -6.981 -2.090 1.00 94.50 388 VAL A O 1
ATOM 3173 N N . LEU A 1 389 ? -6.144 -6.401 -3.973 1.00 93.81 389 LEU A N 1
ATOM 3174 C CA . LEU A 1 389 ? -5.054 -5.607 -4.521 1.00 93.81 389 LEU A CA 1
ATOM 3175 C C . LEU A 1 389 ? -5.349 -4.120 -4.347 1.00 93.81 389 LEU A C 1
ATOM 3177 O O . LEU A 1 389 ? -6.439 -3.664 -4.675 1.00 93.81 389 LEU A O 1
ATOM 3181 N N . ILE A 1 390 ? -4.381 -3.350 -3.866 1.00 91.50 390 ILE A N 1
ATOM 3182 C CA . ILE A 1 390 ? -4.491 -1.901 -3.689 1.00 91.50 390 ILE A CA 1
ATOM 3183 C C . ILE A 1 390 ? -3.378 -1.247 -4.501 1.00 91.50 390 ILE A C 1
ATOM 3185 O O . ILE A 1 390 ? -2.204 -1.601 -4.366 1.00 91.50 390 ILE A O 1
ATOM 3189 N N . HIS A 1 391 ? -3.735 -0.290 -5.352 1.00 84.75 391 HIS A N 1
ATOM 3190 C CA . HIS A 1 391 ? -2.763 0.432 -6.164 1.00 84.75 391 HIS A CA 1
ATOM 3191 C C . HIS A 1 391 ? -3.142 1.911 -6.322 1.00 84.75 391 HIS A C 1
ATOM 3193 O O . HIS A 1 391 ? -4.270 2.335 -6.049 1.00 84.75 391 HIS A O 1
ATOM 3199 N N . SER A 1 392 ? -2.177 2.703 -6.788 1.00 74.88 392 SER A N 1
ATOM 3200 C CA . SER A 1 392 ? -2.395 4.087 -7.220 1.00 74.88 392 SER A CA 1
ATOM 3201 C C . SER A 1 392 ? -2.026 4.264 -8.698 1.00 74.88 392 SER A C 1
ATOM 3203 O O . SER A 1 392 ? -1.809 3.282 -9.405 1.00 74.88 392 SER A O 1
ATOM 3205 N N . SER A 1 393 ? -1.981 5.497 -9.199 1.00 63.34 393 SER A N 1
ATOM 3206 C CA . SER A 1 393 ? -1.700 5.798 -10.607 1.00 63.34 393 SER A CA 1
ATOM 3207 C C . SER A 1 393 ? -0.309 5.376 -11.096 1.00 63.34 393 SER A C 1
ATOM 3209 O O . SER A 1 393 ? -0.165 5.109 -12.284 1.00 63.34 393 SER A O 1
ATOM 3211 N N . GLN A 1 394 ? 0.717 5.348 -10.236 1.00 59.31 394 GLN A N 1
ATOM 3212 C CA . GLN A 1 394 ? 2.091 5.010 -10.643 1.00 59.31 394 GLN A CA 1
ATOM 3213 C C . GLN A 1 394 ? 2.779 4.113 -9.604 1.00 59.31 394 GLN A C 1
ATOM 3215 O O . GLN A 1 394 ? 2.769 2.898 -9.760 1.00 59.31 394 GLN A O 1
ATOM 3220 N N . ALA A 1 395 ? 3.325 4.693 -8.533 1.00 62.09 395 ALA A N 1
ATOM 3221 C CA . ALA A 1 395 ? 4.013 3.969 -7.462 1.00 62.09 395 ALA A CA 1
ATOM 3222 C C . ALA A 1 395 ? 3.106 3.737 -6.240 1.00 62.09 395 ALA A C 1
ATOM 3224 O O . ALA A 1 395 ? 2.025 4.326 -6.115 1.00 62.09 395 ALA A O 1
ATOM 3225 N N . PHE A 1 396 ? 3.541 2.896 -5.300 1.00 69.06 396 PHE A N 1
ATOM 3226 C CA . PHE A 1 396 ? 2.852 2.718 -4.019 1.00 69.06 396 PHE A CA 1
ATOM 3227 C C . PHE A 1 396 ? 3.051 3.967 -3.138 1.00 69.06 396 PHE A C 1
ATOM 3229 O O . PHE A 1 396 ? 3.998 4.073 -2.361 1.00 69.06 396 PHE A O 1
ATOM 3236 N N . GLY A 1 397 ? 2.176 4.960 -3.307 1.00 72.81 397 GLY A N 1
ATOM 3237 C CA . GLY A 1 397 ? 2.169 6.190 -2.512 1.00 72.81 397 GLY A CA 1
ATOM 3238 C C . GLY A 1 397 ? 1.459 6.023 -1.167 1.00 72.81 397 GLY A C 1
ATOM 3239 O O . GLY A 1 397 ? 0.769 5.033 -0.920 1.00 72.81 397 GLY A O 1
ATOM 3240 N N . THR A 1 398 ? 1.557 7.036 -0.304 1.00 81.44 398 THR A N 1
ATOM 3241 C CA . THR A 1 398 ? 0.981 7.031 1.054 1.00 81.44 398 THR A CA 1
ATOM 3242 C C . THR A 1 398 ? -0.491 6.606 1.112 1.00 81.44 398 THR A C 1
ATOM 3244 O O . THR A 1 398 ? -0.888 5.921 2.045 1.00 81.44 398 THR A O 1
ATOM 3247 N N . ARG A 1 399 ? -1.300 6.941 0.102 1.00 84.75 399 ARG A N 1
ATOM 3248 C CA . ARG A 1 399 ? -2.728 6.581 0.037 1.00 84.75 399 ARG A CA 1
ATOM 3249 C C . ARG A 1 399 ? -2.960 5.064 0.041 1.00 84.75 399 ARG A C 1
ATOM 3251 O O . ARG A 1 399 ? -3.827 4.580 0.761 1.00 84.75 399 ARG A O 1
ATOM 3258 N N . VAL A 1 400 ? -2.140 4.313 -0.700 1.00 89.00 400 VAL A N 1
ATOM 3259 C CA . VAL A 1 400 ? -2.186 2.838 -0.737 1.00 89.00 400 VAL A CA 1
ATOM 3260 C C . VAL A 1 400 ? -1.873 2.268 0.645 1.00 89.00 400 VAL A C 1
ATOM 3262 O O . VAL A 1 400 ? -2.586 1.395 1.144 1.00 89.00 400 VAL A O 1
ATOM 3265 N N . PHE A 1 401 ? -0.851 2.822 1.299 1.00 92.31 401 PHE A N 1
ATOM 3266 C CA . PHE A 1 401 ? -0.472 2.428 2.650 1.00 92.31 401 PHE A CA 1
ATOM 3267 C C . PHE A 1 401 ? -1.523 2.805 3.692 1.00 92.31 401 PHE A C 1
ATOM 3269 O O . PHE A 1 401 ? -1.782 1.998 4.569 1.00 92.31 401 PHE A O 1
ATOM 3276 N N . LEU A 1 402 ? -2.191 3.957 3.591 1.00 92.06 402 LEU A N 1
ATOM 3277 C CA . LEU A 1 402 ? -3.250 4.341 4.531 1.00 92.06 402 LEU A CA 1
ATOM 3278 C C . LEU A 1 402 ? -4.429 3.363 4.508 1.00 92.06 402 LEU A C 1
ATOM 3280 O O . LEU A 1 402 ? -4.894 2.957 5.572 1.00 92.06 402 LEU A O 1
ATOM 3284 N N . VAL A 1 403 ? -4.875 2.942 3.319 1.00 92.69 403 VAL A N 1
ATOM 3285 C CA . VAL A 1 403 ? -5.932 1.922 3.193 1.00 92.69 403 VAL A CA 1
ATOM 3286 C C . VAL A 1 403 ? -5.450 0.576 3.736 1.00 92.69 403 VAL A C 1
ATOM 3288 O O . VAL A 1 403 ? -6.168 -0.073 4.495 1.00 92.69 403 VAL A O 1
ATOM 3291 N N . THR A 1 404 ? -4.215 0.185 3.407 1.00 96.44 404 THR A N 1
ATOM 3292 C CA . THR A 1 404 ? -3.623 -1.074 3.885 1.00 96.44 404 THR A CA 1
ATOM 3293 C C . THR A 1 404 ? -3.482 -1.084 5.408 1.00 96.44 404 THR A C 1
ATOM 3295 O O . THR A 1 404 ? -3.916 -2.031 6.052 1.00 96.44 404 THR A O 1
ATOM 3298 N N . TYR A 1 405 ? -2.936 -0.024 6.009 1.00 97.44 405 TYR A N 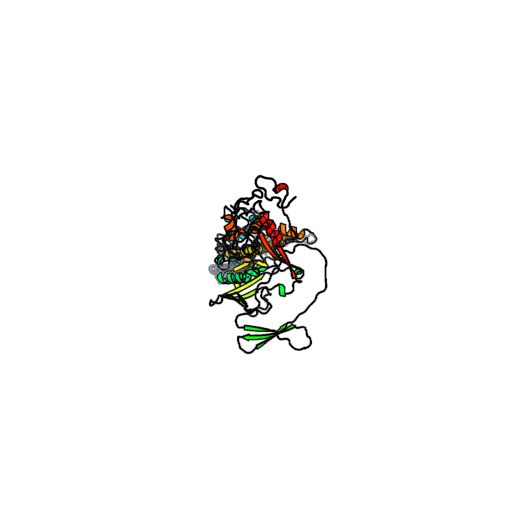1
ATOM 3299 C CA . TYR A 1 405 ? -2.769 0.104 7.457 1.00 97.44 405 TYR A CA 1
ATOM 3300 C C . TYR A 1 405 ? -4.100 0.098 8.182 1.00 97.44 405 TYR A C 1
ATOM 3302 O O . TYR A 1 405 ? -4.231 -0.623 9.164 1.00 97.44 405 TYR A O 1
ATOM 3310 N N . PHE A 1 406 ? -5.090 0.846 7.690 1.00 97.25 406 PHE A N 1
ATOM 3311 C CA . PHE A 1 406 ? -6.427 0.825 8.270 1.00 97.25 406 PHE A CA 1
ATOM 3312 C C . PHE A 1 406 ? -6.961 -0.611 8.339 1.00 97.25 406 PHE A C 1
ATOM 3314 O O . PHE A 1 406 ? -7.375 -1.069 9.404 1.00 97.25 406 PHE A O 1
ATOM 3321 N N . ALA A 1 407 ? -6.908 -1.328 7.214 1.00 97.38 407 ALA A N 1
ATOM 3322 C CA . ALA A 1 407 ? -7.435 -2.679 7.118 1.00 97.38 407 ALA A CA 1
ATOM 3323 C C . ALA A 1 407 ? -6.645 -3.665 7.994 1.00 97.38 407 ALA A C 1
ATOM 3325 O O . ALA A 1 407 ? -7.240 -4.394 8.784 1.00 97.38 407 ALA A O 1
ATOM 3326 N N . CYS A 1 408 ? -5.311 -3.643 7.916 1.00 98.00 408 CYS A N 1
ATOM 3327 C CA . CYS A 1 408 ? -4.437 -4.508 8.703 1.00 98.00 408 CYS A CA 1
ATOM 3328 C C . CYS A 1 408 ? -4.575 -4.259 10.207 1.00 98.00 408 CYS A C 1
ATOM 3330 O O . CYS A 1 408 ? -4.688 -5.224 10.954 1.00 98.00 408 CYS A O 1
ATOM 3332 N N . ILE A 1 409 ? -4.609 -3.002 10.663 1.00 98.06 409 ILE A N 1
ATOM 3333 C CA . ILE A 1 409 ? -4.764 -2.689 12.091 1.00 98.06 409 ILE A CA 1
ATOM 3334 C C . ILE A 1 409 ? -6.111 -3.187 12.594 1.00 98.06 409 ILE A C 1
ATOM 3336 O O . ILE A 1 409 ? -6.174 -3.889 13.603 1.00 98.06 409 ILE A O 1
ATOM 3340 N N . PHE A 1 410 ? -7.186 -2.852 11.882 1.00 97.88 410 PHE A N 1
ATOM 3341 C CA . PHE A 1 410 ? -8.526 -3.248 12.287 1.00 97.88 410 PHE A CA 1
ATOM 3342 C C . PHE A 1 410 ? -8.674 -4.775 12.332 1.00 97.88 410 PHE A C 1
ATOM 3344 O O . PHE A 1 410 ? -9.109 -5.322 13.345 1.00 97.88 410 PHE A O 1
ATOM 3351 N N . GLU A 1 411 ? -8.276 -5.477 11.267 1.00 97.25 411 GLU A N 1
ATOM 3352 C CA . GLU A 1 411 ? -8.410 -6.934 11.171 1.00 97.25 411 GLU A CA 1
ATOM 3353 C C . GLU A 1 411 ? -7.491 -7.670 12.163 1.00 97.25 411 GLU A C 1
ATOM 3355 O O . GLU A 1 411 ? -7.926 -8.651 12.773 1.00 97.25 411 GLU A O 1
ATOM 3360 N N . ALA A 1 412 ? -6.255 -7.201 12.372 1.00 97.38 412 ALA A N 1
ATOM 3361 C CA . ALA A 1 412 ? -5.306 -7.836 13.285 1.00 97.38 412 ALA A CA 1
ATOM 3362 C C . ALA A 1 412 ? -5.694 -7.641 14.755 1.00 97.38 412 ALA A C 1
ATOM 3364 O O . ALA A 1 412 ? -5.772 -8.624 15.486 1.00 97.38 412 ALA A O 1
ATOM 3365 N N . MET A 1 413 ? -6.024 -6.420 15.190 1.00 97.31 413 MET A N 1
ATOM 3366 C CA . MET A 1 413 ? -6.337 -6.153 16.602 1.00 97.31 413 MET A CA 1
ATOM 3367 C C . MET A 1 413 ? -7.646 -6.805 17.073 1.00 97.31 413 MET A C 1
ATOM 3369 O O . MET A 1 413 ? -7.798 -7.082 18.261 1.00 97.31 413 MET A O 1
ATOM 3373 N N . ILE A 1 414 ? -8.598 -7.079 16.172 1.00 95.50 414 ILE A N 1
ATOM 3374 C CA . ILE A 1 414 ? -9.809 -7.849 16.521 1.00 95.50 414 ILE A CA 1
ATOM 3375 C C . ILE A 1 414 ? -9.459 -9.305 16.839 1.00 95.50 414 ILE A C 1
ATOM 3377 O O . ILE A 1 414 ? -10.114 -9.934 17.674 1.00 95.50 414 ILE A O 1
ATOM 3381 N N . LYS A 1 415 ? -8.460 -9.861 16.150 1.00 94.69 415 LYS A N 1
ATOM 3382 C CA . LYS A 1 415 ? -8.117 -11.281 16.242 1.00 94.69 415 LYS A CA 1
ATOM 3383 C C . LYS A 1 415 ? -7.040 -11.558 17.284 1.00 94.69 415 LYS A C 1
ATOM 3385 O O . LYS A 1 415 ? -7.180 -12.514 18.046 1.00 94.69 415 LYS A O 1
ATOM 3390 N N . ASP A 1 416 ? -5.989 -10.751 17.295 1.00 94.38 416 ASP A N 1
ATOM 3391 C CA . ASP A 1 416 ? -4.834 -10.887 18.169 1.00 94.38 416 ASP A CA 1
ATOM 3392 C C . ASP A 1 416 ? -4.924 -9.884 19.320 1.00 94.38 416 ASP A C 1
ATOM 3394 O O . ASP A 1 416 ? -4.751 -8.676 19.158 1.00 94.38 416 ASP A O 1
ATOM 3398 N N . LYS A 1 417 ? -5.188 -10.423 20.510 1.00 93.31 417 LYS A N 1
ATOM 3399 C CA . LYS A 1 417 ? -5.366 -9.654 21.744 1.00 93.31 417 LYS A CA 1
ATOM 3400 C C . LYS A 1 417 ? -4.047 -9.189 22.365 1.00 93.31 417 LYS A C 1
ATOM 3402 O O . LYS A 1 417 ? -4.094 -8.520 23.393 1.00 93.31 417 LYS A O 1
ATOM 3407 N N . SER A 1 418 ? -2.900 -9.560 21.797 1.00 93.00 418 SER A N 1
ATOM 3408 C CA . SER A 1 418 ? -1.585 -9.076 22.233 1.00 93.00 418 SER A CA 1
ATOM 3409 C C . SER A 1 418 ? -1.183 -7.768 21.543 1.00 93.00 418 SER A C 1
ATOM 3411 O O . SER A 1 418 ? -0.424 -6.983 22.105 1.00 93.00 418 SER A O 1
ATOM 3413 N N . LEU A 1 419 ? -1.747 -7.481 20.365 1.00 94.31 419 LEU A N 1
ATOM 3414 C CA . LEU A 1 419 ? -1.426 -6.296 19.573 1.00 94.31 419 LEU A CA 1
ATOM 3415 C C . LEU A 1 419 ? -2.230 -5.084 20.053 1.00 94.31 419 LEU A C 1
ATOM 3417 O O . LEU A 1 419 ? -3.358 -4.870 19.605 1.00 94.31 419 LEU A O 1
ATOM 3421 N N . SER A 1 420 ? -1.669 -4.294 20.972 1.00 94.56 420 SER A N 1
ATOM 3422 C CA . SER A 1 420 ? -2.256 -3.022 21.433 1.00 94.56 420 SER A CA 1
ATOM 3423 C C . SER A 1 420 ? -1.697 -1.794 20.717 1.00 94.56 420 SER A C 1
ATOM 3425 O O . SER A 1 420 ? -2.358 -0.761 20.681 1.00 94.56 420 SER A O 1
ATOM 3427 N N . ASN A 1 421 ? -0.502 -1.884 20.137 1.00 95.19 421 ASN A N 1
ATOM 3428 C CA . ASN A 1 421 ? 0.146 -0.753 19.492 1.00 95.19 421 ASN A CA 1
ATOM 3429 C C . ASN A 1 421 ? 0.045 -0.858 17.956 1.00 95.19 421 ASN A C 1
ATOM 3431 O O . ASN A 1 421 ? 0.651 -1.749 17.357 1.00 95.19 421 ASN A O 1
ATOM 3435 N N . PRO A 1 422 ? -0.672 0.057 17.276 1.00 96.06 422 PRO A N 1
ATOM 3436 C CA . PRO A 1 422 ? -0.798 0.032 15.817 1.00 96.06 422 PRO A CA 1
ATOM 3437 C C . PRO A 1 422 ? 0.545 0.189 15.087 1.00 96.06 422 PRO A C 1
ATOM 3439 O O . PRO A 1 422 ? 0.655 -0.216 13.928 1.00 96.06 422 PRO A O 1
ATOM 3442 N N . MET A 1 423 ? 1.574 0.748 15.732 1.00 95.00 423 MET A N 1
ATOM 3443 C CA . MET A 1 423 ? 2.896 0.899 15.123 1.00 95.00 423 MET A CA 1
ATOM 3444 C C . MET A 1 423 ? 3.597 -0.437 14.850 1.00 95.00 423 MET A C 1
ATOM 3446 O O . MET A 1 423 ? 4.326 -0.539 13.859 1.00 95.00 423 MET A O 1
ATOM 3450 N N . ASP A 1 424 ? 3.335 -1.470 15.653 1.00 95.12 424 ASP A N 1
ATOM 3451 C CA . ASP A 1 424 ? 3.866 -2.815 15.408 1.00 95.12 424 ASP A CA 1
ATOM 3452 C C . ASP A 1 424 ? 3.315 -3.376 14.093 1.00 95.12 424 ASP A C 1
ATOM 3454 O O . ASP A 1 424 ? 4.049 -3.926 13.275 1.00 95.12 424 ASP A O 1
ATOM 3458 N N . ILE A 1 425 ? 2.036 -3.118 13.822 1.00 96.38 425 ILE A N 1
ATOM 3459 C CA . ILE A 1 425 ? 1.351 -3.543 12.598 1.00 96.38 425 ILE A CA 1
ATOM 3460 C C . ILE A 1 425 ? 1.863 -2.747 11.391 1.00 96.38 425 ILE A C 1
ATOM 3462 O O . ILE A 1 425 ? 2.118 -3.325 10.333 1.00 96.38 425 ILE A O 1
ATOM 3466 N N . LEU A 1 426 ? 2.087 -1.434 11.541 1.00 95.38 426 LEU A N 1
ATOM 3467 C CA . LEU A 1 426 ? 2.748 -0.622 10.508 1.00 95.38 426 LEU A CA 1
ATOM 3468 C C . LEU A 1 426 ? 4.123 -1.193 10.168 1.00 95.38 426 LEU A C 1
ATOM 3470 O O . LEU A 1 426 ? 4.446 -1.348 8.991 1.00 95.38 426 LEU A O 1
ATOM 3474 N N . LYS A 1 427 ? 4.924 -1.533 11.182 1.00 94.00 427 LYS A N 1
ATOM 3475 C CA . LYS A 1 427 ? 6.234 -2.153 10.984 1.00 94.00 427 LYS A CA 1
ATOM 3476 C C . LYS A 1 427 ? 6.099 -3.470 10.221 1.00 94.00 427 LYS A C 1
ATOM 3478 O O . LYS A 1 427 ? 6.773 -3.622 9.210 1.00 94.00 427 LYS A O 1
ATOM 3483 N N . MET A 1 428 ? 5.181 -4.356 10.618 1.00 94.81 428 MET A N 1
ATOM 3484 C CA . MET A 1 428 ? 4.931 -5.632 9.930 1.00 94.81 428 MET A CA 1
ATOM 3485 C C . MET A 1 428 ? 4.613 -5.451 8.441 1.00 94.81 428 MET A C 1
ATOM 3487 O O . MET A 1 428 ? 5.170 -6.170 7.617 1.00 94.81 428 MET A O 1
ATOM 3491 N N . VAL A 1 429 ? 3.763 -4.484 8.075 1.00 95.31 429 VAL A N 1
ATOM 3492 C CA . VAL A 1 429 ? 3.471 -4.170 6.662 1.00 95.31 429 VAL A CA 1
ATOM 3493 C C . VAL A 1 429 ? 4.717 -3.646 5.946 1.00 95.31 429 VAL A C 1
ATOM 3495 O O . VAL A 1 429 ? 4.996 -4.035 4.815 1.00 95.31 429 VAL A O 1
ATOM 3498 N N . ARG A 1 430 ? 5.494 -2.778 6.594 1.00 91.38 430 ARG A N 1
ATOM 3499 C CA . ARG A 1 430 ? 6.685 -2.152 6.001 1.00 91.38 430 ARG A CA 1
ATOM 3500 C C . ARG A 1 430 ? 7.884 -3.097 5.864 1.00 91.38 430 ARG A C 1
ATOM 3502 O O . ARG A 1 430 ? 8.807 -2.786 5.120 1.00 91.38 430 ARG A O 1
ATOM 3509 N N . GLU A 1 431 ? 7.865 -4.261 6.512 1.00 91.62 431 GLU A N 1
ATOM 3510 C CA . GLU A 1 431 ? 8.805 -5.363 6.234 1.00 91.62 431 GLU A CA 1
ATOM 3511 C C . GLU A 1 431 ? 8.493 -6.094 4.912 1.00 91.62 431 GLU A C 1
ATOM 3513 O O . GLU A 1 431 ? 9.291 -6.916 4.452 1.00 91.62 431 GLU A O 1
ATOM 3518 N N . LYS A 1 432 ? 7.336 -5.817 4.292 1.00 92.44 432 LYS A N 1
ATOM 3519 C CA . LYS A 1 432 ? 6.862 -6.503 3.079 1.00 92.44 432 LYS A CA 1
ATOM 3520 C C . LYS A 1 432 ? 7.049 -5.714 1.787 1.00 92.44 432 LYS A C 1
ATOM 3522 O O . LYS A 1 432 ? 6.916 -6.273 0.711 1.00 92.44 432 LYS A O 1
ATOM 3527 N N . CYS A 1 433 ? 7.324 -4.417 1.855 1.00 87.12 433 CYS A N 1
ATOM 3528 C CA . CYS A 1 433 ? 7.625 -3.627 0.665 1.00 87.12 433 CYS A CA 1
ATOM 3529 C C . CYS A 1 433 ? 8.306 -2.312 1.035 1.00 87.12 433 CYS A C 1
ATOM 3531 O O . CYS A 1 433 ? 8.058 -1.746 2.103 1.00 87.12 433 CYS A O 1
ATOM 3533 N N . LEU A 1 434 ? 9.111 -1.782 0.112 1.00 81.94 434 LEU A N 1
ATOM 3534 C CA . LEU A 1 434 ? 9.751 -0.484 0.287 1.00 81.94 434 LEU A CA 1
ATOM 3535 C C . LEU A 1 434 ? 8.707 0.643 0.322 1.00 81.94 434 LEU A C 1
ATOM 3537 O O . LEU A 1 434 ? 7.904 0.794 -0.600 1.00 81.94 434 LEU A O 1
ATOM 3541 N N . GLY A 1 435 ? 8.784 1.484 1.352 1.00 83.19 435 GLY A N 1
ATOM 3542 C CA . GLY A 1 435 ? 7.953 2.672 1.506 1.00 83.19 435 GLY A CA 1
ATOM 3543 C C . GLY A 1 435 ? 7.143 2.669 2.800 1.00 83.19 435 GLY A C 1
ATOM 3544 O O . GLY A 1 435 ? 7.577 2.189 3.855 1.00 83.19 435 GLY A O 1
ATOM 3545 N N . GLY A 1 436 ? 5.938 3.229 2.713 1.00 86.00 436 GLY A N 1
ATOM 3546 C CA . GLY A 1 436 ? 4.960 3.207 3.796 1.00 86.00 436 GLY A CA 1
ATOM 3547 C C . GLY A 1 436 ? 5.246 4.168 4.943 1.00 86.00 436 GLY A C 1
ATOM 3548 O O . GLY A 1 436 ? 4.551 4.115 5.958 1.00 86.00 436 GLY A O 1
ATOM 3549 N N . GLN A 1 437 ? 6.223 5.064 4.802 1.00 87.00 437 GLN A N 1
ATOM 3550 C CA . GLN A 1 437 ? 6.406 6.152 5.754 1.00 87.00 437 GLN A CA 1
ATOM 3551 C C . GLN A 1 437 ? 5.176 7.062 5.762 1.00 87.00 437 GLN A C 1
ATOM 3553 O O . GLN A 1 437 ? 4.646 7.440 4.713 1.00 87.00 437 GLN A O 1
ATOM 3558 N N . VAL A 1 438 ? 4.742 7.432 6.963 1.00 89.81 438 VAL A N 1
ATOM 3559 C CA . VAL A 1 438 ? 3.622 8.347 7.189 1.00 89.81 438 VAL A CA 1
ATOM 3560 C C . VAL A 1 438 ? 4.060 9.482 8.104 1.00 89.81 438 VAL A C 1
ATOM 3562 O O . VAL A 1 438 ? 4.980 9.339 8.913 1.00 89.81 438 VAL A O 1
ATOM 3565 N N . THR A 1 439 ? 3.438 10.642 7.952 1.00 89.56 439 THR A N 1
ATOM 3566 C CA . THR A 1 439 ? 3.637 11.773 8.863 1.00 89.56 439 THR A CA 1
ATOM 3567 C C . THR A 1 439 ? 2.801 11.585 10.136 1.00 89.56 439 THR A C 1
ATOM 3569 O O . THR A 1 439 ? 1.817 10.841 10.113 1.00 89.56 439 THR A O 1
ATOM 3572 N N . PRO A 1 440 ? 3.114 12.281 11.248 1.00 90.69 440 PRO A N 1
ATOM 3573 C CA . PRO A 1 440 ? 2.240 12.296 12.427 1.00 90.69 440 PRO A CA 1
ATOM 3574 C C . PRO A 1 440 ? 0.800 12.693 12.075 1.00 90.69 440 PRO A C 1
ATOM 3576 O O . PRO A 1 440 ? -0.157 12.110 12.567 1.00 90.69 440 PRO A O 1
ATOM 3579 N N . ARG A 1 441 ? 0.637 13.620 11.128 1.00 87.94 441 ARG A N 1
ATOM 3580 C CA . ARG A 1 441 ? -0.666 14.026 10.595 1.00 87.94 441 ARG A CA 1
ATOM 3581 C C . ARG A 1 441 ? -1.440 12.840 9.995 1.00 87.94 441 ARG A C 1
ATOM 3583 O O . ARG A 1 441 ? -2.594 12.598 10.340 1.00 87.94 441 ARG A O 1
ATOM 3590 N N . GLU A 1 442 ? -0.804 12.085 9.108 1.00 90.31 442 GLU A N 1
ATOM 3591 C CA . GLU A 1 442 ? -1.417 10.936 8.429 1.00 90.31 442 GLU A CA 1
ATOM 3592 C C . GLU A 1 442 ? -1.681 9.769 9.371 1.00 90.31 442 GLU A C 1
ATOM 3594 O O . GLU A 1 442 ? -2.745 9.150 9.321 1.00 90.31 442 GLU A O 1
ATOM 3599 N N . PHE A 1 443 ? -0.734 9.503 10.265 1.00 93.69 443 PHE A N 1
ATOM 3600 C CA . PHE A 1 443 ? -0.883 8.484 11.288 1.00 93.69 443 PHE A CA 1
ATOM 3601 C C . PHE A 1 443 ? -2.015 8.834 12.260 1.00 93.69 443 PHE A C 1
ATOM 3603 O O . PHE A 1 443 ? -2.861 7.986 12.529 1.00 93.69 443 PHE A O 1
ATOM 3610 N N . GLY A 1 444 ? -2.097 10.094 12.701 1.00 92.75 444 GLY A N 1
ATOM 3611 C CA . GLY A 1 444 ? -3.184 10.622 13.526 1.00 92.75 444 GLY A CA 1
ATOM 3612 C C . GLY A 1 444 ? -4.555 10.437 12.873 1.00 92.75 444 GLY A C 1
ATOM 3613 O O . GLY A 1 444 ? -5.480 9.925 13.502 1.00 92.75 444 GLY A O 1
ATOM 3614 N N . PHE A 1 445 ? -4.682 10.762 11.585 1.00 91.12 445 PHE A N 1
ATOM 3615 C CA . PHE A 1 445 ? -5.918 10.529 10.833 1.00 91.12 445 PHE A CA 1
ATOM 3616 C C . PHE A 1 445 ? -6.285 9.039 10.749 1.00 91.12 445 PHE A C 1
ATOM 3618 O O . PHE A 1 445 ? -7.445 8.662 10.947 1.00 91.12 445 PHE A O 1
ATOM 3625 N N . MET A 1 446 ? -5.296 8.181 10.495 1.00 94.56 446 MET A N 1
ATOM 3626 C CA . MET A 1 446 ? -5.481 6.736 10.393 1.00 94.56 446 MET A CA 1
ATOM 3627 C C . MET A 1 446 ? -5.954 6.128 11.724 1.00 94.56 446 MET A C 1
ATOM 3629 O O . MET A 1 446 ? -6.991 5.461 11.737 1.00 94.56 446 MET A O 1
ATOM 3633 N N . ILE A 1 447 ? -5.289 6.417 12.851 1.00 95.06 447 ILE A N 1
ATOM 3634 C CA . ILE A 1 447 ? -5.689 5.879 14.166 1.00 95.06 447 ILE A CA 1
ATOM 3635 C C . ILE A 1 447 ? -7.078 6.365 14.585 1.00 95.06 447 ILE A C 1
ATOM 3637 O O . ILE A 1 447 ? -7.863 5.595 15.137 1.00 95.06 447 ILE A O 1
ATOM 3641 N N . CYS A 1 448 ? -7.422 7.617 14.266 1.00 93.81 448 CYS A N 1
ATOM 3642 C CA . CYS A 1 448 ? -8.749 8.163 14.538 1.00 93.81 448 CYS A CA 1
ATOM 3643 C C . CYS A 1 448 ? -9.823 7.427 13.737 1.00 93.81 448 CYS A C 1
ATOM 3645 O O . CYS A 1 448 ? -10.882 7.097 14.272 1.00 93.81 448 CYS A O 1
ATOM 3647 N N . SER A 1 449 ? -9.530 7.117 12.473 1.00 93.88 449 SER A N 1
ATOM 3648 C CA . SER A 1 449 ? -10.424 6.346 11.607 1.00 93.88 449 SER A CA 1
ATOM 3649 C C . SER A 1 449 ? -10.628 4.923 12.137 1.00 93.88 449 SER A C 1
ATOM 3651 O O . SER A 1 449 ? -11.764 4.455 12.211 1.00 93.88 449 SER A O 1
ATOM 3653 N N . VAL A 1 450 ? -9.556 4.249 12.566 1.00 97.12 450 VAL A N 1
ATOM 3654 C CA . VAL A 1 450 ? -9.617 2.893 13.139 1.00 97.12 450 VAL A CA 1
ATOM 3655 C C . VAL A 1 450 ? -10.418 2.872 14.446 1.00 97.12 450 VAL A C 1
ATOM 3657 O O . VAL A 1 450 ? -11.337 2.065 14.586 1.00 97.12 450 VAL A O 1
ATOM 3660 N N . LEU A 1 451 ? -10.136 3.782 15.385 1.00 95.94 451 LEU A N 1
ATOM 3661 C CA . LEU A 1 451 ? -10.866 3.876 16.656 1.00 95.94 451 LEU A CA 1
ATOM 3662 C C . LEU A 1 451 ? -12.352 4.168 16.437 1.00 95.94 451 LEU A C 1
ATOM 3664 O O . LEU A 1 451 ? -13.211 3.515 17.035 1.00 95.94 451 LEU A O 1
ATOM 3668 N N . LYS A 1 452 ? -12.672 5.096 15.527 1.00 94.31 452 LYS A N 1
ATOM 3669 C CA . LYS A 1 452 ? -14.058 5.364 15.132 1.00 94.31 452 LYS A CA 1
ATOM 3670 C C . LYS A 1 452 ? -14.717 4.111 14.553 1.00 94.31 452 LYS A C 1
ATOM 3672 O O . LYS A 1 452 ? -15.878 3.842 14.857 1.00 94.31 452 LYS A O 1
ATOM 3677 N N . HIS A 1 453 ? -13.989 3.312 13.773 1.00 95.62 453 HIS A N 1
ATOM 3678 C CA . HIS A 1 453 ? -14.519 2.061 13.243 1.00 95.62 453 HIS A CA 1
ATOM 3679 C C . HIS A 1 453 ? -14.770 1.006 14.329 1.00 95.62 453 HIS A C 1
ATOM 3681 O O . HIS A 1 453 ? -15.825 0.370 14.302 1.00 95.62 453 HIS A O 1
ATOM 3687 N N . PHE A 1 454 ? -13.876 0.859 15.315 1.00 96.69 454 PHE A N 1
ATOM 3688 C CA . PHE A 1 454 ? -14.103 -0.032 16.460 1.00 96.69 454 PHE A CA 1
ATOM 3689 C C . PHE A 1 454 ? -15.357 0.345 17.253 1.00 96.69 454 PHE A C 1
ATOM 3691 O O . PHE A 1 454 ? -16.094 -0.553 17.668 1.00 96.69 454 PHE A O 1
ATOM 3698 N N . ILE A 1 455 ? -15.628 1.645 17.420 1.00 93.75 455 ILE A N 1
ATOM 3699 C CA . ILE A 1 455 ? -16.871 2.138 18.033 1.00 93.75 455 ILE A CA 1
ATOM 3700 C C . ILE A 1 455 ? -18.074 1.754 17.164 1.00 93.75 455 ILE A C 1
ATOM 3702 O O . ILE A 1 455 ? -19.012 1.130 17.656 1.00 93.75 455 ILE A O 1
ATOM 3706 N N . ASN A 1 456 ? -18.025 2.050 15.860 1.00 93.25 456 ASN A N 1
ATOM 3707 C CA . ASN A 1 456 ? -19.120 1.762 14.924 1.00 93.25 456 ASN A CA 1
ATOM 3708 C C . ASN A 1 456 ? -19.479 0.265 14.853 1.00 93.25 456 ASN A C 1
ATOM 3710 O O . ASN A 1 456 ? -20.631 -0.077 14.606 1.00 93.25 456 ASN A O 1
ATOM 3714 N N . CYS A 1 457 ? -18.504 -0.624 15.050 1.00 93.38 457 CYS A N 1
ATOM 3715 C CA . CYS A 1 457 ? -18.696 -2.077 15.050 1.00 93.38 457 CYS A CA 1
ATOM 3716 C C . CYS A 1 457 ? -18.908 -2.677 16.451 1.00 93.38 457 CYS A C 1
ATOM 3718 O O . CYS A 1 457 ? -18.934 -3.899 16.590 1.00 93.38 457 CYS A O 1
ATOM 3720 N N . ALA A 1 458 ? -19.046 -1.848 17.492 1.00 92.62 458 ALA A N 1
ATOM 3721 C CA . ALA A 1 458 ? -19.215 -2.276 18.883 1.00 92.62 458 ALA A CA 1
ATOM 3722 C C . ALA A 1 458 ? -18.103 -3.219 19.400 1.00 92.62 458 ALA A C 1
ATOM 3724 O O . ALA A 1 458 ? -18.344 -4.074 20.262 1.00 92.62 458 ALA A O 1
ATOM 3725 N N . TYR A 1 459 ? -16.877 -3.063 18.889 1.00 93.56 459 TYR A N 1
ATOM 3726 C CA . TYR A 1 459 ? -15.664 -3.651 19.475 1.00 93.56 459 TYR A CA 1
ATOM 3727 C C . TYR A 1 459 ? -15.142 -2.802 20.638 1.00 93.56 459 TYR A C 1
ATOM 3729 O O . TYR A 1 459 ? -14.584 -3.337 21.593 1.00 93.56 459 TYR A O 1
ATOM 3737 N N . LEU A 1 460 ? -15.401 -1.494 20.586 1.00 92.50 460 LEU A N 1
ATOM 3738 C CA . LEU A 1 460 ? -15.064 -0.520 21.614 1.00 92.50 460 LEU A CA 1
ATOM 3739 C C . LEU A 1 460 ? -16.343 0.163 22.114 1.00 92.50 460 LEU A C 1
ATOM 3741 O O . LEU A 1 460 ? -17.069 0.779 21.336 1.00 92.50 460 LEU A O 1
ATOM 3745 N N . VAL A 1 461 ? -16.616 0.058 23.415 1.00 89.19 461 VAL A N 1
ATOM 3746 C CA . VAL A 1 461 ? -17.766 0.695 24.073 1.00 89.19 461 VAL A CA 1
ATOM 3747 C C . VAL A 1 461 ? -17.256 1.485 25.271 1.00 89.19 461 VAL A C 1
ATOM 3749 O O . VAL A 1 461 ? -16.535 0.947 26.110 1.00 89.19 461 VAL A O 1
ATOM 3752 N N . ASP A 1 462 ? -17.634 2.759 25.344 1.00 86.06 462 ASP A N 1
ATOM 3753 C CA . ASP A 1 462 ? -17.294 3.657 26.447 1.00 86.06 462 ASP A CA 1
ATOM 3754 C C . ASP A 1 462 ? -18.422 4.678 26.652 1.00 86.06 462 ASP A C 1
ATOM 3756 O O . ASP A 1 462 ? -19.407 4.683 25.908 1.00 86.06 462 ASP A O 1
ATOM 3760 N N . LYS A 1 463 ? -18.301 5.524 27.680 1.00 86.38 463 LYS A N 1
ATOM 3761 C CA . LYS A 1 463 ? -19.318 6.511 28.038 1.00 86.38 463 LYS A CA 1
ATOM 3762 C C . LYS A 1 463 ? -19.524 7.458 26.864 1.00 86.38 463 LYS A C 1
ATOM 3764 O O . LYS A 1 463 ? -18.558 7.954 26.287 1.00 86.38 463 LYS A O 1
ATOM 3769 N N . GLU A 1 464 ? -20.781 7.779 26.585 1.00 85.88 464 GLU A N 1
ATOM 3770 C CA . GLU A 1 464 ? -21.165 8.693 25.506 1.00 85.88 464 GLU A CA 1
ATOM 3771 C C . GLU A 1 464 ? -20.411 10.030 25.584 1.00 85.88 464 GLU A C 1
ATOM 3773 O O . GLU A 1 464 ? -19.881 10.504 24.586 1.00 85.88 464 GLU A O 1
ATOM 3778 N N . SER A 1 465 ? -20.234 10.582 26.789 1.00 87.31 465 SER A N 1
ATOM 3779 C CA . SER A 1 465 ? -19.459 11.811 26.998 1.00 87.31 465 SER A CA 1
ATOM 3780 C C . SER A 1 465 ? -17.987 11.699 26.578 1.00 87.31 465 SER A C 1
ATOM 3782 O O . SER A 1 465 ? -17.422 12.660 26.057 1.00 87.31 465 SER A O 1
ATOM 3784 N N . VAL A 1 466 ? -17.359 10.534 26.767 1.00 87.56 466 VAL A N 1
ATOM 3785 C CA . VAL A 1 466 ? -15.970 10.280 26.348 1.00 87.56 466 VAL A CA 1
ATOM 3786 C C . VAL A 1 466 ? -15.904 10.132 24.829 1.00 87.56 466 VAL A C 1
ATOM 3788 O O . VAL A 1 466 ? -15.022 10.710 24.197 1.00 87.56 466 VAL A O 1
ATOM 3791 N N . GLN A 1 467 ? -16.866 9.431 24.226 1.00 87.06 467 GLN A N 1
ATOM 3792 C CA . GLN A 1 467 ? -16.949 9.279 22.771 1.00 87.06 467 GLN A CA 1
ATOM 3793 C C . GLN A 1 467 ? -17.217 10.613 22.057 1.00 87.06 467 GLN A C 1
ATOM 3795 O O . GLN A 1 467 ? -16.597 10.882 21.029 1.00 87.06 467 GLN A O 1
ATOM 3800 N N . LEU A 1 468 ? -18.077 11.470 22.616 1.00 88.06 468 LEU A N 1
ATOM 3801 C CA . LEU A 1 468 ? -18.329 12.826 22.116 1.00 88.06 468 LEU A CA 1
ATOM 3802 C C . LEU A 1 468 ? -17.080 13.706 22.226 1.00 88.06 468 LEU A C 1
ATOM 3804 O O . LEU A 1 468 ? -16.709 14.372 21.263 1.00 88.06 468 LEU A O 1
ATOM 3808 N N . LYS A 1 469 ? -16.376 13.661 23.366 1.00 90.56 469 LYS A N 1
ATOM 3809 C CA . LYS A 1 469 ? -15.097 14.369 23.531 1.00 90.56 469 LYS A CA 1
ATOM 3810 C C . LYS A 1 469 ? -14.069 13.912 22.494 1.00 90.56 469 LYS A C 1
ATOM 3812 O O . LYS A 1 469 ? -13.372 14.739 21.914 1.00 90.56 469 LYS A O 1
ATOM 3817 N N . PHE A 1 470 ? -13.987 12.609 22.242 1.00 90.00 470 PHE A N 1
ATOM 3818 C CA . PHE A 1 470 ? -13.102 12.054 21.225 1.00 90.00 470 PHE A CA 1
ATOM 3819 C C . PHE A 1 470 ? -13.488 12.496 19.807 1.00 90.00 470 PHE A C 1
ATOM 3821 O O . PHE A 1 470 ? -12.610 12.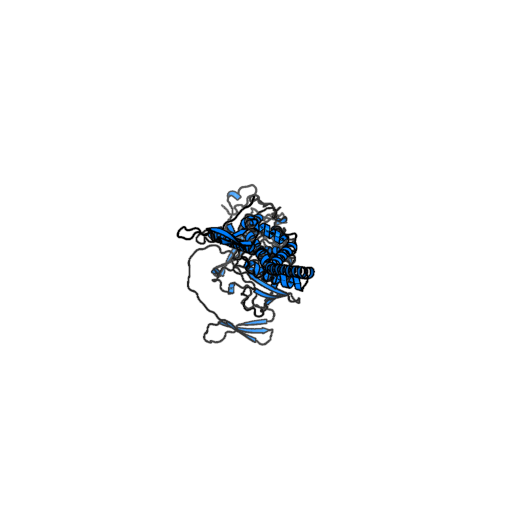897 19.049 1.00 90.00 470 PHE A O 1
ATOM 3828 N N . ALA A 1 471 ? -14.779 12.495 19.460 1.00 87.25 471 ALA A N 1
ATOM 3829 C CA . ALA A 1 471 ? -15.256 13.000 18.172 1.00 87.25 471 ALA A CA 1
ATOM 3830 C C . ALA A 1 471 ? -14.857 14.472 17.959 1.00 87.25 471 ALA A C 1
ATOM 3832 O O . ALA A 1 471 ? -14.233 14.789 16.951 1.00 87.25 471 ALA A O 1
ATOM 3833 N N . ASN A 1 472 ? -15.073 15.328 18.962 1.00 88.50 472 ASN A N 1
ATOM 3834 C CA . ASN A 1 472 ? -14.649 16.731 18.909 1.00 88.50 472 ASN A CA 1
ATOM 3835 C C . ASN A 1 472 ? -13.124 16.875 18.764 1.00 88.50 472 ASN A C 1
ATOM 3837 O O . ASN A 1 472 ? -12.641 17.751 18.050 1.00 88.50 472 ASN A O 1
ATOM 3841 N N . ASN A 1 473 ? -12.341 16.013 19.422 1.00 88.75 473 ASN A N 1
ATOM 3842 C CA . ASN A 1 473 ? -10.884 16.008 19.272 1.00 88.75 473 ASN A CA 1
ATOM 3843 C C . ASN A 1 473 ? -10.452 15.637 17.845 1.00 88.75 473 ASN A C 1
ATOM 3845 O O . ASN A 1 473 ? -9.492 16.222 17.343 1.00 88.75 473 ASN A O 1
ATOM 3849 N N . ILE A 1 474 ? -11.145 14.695 17.194 1.00 86.38 474 ILE A N 1
ATOM 3850 C CA . ILE A 1 474 ? -10.912 14.349 15.785 1.00 86.38 474 ILE A CA 1
ATOM 3851 C C . ILE A 1 474 ? -11.220 15.549 14.893 1.00 86.38 474 ILE A C 1
ATOM 3853 O O . ILE A 1 474 ? -10.387 15.907 14.062 1.00 86.38 474 ILE A O 1
ATOM 3857 N N . ASP A 1 475 ? -12.380 16.177 15.073 1.00 85.38 475 ASP A N 1
ATOM 3858 C CA . ASP A 1 475 ? -12.803 17.302 14.237 1.00 85.38 475 ASP A CA 1
ATOM 3859 C C . ASP A 1 475 ? -11.825 18.476 14.363 1.00 85.38 475 ASP A C 1
ATOM 3861 O O . ASP A 1 475 ? -11.371 19.013 13.352 1.00 85.38 475 ASP A O 1
ATOM 3865 N N . ASN A 1 476 ? -11.386 18.792 15.586 1.00 86.38 476 ASN A N 1
ATOM 3866 C CA . ASN A 1 476 ? -10.342 19.787 15.834 1.00 86.38 476 ASN A CA 1
ATOM 3867 C C . ASN A 1 476 ? -9.009 19.411 15.169 1.00 86.38 476 ASN A C 1
ATOM 3869 O O . ASN A 1 476 ? -8.357 20.258 14.556 1.00 86.38 476 ASN A O 1
ATOM 3873 N N . PHE A 1 477 ? -8.593 18.144 15.263 1.00 84.88 477 PHE A N 1
ATOM 3874 C CA . PHE A 1 477 ? -7.370 17.659 14.623 1.00 84.88 477 PHE A CA 1
ATOM 3875 C C . PHE A 1 477 ? -7.430 17.807 13.095 1.00 84.88 477 PHE A C 1
ATOM 3877 O O . PHE A 1 477 ? -6.484 18.325 12.495 1.00 84.88 477 PHE A O 1
ATOM 3884 N N . ILE A 1 478 ? -8.541 17.409 12.467 1.00 80.00 478 ILE A N 1
ATOM 3885 C CA . ILE A 1 478 ? -8.760 17.535 11.017 1.00 80.00 478 ILE A CA 1
ATOM 3886 C C . ILE A 1 478 ? -8.827 19.011 10.608 1.00 80.00 478 ILE A C 1
ATOM 3888 O O . ILE A 1 478 ? -8.239 19.392 9.597 1.00 80.00 478 ILE A O 1
ATOM 3892 N N . TYR A 1 479 ? -9.493 19.855 11.394 1.00 79.69 479 TYR A N 1
ATOM 3893 C CA . TYR A 1 479 ? -9.609 21.287 11.130 1.00 79.69 479 TYR A CA 1
ATOM 3894 C C . TYR A 1 479 ? -8.247 21.993 11.139 1.00 79.69 479 TYR A C 1
ATOM 3896 O O . TYR A 1 479 ? -7.864 22.607 10.141 1.00 79.69 479 TYR A O 1
ATOM 3904 N N . HIS A 1 480 ? -7.465 21.845 12.214 1.00 74.88 480 HIS A N 1
ATOM 3905 C CA . HIS A 1 480 ? -6.127 22.446 12.309 1.00 74.88 480 HIS A CA 1
ATOM 3906 C C . HIS A 1 480 ? -5.191 21.964 11.208 1.00 74.88 480 HIS A C 1
ATOM 3908 O O . HIS A 1 480 ? -4.389 22.726 10.675 1.00 74.88 480 HIS A O 1
ATOM 3914 N N . THR A 1 481 ? -5.332 20.696 10.849 1.00 68.56 481 THR A N 1
ATOM 3915 C CA . THR A 1 481 ? -4.596 20.082 9.759 1.00 68.56 481 THR A CA 1
ATOM 3916 C C . THR A 1 481 ? -4.871 20.756 8.406 1.00 68.56 481 THR A C 1
ATOM 3918 O O . THR A 1 481 ? -3.948 20.896 7.609 1.00 68.56 481 THR A O 1
ATOM 3921 N N . ARG A 1 482 ? -6.110 21.191 8.146 1.00 67.56 482 ARG A N 1
ATOM 3922 C CA . ARG A 1 482 ? -6.497 21.853 6.890 1.00 67.56 482 ARG A CA 1
ATOM 3923 C C . ARG A 1 482 ? -6.128 23.331 6.839 1.00 67.56 482 ARG A C 1
ATOM 3925 O O . ARG A 1 482 ? -5.819 23.822 5.763 1.00 67.56 482 ARG A O 1
ATOM 3932 N N . ILE A 1 483 ? -6.131 24.046 7.969 1.00 61.75 483 ILE A N 1
ATOM 3933 C CA . ILE A 1 483 ? -5.721 25.465 8.000 1.00 61.75 483 ILE A CA 1
ATOM 3934 C C . ILE A 1 483 ? -4.293 25.634 7.469 1.00 61.75 483 ILE A C 1
ATOM 3936 O O . ILE A 1 483 ? -4.025 26.563 6.715 1.00 61.75 483 ILE A O 1
ATOM 3940 N N . VAL A 1 484 ? -3.395 24.702 7.800 1.00 59.97 484 VAL A N 1
ATOM 3941 C CA . VAL A 1 484 ? -2.014 24.694 7.286 1.00 59.97 484 VAL A CA 1
ATOM 3942 C C . VAL A 1 484 ? -1.967 24.579 5.748 1.00 59.97 484 VAL A C 1
ATOM 3944 O O . VAL A 1 484 ? -0.979 24.971 5.135 1.00 59.97 484 VAL A O 1
ATOM 3947 N N . GLU A 1 485 ? -3.031 24.080 5.111 1.00 56.25 485 GLU A N 1
ATOM 3948 C CA . GLU A 1 485 ? -3.128 23.834 3.666 1.00 56.25 485 GLU A CA 1
ATOM 3949 C C . GLU A 1 485 ? -3.880 24.934 2.887 1.00 56.25 485 GLU A C 1
ATOM 3951 O O . GLU A 1 485 ? -3.811 24.938 1.657 1.00 56.25 485 GLU A O 1
ATOM 3956 N N . ALA A 1 486 ? -4.605 25.833 3.564 1.00 53.06 486 ALA A N 1
ATOM 3957 C CA . ALA A 1 486 ? -5.678 26.636 2.963 1.00 53.06 486 ALA A CA 1
ATOM 3958 C C . ALA A 1 486 ? -5.296 28.053 2.497 1.00 53.06 486 ALA A C 1
ATOM 3960 O O . ALA A 1 486 ? -6.147 28.736 1.929 1.00 53.06 486 ALA A O 1
ATOM 3961 N N . ASP A 1 487 ? -4.058 28.518 2.691 1.00 60.47 487 ASP A N 1
ATOM 3962 C CA . ASP A 1 487 ? -3.636 29.807 2.121 1.00 60.47 487 ASP A CA 1
ATOM 3963 C C . ASP A 1 487 ? -3.351 29.669 0.614 1.00 60.47 487 ASP A C 1
ATOM 3965 O O . ASP A 1 487 ? -2.211 29.694 0.157 1.00 60.47 487 ASP A O 1
ATOM 3969 N N . GLU A 1 488 ? -4.411 29.456 -0.169 1.00 55.62 488 GLU A N 1
ATOM 3970 C CA . GLU A 1 488 ? -4.361 29.280 -1.627 1.00 55.62 488 GLU A CA 1
ATOM 3971 C C . GLU A 1 488 ? -4.034 30.582 -2.377 1.00 55.62 488 GLU A C 1
ATOM 3973 O O . GLU A 1 488 ? -3.729 30.543 -3.568 1.00 55.62 488 GLU A O 1
ATOM 3978 N N . SER A 1 489 ? -4.042 31.722 -1.675 1.00 57.22 489 SER A N 1
ATOM 3979 C CA . SER A 1 489 ? -3.598 33.024 -2.189 1.00 57.22 489 SER A CA 1
ATOM 3980 C C . SER A 1 489 ? -2.071 33.125 -2.316 1.00 57.22 489 SER A C 1
ATOM 3982 O O . SER A 1 489 ? -1.543 34.003 -3.000 1.00 57.22 489 SER A O 1
ATOM 3984 N N . ASN A 1 490 ? -1.354 32.201 -1.673 1.00 61.81 490 ASN A N 1
ATOM 3985 C CA . ASN A 1 490 ? 0.093 32.186 -1.589 1.00 61.81 490 ASN A CA 1
ATOM 3986 C C . ASN A 1 490 ? 0.716 31.365 -2.728 1.00 61.81 490 ASN A C 1
ATOM 3988 O O . ASN A 1 490 ? 0.434 30.176 -2.896 1.00 61.81 490 ASN A O 1
ATOM 3992 N N . THR A 1 491 ? 1.660 31.964 -3.457 1.00 69.75 491 THR A N 1
ATOM 3993 C CA . THR A 1 491 ? 2.469 31.309 -4.503 1.00 69.75 491 THR A CA 1
ATOM 3994 C C . THR A 1 491 ? 3.142 30.012 -4.018 1.00 69.75 491 THR A C 1
ATOM 3996 O O . THR A 1 491 ? 3.430 29.119 -4.817 1.00 69.75 491 THR A O 1
ATOM 3999 N N . PHE A 1 492 ? 3.361 29.865 -2.707 1.00 70.31 492 PHE A N 1
ATOM 4000 C CA . PHE A 1 492 ? 3.976 28.694 -2.083 1.00 70.31 492 PHE A CA 1
ATOM 4001 C C . PHE A 1 492 ? 2.992 27.632 -1.572 1.00 70.31 492 PHE A C 1
ATOM 4003 O O . PHE A 1 492 ? 3.448 26.612 -1.055 1.00 70.31 492 PHE A O 1
ATOM 4010 N N . ALA A 1 493 ? 1.676 27.795 -1.741 1.00 69.50 493 ALA A N 1
ATOM 4011 C CA . ALA A 1 493 ? 0.664 26.890 -1.181 1.00 69.50 493 ALA A CA 1
ATOM 4012 C C . ALA A 1 493 ? 0.919 25.406 -1.511 1.00 69.50 493 ALA A C 1
ATOM 4014 O O . ALA A 1 493 ? 0.887 24.552 -0.628 1.00 69.50 493 ALA A O 1
ATOM 4015 N N . GLN A 1 494 ? 1.260 25.084 -2.766 1.00 70.12 494 GLN A N 1
ATOM 4016 C CA . GLN A 1 494 ? 1.562 23.697 -3.158 1.00 70.12 494 GLN A CA 1
ATOM 4017 C C . GLN A 1 494 ? 2.845 23.162 -2.515 1.00 70.12 494 GLN A C 1
ATOM 4019 O O . GLN A 1 494 ? 2.914 21.987 -2.154 1.00 70.12 494 GLN A O 1
ATOM 4024 N N . MET A 1 495 ? 3.856 24.016 -2.348 1.00 72.56 495 MET A N 1
ATOM 4025 C CA . MET A 1 495 ? 5.094 23.639 -1.673 1.00 72.56 495 MET A CA 1
ATOM 4026 C C . MET A 1 495 ? 4.860 23.433 -0.169 1.00 72.56 495 MET A C 1
ATOM 4028 O O . MET A 1 495 ? 5.377 22.475 0.399 1.00 72.56 495 MET A O 1
ATOM 4032 N N . MET A 1 496 ? 4.010 24.247 0.460 1.00 74.75 496 MET A N 1
ATOM 4033 C CA . MET A 1 496 ? 3.603 24.060 1.855 1.00 74.75 496 MET A CA 1
ATOM 4034 C C . MET A 1 496 ? 2.803 22.769 2.052 1.00 74.75 496 MET A C 1
ATOM 4036 O O . MET A 1 496 ? 3.104 22.016 2.977 1.00 74.75 496 MET A O 1
ATOM 4040 N N . LYS A 1 497 ? 1.864 22.451 1.148 1.00 73.12 497 LYS A N 1
ATOM 4041 C CA . LYS A 1 497 ? 1.157 21.155 1.134 1.00 73.12 497 LYS A CA 1
ATOM 4042 C C . LYS A 1 497 ? 2.147 19.991 1.026 1.00 73.12 497 LYS A C 1
ATOM 4044 O O . LYS A 1 497 ? 2.059 19.032 1.793 1.00 73.12 497 LYS A O 1
ATOM 4049 N N . PHE A 1 498 ? 3.142 20.100 0.142 1.00 77.69 498 PHE A N 1
ATOM 4050 C CA . PHE A 1 498 ? 4.203 19.098 0.027 1.00 77.69 498 PHE A CA 1
ATOM 4051 C C . PHE A 1 498 ? 5.006 18.952 1.327 1.00 77.69 498 PHE A C 1
ATOM 4053 O O . PHE A 1 498 ? 5.179 17.829 1.798 1.00 77.69 498 PHE A O 1
ATOM 4060 N N . PHE A 1 499 ? 5.457 20.048 1.944 1.00 77.19 499 PHE A N 1
ATOM 4061 C CA . PHE A 1 499 ? 6.206 19.993 3.203 1.00 77.19 499 PHE A CA 1
ATOM 4062 C C . PHE A 1 499 ? 5.373 19.442 4.364 1.00 77.19 499 PHE A C 1
ATOM 4064 O O . PHE A 1 499 ? 5.885 18.638 5.139 1.00 77.19 499 PHE A O 1
ATOM 4071 N N . ALA A 1 500 ? 4.090 19.791 4.455 1.00 75.06 500 ALA A N 1
ATOM 4072 C CA . ALA A 1 500 ? 3.179 19.255 5.467 1.00 75.06 500 ALA A CA 1
ATOM 4073 C C . ALA A 1 500 ? 2.928 17.745 5.296 1.00 75.06 500 ALA A C 1
ATOM 4075 O O . ALA A 1 500 ? 2.766 17.012 6.277 1.00 75.06 500 ALA A O 1
ATOM 4076 N N . ALA A 1 501 ? 2.916 17.261 4.054 1.00 77.75 501 ALA A N 1
ATOM 4077 C CA . ALA A 1 501 ? 2.732 15.851 3.722 1.00 77.75 501 ALA A CA 1
ATOM 4078 C C . ALA A 1 501 ? 4.038 15.042 3.694 1.00 77.75 501 ALA A C 1
ATOM 4080 O O . ALA A 1 501 ? 4.005 13.831 3.453 1.00 77.75 501 ALA A O 1
ATOM 4081 N N . THR A 1 502 ? 5.181 15.677 3.947 1.00 81.12 502 THR A N 1
ATOM 4082 C CA . THR A 1 502 ? 6.504 15.066 3.809 1.00 81.12 502 THR A CA 1
ATOM 4083 C C . THR A 1 502 ? 7.260 15.080 5.134 1.00 81.12 502 THR A C 1
ATOM 4085 O O . THR A 1 502 ? 7.057 15.920 6.002 1.00 81.12 502 THR A O 1
ATOM 4088 N N . ASN A 1 503 ? 8.142 14.102 5.321 1.00 82.06 503 ASN A N 1
ATOM 4089 C CA . ASN A 1 503 ? 9.099 14.068 6.420 1.00 82.06 503 ASN A CA 1
ATOM 4090 C C . ASN A 1 503 ? 10.415 13.441 5.935 1.00 82.06 503 ASN A C 1
ATOM 4092 O O . ASN A 1 503 ? 10.508 12.973 4.797 1.00 82.06 503 ASN A O 1
ATOM 4096 N N . ARG A 1 504 ? 11.433 13.402 6.803 1.00 81.62 504 ARG A N 1
ATOM 4097 C CA . ARG A 1 504 ? 12.731 12.780 6.492 1.00 81.62 504 ARG A CA 1
ATOM 4098 C C . ARG A 1 504 ? 12.567 11.360 5.940 1.00 81.62 504 ARG A C 1
ATOM 4100 O O . ARG A 1 504 ? 13.190 11.034 4.940 1.00 81.62 504 ARG A O 1
ATOM 4107 N N . GLY A 1 505 ? 11.710 10.540 6.553 1.00 79.19 505 GLY A N 1
ATOM 4108 C CA . GLY A 1 505 ? 11.454 9.165 6.117 1.00 79.19 505 GLY A CA 1
ATOM 4109 C C . GLY A 1 505 ? 10.906 9.089 4.692 1.00 79.19 505 GLY A C 1
ATOM 4110 O O . GLY A 1 505 ? 11.461 8.376 3.865 1.00 79.19 505 GLY A O 1
ATOM 4111 N N . LYS A 1 506 ? 9.878 9.878 4.379 1.00 82.00 506 LYS A N 1
ATOM 4112 C CA . LYS A 1 506 ? 9.295 9.952 3.035 1.00 82.00 506 LYS A CA 1
ATOM 4113 C C . LYS A 1 506 ? 10.279 10.466 1.990 1.00 82.00 506 LYS A C 1
ATOM 4115 O O . LYS A 1 506 ? 10.316 9.929 0.892 1.00 82.00 506 LYS A O 1
ATOM 4120 N N . MET A 1 507 ? 11.106 11.460 2.326 1.00 80.56 507 MET A N 1
ATOM 4121 C CA . MET A 1 507 ? 12.160 11.929 1.416 1.00 80.56 507 MET A CA 1
ATOM 4122 C C . MET A 1 507 ? 13.166 10.822 1.110 1.00 80.56 507 MET A C 1
ATOM 4124 O O . MET A 1 507 ? 13.556 10.650 -0.041 1.00 80.56 507 MET A O 1
ATOM 4128 N N . LEU A 1 508 ? 13.555 10.041 2.120 1.00 76.56 508 LEU A N 1
ATOM 4129 C CA . LEU A 1 508 ? 14.428 8.888 1.917 1.00 76.56 508 LEU A CA 1
ATOM 4130 C C . LEU A 1 508 ? 13.763 7.814 1.053 1.00 76.56 508 LEU A C 1
ATOM 4132 O O . LEU A 1 508 ? 14.435 7.252 0.192 1.00 76.56 508 LEU A O 1
ATOM 4136 N N . ASP A 1 509 ? 12.470 7.551 1.242 1.00 75.69 509 ASP A N 1
ATOM 4137 C CA . ASP A 1 509 ? 11.720 6.620 0.395 1.00 75.69 509 ASP A CA 1
ATOM 4138 C C . ASP A 1 509 ? 11.675 7.106 -1.059 1.00 75.69 509 ASP A C 1
ATOM 4140 O O . ASP A 1 509 ? 11.951 6.317 -1.958 1.00 75.69 509 ASP A O 1
ATOM 4144 N N . ILE A 1 510 ? 11.415 8.398 -1.301 1.00 75.88 510 ILE A N 1
ATOM 4145 C CA . ILE A 1 510 ? 11.429 8.999 -2.647 1.00 75.88 510 ILE A CA 1
ATOM 4146 C C . ILE A 1 510 ? 12.812 8.850 -3.288 1.00 75.88 510 ILE A C 1
ATOM 4148 O O . ILE A 1 510 ? 12.911 8.410 -4.432 1.00 75.88 510 ILE A O 1
ATOM 4152 N N . ILE A 1 511 ? 13.885 9.166 -2.556 1.00 73.44 511 ILE A N 1
ATOM 4153 C CA . ILE A 1 511 ? 15.262 9.029 -3.051 1.00 73.44 511 ILE A CA 1
ATOM 4154 C C . ILE A 1 511 ? 15.549 7.567 -3.412 1.00 73.44 511 ILE A C 1
ATOM 4156 O O . ILE A 1 511 ? 15.982 7.292 -4.530 1.00 73.44 511 ILE A O 1
ATOM 4160 N N . LYS A 1 512 ? 15.246 6.619 -2.517 1.00 71.38 512 LYS A N 1
ATOM 4161 C CA . LYS A 1 512 ? 15.448 5.180 -2.758 1.00 71.38 512 LYS A CA 1
ATOM 4162 C C . LYS A 1 512 ? 14.626 4.676 -3.944 1.00 71.38 512 LYS A C 1
ATOM 4164 O O . LYS A 1 512 ? 15.150 3.959 -4.789 1.00 71.38 512 LYS A O 1
ATOM 4169 N N . GLN A 1 513 ? 13.357 5.071 -4.040 1.00 68.94 513 GLN A N 1
ATOM 4170 C CA . GLN A 1 513 ? 12.504 4.712 -5.171 1.00 68.94 513 GLN A CA 1
ATOM 4171 C C . GLN A 1 513 ? 13.083 5.267 -6.474 1.00 68.94 513 GLN A C 1
ATOM 4173 O O . GLN A 1 513 ? 13.229 4.503 -7.425 1.00 68.94 513 GLN A O 1
ATOM 4178 N N . SER A 1 514 ? 13.501 6.539 -6.500 1.00 68.88 514 SER A N 1
ATOM 4179 C CA . SER A 1 514 ? 14.043 7.205 -7.696 1.00 68.88 514 SER A CA 1
ATOM 4180 C C . SER A 1 514 ? 15.258 6.491 -8.294 1.00 68.88 514 SER A C 1
ATOM 4182 O O . SER A 1 514 ? 15.381 6.427 -9.513 1.00 68.88 514 SER A O 1
ATOM 4184 N N . GLN A 1 515 ? 16.090 5.863 -7.458 1.00 63.94 515 GLN A N 1
ATOM 4185 C CA . GLN A 1 515 ? 17.253 5.079 -7.889 1.00 63.94 515 GLN A CA 1
ATOM 4186 C C . GLN A 1 515 ? 16.874 3.783 -8.622 1.00 63.94 515 GLN A C 1
ATOM 4188 O O . GLN A 1 515 ? 17.712 3.182 -9.282 1.00 63.94 515 GLN A O 1
ATOM 4193 N N . THR A 1 516 ? 15.624 3.333 -8.495 1.00 59.03 516 THR A N 1
ATOM 4194 C CA . THR A 1 516 ? 15.130 2.071 -9.071 1.00 59.03 516 THR A CA 1
ATOM 4195 C C . THR A 1 516 ? 14.099 2.269 -10.183 1.00 59.03 516 THR A C 1
ATOM 4197 O O . THR A 1 516 ? 13.692 1.299 -10.828 1.00 59.03 516 THR A O 1
ATOM 4200 N N . VAL A 1 517 ? 13.666 3.511 -10.429 1.00 64.12 517 VAL A N 1
ATOM 4201 C CA . VAL A 1 517 ? 12.668 3.831 -11.456 1.00 64.12 517 VAL A CA 1
ATOM 4202 C C . VAL A 1 517 ? 13.234 3.531 -12.844 1.00 64.12 517 VAL A C 1
ATOM 4204 O O . VAL A 1 517 ? 14.320 3.974 -13.191 1.00 64.12 517 VAL A O 1
ATOM 4207 N N . GLN A 1 518 ? 12.460 2.799 -13.654 1.00 64.56 518 GLN A N 1
ATOM 4208 C CA . GLN A 1 518 ? 12.782 2.454 -15.051 1.00 64.56 518 GLN A CA 1
ATOM 4209 C C . GLN A 1 518 ? 14.092 1.678 -15.261 1.00 64.56 518 GLN A C 1
ATOM 4211 O O . GLN A 1 518 ? 14.552 1.551 -16.394 1.00 64.56 518 GLN A O 1
ATOM 4216 N N . MET A 1 519 ? 14.655 1.089 -14.207 1.00 65.50 519 MET A N 1
ATOM 4217 C CA . MET A 1 519 ? 15.768 0.162 -14.357 1.00 65.50 519 MET A CA 1
ATOM 4218 C C . MET A 1 519 ? 15.256 -1.251 -14.621 1.00 65.50 519 MET A C 1
ATOM 4220 O O . MET A 1 519 ? 14.381 -1.755 -13.915 1.00 65.50 519 MET A O 1
ATOM 4224 N N . PHE A 1 520 ? 15.807 -1.889 -15.652 1.00 71.56 520 PHE A N 1
ATOM 4225 C CA . PHE A 1 520 ? 15.616 -3.316 -15.880 1.00 71.56 520 PHE A CA 1
ATOM 4226 C C . PHE A 1 520 ? 16.328 -4.115 -14.780 1.00 71.56 520 PHE A C 1
ATOM 4228 O O . PHE A 1 520 ? 17.393 -3.713 -14.311 1.00 71.56 520 PHE A O 1
ATOM 4235 N N . ASP A 1 521 ? 15.761 -5.255 -14.382 1.00 71.56 521 ASP A N 1
ATOM 4236 C CA . ASP A 1 521 ? 16.485 -6.206 -13.537 1.00 71.56 521 ASP A CA 1
ATOM 4237 C C . ASP A 1 521 ? 17.715 -6.758 -14.271 1.00 71.56 521 ASP A C 1
ATOM 4239 O O . ASP A 1 521 ? 17.795 -6.731 -15.503 1.00 71.56 521 ASP A O 1
ATOM 4243 N N . LEU A 1 522 ? 18.680 -7.273 -13.508 1.00 74.94 522 LEU A N 1
ATOM 4244 C CA . LEU A 1 522 ? 19.973 -7.686 -14.046 1.00 74.94 522 LEU A CA 1
ATOM 4245 C C . LEU A 1 522 ? 19.857 -8.776 -15.125 1.00 74.94 522 LEU A C 1
ATOM 4247 O O . LEU A 1 522 ? 20.613 -8.751 -16.094 1.00 74.94 522 LEU A O 1
ATOM 4251 N N . ASP A 1 523 ? 18.920 -9.717 -14.995 1.00 77.88 523 ASP A N 1
ATOM 4252 C CA . ASP A 1 523 ? 18.710 -10.755 -16.010 1.00 77.88 523 ASP A CA 1
ATOM 4253 C C . ASP A 1 523 ? 18.129 -10.155 -17.293 1.00 77.88 523 ASP A C 1
ATOM 4255 O O . ASP A 1 523 ? 18.569 -10.486 -18.396 1.00 77.88 523 ASP A O 1
ATOM 4259 N N . THR A 1 524 ? 17.167 -9.242 -17.160 1.00 81.62 524 THR A N 1
ATOM 4260 C CA . THR A 1 524 ? 16.591 -8.521 -18.299 1.00 81.62 524 THR A CA 1
ATOM 4261 C C . THR A 1 524 ? 17.636 -7.644 -18.993 1.00 81.62 524 THR A C 1
ATOM 4263 O O . THR A 1 524 ? 17.681 -7.624 -20.223 1.00 81.62 524 THR A O 1
ATOM 4266 N N . LEU A 1 525 ? 18.523 -6.977 -18.244 1.00 83.12 525 LEU A N 1
ATOM 4267 C CA . LEU A 1 525 ? 19.673 -6.256 -18.808 1.00 83.12 525 LEU A CA 1
ATOM 4268 C C . LEU A 1 525 ? 20.608 -7.202 -19.560 1.00 83.12 525 LEU A C 1
ATOM 4270 O O . LEU A 1 525 ? 20.976 -6.916 -20.697 1.00 83.12 525 LEU A O 1
ATOM 4274 N N . LYS A 1 526 ? 20.948 -8.358 -18.976 1.00 83.88 526 LYS A N 1
ATOM 4275 C CA . LYS A 1 526 ? 21.790 -9.366 -19.641 1.00 83.88 526 LYS A CA 1
ATOM 4276 C C . LYS A 1 526 ? 21.185 -9.849 -20.957 1.00 83.88 526 LYS A C 1
ATOM 4278 O O . LYS A 1 526 ? 21.922 -10.041 -21.919 1.00 83.88 526 LYS A O 1
ATOM 4283 N N . ALA A 1 527 ? 19.865 -10.016 -21.007 1.00 87.38 527 ALA A N 1
ATOM 4284 C CA . ALA A 1 527 ? 19.154 -10.443 -22.207 1.00 87.38 527 ALA A CA 1
ATOM 4285 C C . ALA A 1 527 ? 19.028 -9.337 -23.270 1.00 87.38 527 ALA A C 1
ATOM 4287 O O . ALA A 1 527 ? 19.023 -9.639 -24.459 1.00 87.38 527 ALA A O 1
ATOM 4288 N N . LYS A 1 528 ? 18.911 -8.067 -22.862 1.00 90.75 528 LYS A N 1
ATOM 4289 C CA . LYS A 1 528 ? 18.702 -6.925 -23.773 1.00 90.75 528 LYS A CA 1
ATOM 4290 C C . LYS A 1 528 ? 19.984 -6.226 -24.232 1.00 90.75 528 LYS A C 1
ATOM 4292 O O . LYS A 1 528 ? 19.914 -5.426 -25.161 1.00 90.75 528 LYS A O 1
ATOM 4297 N N . CYS A 1 529 ? 21.111 -6.474 -23.571 1.00 92.69 529 CYS A N 1
ATOM 4298 C CA . CYS A 1 529 ? 22.378 -5.762 -23.774 1.00 92.69 529 CYS A CA 1
ATOM 4299 C C . CYS A 1 529 ? 23.519 -6.751 -24.070 1.00 92.69 529 CYS A C 1
ATOM 4301 O O . CYS A 1 529 ? 24.614 -6.665 -23.504 1.00 92.69 529 CYS A O 1
ATOM 4303 N N . THR A 1 530 ? 23.258 -7.740 -24.924 1.00 94.56 530 THR A N 1
ATOM 4304 C CA . THR A 1 530 ? 24.189 -8.838 -25.214 1.00 94.56 530 THR A CA 1
ATOM 4305 C C . THR A 1 530 ? 25.463 -8.346 -25.895 1.00 94.56 530 THR A C 1
ATOM 4307 O O . THR A 1 530 ? 26.552 -8.808 -25.544 1.00 94.56 530 THR A O 1
ATOM 4310 N N . ARG A 1 531 ? 25.367 -7.357 -26.798 1.00 94.12 531 ARG A N 1
ATOM 4311 C CA . ARG A 1 531 ? 26.536 -6.785 -27.490 1.00 94.12 531 ARG A CA 1
ATOM 4312 C C . ARG A 1 531 ? 27.446 -6.044 -26.522 1.00 94.12 531 ARG A C 1
ATOM 4314 O O . ARG A 1 531 ? 28.653 -6.254 -26.547 1.00 94.12 531 ARG A O 1
ATOM 4321 N N . HIS A 1 532 ? 26.860 -5.236 -25.636 1.00 93.62 532 HIS A N 1
ATOM 4322 C CA . HIS A 1 532 ? 27.586 -4.530 -24.574 1.00 93.62 532 HIS A CA 1
ATOM 4323 C C . HIS A 1 532 ? 28.412 -5.499 -23.727 1.00 93.62 532 HIS A C 1
ATOM 4325 O O . HIS A 1 532 ? 29.612 -5.315 -23.539 1.00 93.62 532 HIS A O 1
ATOM 4331 N N . LEU A 1 533 ? 27.779 -6.584 -23.273 1.00 93.19 533 LEU A N 1
ATOM 4332 C CA . LEU A 1 533 ? 28.435 -7.616 -22.473 1.00 93.19 533 LEU A CA 1
ATOM 4333 C C . LEU A 1 533 ? 29.517 -8.380 -23.245 1.00 93.19 533 LEU A C 1
ATOM 4335 O O . LEU A 1 533 ? 30.529 -8.758 -22.655 1.00 93.19 533 LEU A O 1
ATOM 4339 N N . ALA A 1 534 ? 29.322 -8.621 -24.541 1.00 93.69 534 ALA A N 1
ATOM 4340 C CA . ALA A 1 534 ? 30.327 -9.258 -25.387 1.00 93.69 534 ALA A CA 1
ATOM 4341 C C . ALA A 1 534 ? 31.566 -8.366 -25.572 1.00 93.69 534 ALA A C 1
ATOM 4343 O O . ALA A 1 534 ? 32.687 -8.864 -25.468 1.00 93.69 534 ALA A O 1
ATOM 4344 N N . VAL A 1 535 ? 31.376 -7.056 -25.767 1.00 94.06 535 VAL A N 1
ATOM 4345 C CA . VAL A 1 535 ? 32.473 -6.080 -25.861 1.00 94.06 535 VAL A CA 1
ATOM 4346 C C . VAL A 1 535 ? 33.220 -5.962 -24.534 1.00 94.06 535 VAL A C 1
ATOM 4348 O O . VAL A 1 535 ? 34.439 -6.061 -24.536 1.00 94.06 535 VAL A O 1
ATOM 4351 N N . LEU A 1 536 ? 32.520 -5.869 -23.395 1.00 91.31 536 LEU A N 1
ATOM 4352 C CA . LEU A 1 536 ? 33.164 -5.839 -22.070 1.00 91.31 536 LEU A CA 1
ATOM 4353 C C . LEU A 1 536 ? 34.034 -7.073 -21.784 1.00 91.31 536 LEU A C 1
ATOM 4355 O O . LEU A 1 536 ? 35.048 -6.972 -21.098 1.00 91.31 536 LEU A O 1
ATOM 4359 N N . LYS A 1 537 ? 33.641 -8.251 -22.283 1.00 92.44 537 LYS A N 1
ATOM 4360 C CA . LYS A 1 537 ? 34.426 -9.488 -22.135 1.00 92.44 537 LYS A CA 1
ATOM 4361 C C . LYS A 1 537 ? 35.630 -9.543 -23.077 1.00 92.44 537 LYS A C 1
ATOM 4363 O O . LYS A 1 537 ? 36.574 -10.288 -22.808 1.00 92.44 537 LYS A O 1
ATOM 4368 N N . ASN A 1 538 ? 35.602 -8.795 -24.177 1.00 92.06 538 ASN A N 1
ATOM 4369 C CA . ASN A 1 538 ? 36.661 -8.795 -25.171 1.00 92.06 538 ASN A CA 1
ATOM 4370 C C . ASN A 1 538 ? 37.764 -7.801 -24.787 1.00 92.06 538 ASN A C 1
ATOM 4372 O O . ASN A 1 538 ? 37.664 -6.605 -25.046 1.00 92.06 538 ASN A O 1
ATOM 4376 N N . ARG A 1 539 ? 38.864 -8.317 -24.227 1.00 85.50 539 ARG A N 1
ATOM 4377 C CA . ARG A 1 539 ? 40.024 -7.505 -23.815 1.00 85.50 539 ARG A CA 1
ATOM 4378 C C . ARG A 1 539 ? 40.676 -6.719 -24.960 1.00 85.50 539 ARG A C 1
ATOM 4380 O O . ARG A 1 539 ? 41.371 -5.751 -24.685 1.00 85.50 539 ARG A O 1
ATOM 4387 N N . GLY A 1 540 ? 40.467 -7.120 -26.216 1.00 86.88 540 GLY A N 1
ATOM 4388 C CA . GLY A 1 540 ? 40.975 -6.411 -27.394 1.00 86.88 540 GLY A CA 1
ATOM 4389 C C . GLY A 1 540 ? 40.100 -5.241 -27.856 1.00 86.88 540 GLY A C 1
ATOM 4390 O O . GLY A 1 540 ? 40.472 -4.559 -28.804 1.00 86.88 540 GLY A O 1
ATOM 4391 N N . MET A 1 541 ? 38.938 -5.008 -27.233 1.00 89.69 541 MET A N 1
ATOM 4392 C CA . MET A 1 541 ? 38.003 -3.945 -27.615 1.00 89.69 541 MET A CA 1
ATOM 4393 C C . MET A 1 541 ? 37.804 -2.946 -26.476 1.00 89.69 541 MET A C 1
ATOM 4395 O O . MET A 1 541 ? 36.862 -3.043 -25.690 1.00 89.69 541 MET A O 1
ATOM 4399 N N . ASN A 1 542 ? 38.654 -1.925 -26.429 1.00 91.31 542 ASN A N 1
ATOM 4400 C CA . ASN A 1 542 ? 38.471 -0.803 -25.519 1.00 91.31 542 ASN A CA 1
ATOM 4401 C C . ASN A 1 542 ? 37.499 0.221 -26.126 1.00 91.31 542 ASN A C 1
ATOM 4403 O O . ASN A 1 542 ? 37.910 1.197 -26.744 1.00 91.31 542 ASN A O 1
ATOM 4407 N N . LYS A 1 543 ? 36.190 -0.038 -26.005 1.00 93.25 543 LYS A N 1
ATOM 4408 C CA . LYS A 1 543 ? 35.131 0.838 -26.554 1.00 93.25 543 LYS A CA 1
ATOM 4409 C C . LYS A 1 543 ? 34.176 1.421 -25.507 1.00 93.25 543 LYS A C 1
ATOM 4411 O O . LYS A 1 543 ? 33.313 2.236 -25.838 1.00 93.25 543 LYS A O 1
ATOM 4416 N N . ILE A 1 544 ? 34.288 1.011 -24.243 1.00 92.38 544 ILE A N 1
ATOM 4417 C CA . ILE A 1 544 ? 33.311 1.319 -23.188 1.00 92.38 544 ILE A CA 1
ATOM 4418 C C . ILE A 1 544 ? 34.002 2.077 -22.058 1.00 92.38 544 ILE A C 1
ATOM 4420 O O . ILE A 1 544 ? 34.863 1.535 -21.377 1.00 92.38 544 ILE A O 1
ATOM 4424 N N . ARG A 1 545 ? 33.577 3.323 -21.837 1.00 89.31 545 ARG A N 1
ATOM 4425 C CA . ARG A 1 545 ? 34.035 4.177 -20.735 1.00 89.31 545 ARG A CA 1
ATOM 4426 C C . ARG A 1 545 ? 33.344 3.828 -19.420 1.00 89.31 545 ARG A C 1
ATOM 4428 O O . ARG A 1 545 ? 33.989 3.816 -18.383 1.00 89.31 545 ARG A O 1
ATOM 4435 N N . TYR A 1 546 ? 32.039 3.549 -19.474 1.00 87.81 546 TYR A N 1
ATOM 4436 C CA . TYR A 1 546 ? 31.208 3.278 -18.298 1.00 87.81 546 TYR A CA 1
ATOM 4437 C C . TYR A 1 546 ? 30.607 1.868 -18.370 1.00 87.81 546 TYR A C 1
ATOM 4439 O O . TYR A 1 546 ? 29.525 1.700 -18.936 1.00 87.81 546 TYR A O 1
ATOM 4447 N N . PRO A 1 547 ? 31.267 0.840 -17.801 1.00 86.38 547 PRO A N 1
ATOM 4448 C CA . PRO A 1 547 ? 30.788 -0.543 -17.867 1.00 86.38 547 PRO A CA 1
ATOM 4449 C C . PRO A 1 547 ? 29.393 -0.755 -17.266 1.00 86.38 547 PRO A C 1
ATOM 4451 O O . PRO A 1 547 ? 28.637 -1.588 -17.766 1.00 86.38 547 PRO A O 1
ATOM 4454 N N . GLY A 1 548 ? 29.049 0.010 -16.220 1.00 83.25 548 GLY A N 1
ATOM 4455 C CA . GLY A 1 548 ? 27.753 -0.052 -15.532 1.00 83.25 548 GLY A CA 1
ATOM 4456 C C . GLY A 1 548 ? 26.593 0.625 -16.272 1.00 83.25 548 GLY A C 1
ATOM 4457 O O . GLY A 1 548 ? 25.440 0.436 -15.891 1.00 83.25 548 GLY A O 1
ATOM 4458 N N . VAL A 1 549 ? 26.868 1.388 -17.334 1.00 87.44 549 VAL A N 1
ATOM 4459 C CA . VAL A 1 549 ? 25.835 1.950 -18.213 1.00 87.44 549 VAL A CA 1
ATOM 4460 C C . VAL A 1 549 ? 25.654 0.975 -19.367 1.00 87.44 549 VAL A C 1
ATOM 4462 O O . VAL A 1 549 ? 26.545 0.822 -20.191 1.00 87.44 549 VAL A O 1
ATOM 4465 N N . PHE A 1 550 ? 24.534 0.258 -19.395 1.00 88.69 550 PHE A N 1
ATOM 4466 C CA . PHE A 1 550 ? 24.302 -0.783 -20.393 1.00 88.69 550 PHE A CA 1
ATOM 4467 C C . PHE A 1 550 ? 23.771 -0.208 -21.711 1.00 88.69 550 PHE A C 1
ATOM 4469 O O . PHE A 1 550 ? 22.785 0.528 -21.717 1.00 88.69 550 PHE A O 1
ATOM 4476 N N . CYS A 1 551 ? 24.360 -0.632 -22.832 1.00 92.44 551 CYS A N 1
ATOM 4477 C CA . CYS A 1 551 ? 23.878 -0.311 -24.176 1.00 92.44 551 CYS A CA 1
ATOM 4478 C C . CYS A 1 551 ? 22.806 -1.313 -24.637 1.00 92.44 551 CYS A C 1
ATOM 4480 O O . CYS A 1 551 ? 23.096 -2.505 -24.775 1.00 92.44 551 CYS A O 1
ATOM 4482 N N . LEU A 1 552 ? 21.582 -0.841 -24.901 1.00 92.31 552 LEU A N 1
ATOM 4483 C CA . LEU A 1 552 ? 20.477 -1.691 -25.366 1.00 92.31 552 LEU A CA 1
ATOM 4484 C C . LEU A 1 552 ? 20.704 -2.149 -26.806 1.00 92.31 552 LEU A C 1
ATOM 4486 O O . LEU A 1 552 ? 20.923 -1.322 -27.689 1.00 92.31 552 LEU A O 1
ATOM 4490 N N . ASP A 1 553 ? 20.547 -3.441 -27.079 1.00 93.38 553 ASP A N 1
ATOM 4491 C CA . ASP A 1 553 ? 20.721 -3.975 -28.427 1.00 93.38 553 ASP A CA 1
ATOM 4492 C C . ASP A 1 553 ? 19.662 -3.399 -29.379 1.00 93.38 553 ASP A C 1
ATOM 4494 O O . ASP A 1 553 ? 19.994 -2.943 -30.473 1.00 93.38 553 ASP A O 1
ATOM 4498 N N . ASP A 1 554 ? 18.385 -3.398 -28.990 1.00 92.00 554 ASP A N 1
ATOM 4499 C CA . ASP A 1 554 ? 17.253 -2.974 -29.838 1.00 92.00 554 ASP A CA 1
ATOM 4500 C C . ASP A 1 554 ? 17.369 -1.532 -30.340 1.00 92.00 554 ASP A C 1
ATOM 4502 O O . ASP A 1 554 ? 16.979 -1.237 -31.467 1.00 92.00 554 ASP A O 1
ATOM 4506 N N . ALA A 1 555 ? 17.945 -0.654 -29.521 1.00 92.94 555 ALA A N 1
ATOM 4507 C CA . ALA A 1 555 ? 18.152 0.754 -29.833 1.00 92.94 555 ALA A CA 1
ATOM 4508 C C . ALA A 1 555 ? 19.598 1.054 -30.256 1.00 92.94 555 ALA A C 1
ATOM 4510 O O . ALA A 1 555 ? 20.010 2.211 -30.243 1.00 92.94 555 ALA A O 1
ATOM 4511 N N . ALA A 1 556 ? 20.420 0.041 -30.535 1.00 93.06 556 ALA A N 1
ATOM 4512 C CA . ALA A 1 556 ? 21.846 0.245 -30.742 1.00 93.06 556 ALA A CA 1
ATOM 4513 C C . ALA A 1 556 ? 22.155 0.970 -32.054 1.00 93.06 556 ALA A C 1
ATOM 4515 O O . ALA A 1 556 ? 21.619 0.647 -33.116 1.00 93.06 556 ALA A O 1
ATOM 4516 N N . VAL A 1 557 ? 23.109 1.888 -31.976 1.00 95.50 557 VAL A N 1
ATOM 4517 C CA . VAL A 1 557 ? 23.718 2.527 -33.140 1.00 95.50 557 VAL A CA 1
ATOM 4518 C C . VAL A 1 557 ? 24.842 1.627 -33.668 1.00 95.50 557 VAL A C 1
ATOM 4520 O O . VAL A 1 557 ? 25.577 1.011 -32.894 1.00 95.50 557 VAL A O 1
ATOM 4523 N N . CYS A 1 558 ? 24.945 1.504 -34.991 1.00 95.19 558 CYS A N 1
ATOM 4524 C CA . CYS A 1 558 ? 25.984 0.720 -35.667 1.00 95.19 558 CYS A CA 1
ATOM 4525 C C . CYS A 1 558 ? 26.868 1.619 -36.535 1.00 95.19 558 CYS A C 1
ATOM 4527 O O . CYS A 1 558 ? 26.345 2.447 -37.286 1.00 95.19 558 CYS A O 1
ATOM 4529 N N . ILE A 1 559 ? 28.182 1.422 -36.445 1.00 94.69 559 ILE A N 1
ATOM 4530 C CA . ILE A 1 559 ? 29.220 2.198 -37.145 1.00 94.69 559 ILE A CA 1
ATOM 4531 C C . ILE A 1 559 ? 29.906 1.385 -38.253 1.00 94.69 559 ILE A C 1
ATOM 4533 O O . ILE A 1 559 ? 29.740 0.165 -38.355 1.00 94.69 559 ILE A O 1
ATOM 4537 N N . TRP A 1 560 ? 30.655 2.074 -39.112 1.00 93.69 560 TRP A N 1
ATOM 4538 C CA . TRP A 1 560 ? 31.436 1.545 -40.238 1.00 93.69 560 TRP A CA 1
ATOM 4539 C C . TRP A 1 560 ? 30.623 0.784 -41.291 1.00 93.69 560 TRP A C 1
ATOM 4541 O O . TRP A 1 560 ? 31.167 -0.008 -42.055 1.00 93.69 560 TRP A O 1
ATOM 4551 N N . GLY A 1 561 ? 29.302 0.988 -41.326 1.00 89.12 561 GLY A N 1
ATOM 4552 C CA . GLY A 1 561 ? 28.399 0.274 -42.236 1.00 89.12 561 GLY A CA 1
ATOM 4553 C C . GLY A 1 561 ? 28.312 -1.228 -41.953 1.00 89.12 561 GLY A C 1
ATOM 4554 O O . GLY A 1 561 ? 27.790 -1.978 -42.774 1.00 89.12 561 GLY A O 1
ATOM 4555 N N . ARG A 1 562 ? 28.824 -1.668 -40.800 1.00 92.81 562 ARG A N 1
ATOM 4556 C CA . ARG A 1 562 ? 28.842 -3.069 -40.394 1.00 92.81 562 ARG A CA 1
ATOM 4557 C C . ARG A 1 562 ? 27.500 -3.455 -39.761 1.00 92.81 562 ARG A C 1
ATOM 4559 O O . ARG A 1 562 ? 26.875 -2.631 -39.087 1.00 92.81 562 ARG A O 1
ATOM 4566 N N . PRO A 1 563 ? 27.037 -4.698 -39.965 1.00 92.25 563 PRO A N 1
ATOM 4567 C CA . PRO A 1 563 ? 25.780 -5.168 -39.399 1.00 92.25 563 PRO A CA 1
ATOM 4568 C C . PRO A 1 563 ? 25.864 -5.322 -37.874 1.00 92.25 563 PRO A C 1
ATOM 4570 O O . PRO A 1 563 ? 26.930 -5.546 -37.309 1.00 92.25 563 PRO A O 1
ATOM 4573 N N . LYS A 1 564 ? 24.705 -5.270 -37.206 1.00 88.00 564 LYS A N 1
ATOM 4574 C CA . LYS A 1 564 ? 24.577 -5.318 -35.736 1.00 88.00 564 LYS A CA 1
ATOM 4575 C C . LYS A 1 564 ? 25.205 -6.565 -35.088 1.00 88.00 564 LYS A C 1
ATOM 4577 O O . LYS A 1 564 ? 25.597 -6.506 -33.925 1.00 88.00 564 LYS A O 1
ATOM 4582 N N . ASN A 1 565 ? 25.297 -7.681 -35.811 1.00 89.25 565 ASN A N 1
ATOM 4583 C CA . ASN A 1 565 ? 25.925 -8.918 -35.334 1.00 89.25 565 ASN A CA 1
ATOM 4584 C C . ASN A 1 565 ? 27.467 -8.877 -35.345 1.00 89.25 565 ASN A C 1
ATOM 4586 O O . ASN A 1 565 ? 28.083 -9.695 -34.668 1.00 89.25 565 ASN A O 1
ATOM 4590 N N . ASP A 1 566 ? 28.096 -7.936 -36.056 1.00 93.50 566 ASP A N 1
ATOM 4591 C CA . ASP A 1 566 ? 29.544 -7.715 -35.995 1.00 93.50 566 ASP A CA 1
ATOM 4592 C C . ASP A 1 566 ? 29.879 -6.866 -34.761 1.00 93.50 566 ASP A C 1
ATOM 4594 O O . ASP A 1 566 ? 29.410 -5.734 -34.632 1.00 93.50 566 ASP A O 1
ATOM 4598 N N . LEU A 1 567 ? 30.711 -7.376 -33.851 1.00 92.81 567 LEU A N 1
ATOM 4599 C CA . LEU A 1 567 ? 31.135 -6.635 -32.656 1.00 92.81 567 LEU A CA 1
ATOM 4600 C C . LEU A 1 567 ? 31.931 -5.365 -32.991 1.00 92.81 567 LEU A C 1
ATOM 4602 O O . LEU A 1 567 ? 31.872 -4.402 -32.233 1.00 92.81 567 LEU A O 1
ATOM 4606 N N . ASN A 1 568 ? 32.602 -5.298 -34.142 1.00 93.31 568 ASN A N 1
ATOM 4607 C CA . ASN A 1 568 ? 33.308 -4.084 -34.569 1.00 93.31 568 ASN A CA 1
ATOM 4608 C C . ASN A 1 568 ? 32.352 -2.942 -34.941 1.00 93.31 568 ASN A C 1
ATOM 4610 O O . ASN A 1 568 ? 32.752 -1.781 -34.906 1.00 93.31 568 ASN A O 1
ATOM 4614 N N . SER A 1 569 ? 31.086 -3.257 -35.251 1.00 95.19 569 SER A N 1
ATOM 4615 C CA . SER A 1 569 ? 30.029 -2.256 -35.458 1.00 95.19 569 SER A CA 1
ATOM 4616 C C . SER A 1 569 ? 29.562 -1.600 -34.155 1.00 95.19 569 SER A C 1
ATOM 4618 O O . SER A 1 569 ? 28.697 -0.724 -34.188 1.00 95.19 569 SER A O 1
ATOM 4620 N N . PHE A 1 570 ? 30.055 -2.057 -32.999 1.00 96.56 570 PHE A N 1
ATOM 4621 C CA . PHE A 1 570 ? 29.655 -1.530 -31.705 1.00 96.56 570 PHE A CA 1
ATOM 4622 C C . PHE A 1 570 ? 30.259 -0.149 -31.457 1.00 96.56 570 PHE A C 1
ATOM 4624 O O . PHE A 1 570 ? 31.473 0.039 -31.535 1.00 96.56 570 PHE A O 1
ATOM 4631 N N . ILE A 1 571 ? 29.384 0.770 -31.064 1.00 95.69 571 ILE A N 1
ATOM 4632 C CA . ILE A 1 571 ? 29.692 2.015 -30.372 1.00 95.69 571 ILE A CA 1
ATOM 4633 C C . ILE A 1 571 ? 28.759 2.100 -29.160 1.00 95.69 571 ILE A C 1
ATOM 4635 O O . ILE A 1 571 ? 27.617 1.633 -29.219 1.00 95.69 571 ILE A O 1
ATOM 4639 N N . HIS A 1 572 ? 29.224 2.672 -28.050 1.00 95.94 572 HIS A N 1
ATOM 4640 C CA . HIS A 1 572 ? 28.404 2.806 -26.846 1.00 95.94 572 HIS A CA 1
ATOM 4641 C C . HIS A 1 572 ? 27.399 3.968 -26.986 1.00 95.94 572 HIS A C 1
ATOM 4643 O O . HIS A 1 572 ? 27.568 5.043 -26.404 1.00 95.94 572 HIS A O 1
ATOM 4649 N N . ALA A 1 573 ? 26.374 3.746 -27.815 1.00 95.88 573 ALA A N 1
ATOM 4650 C CA . ALA A 1 573 ? 25.342 4.714 -28.159 1.00 95.88 573 ALA A CA 1
ATOM 4651 C C . ALA A 1 573 ? 23.989 4.047 -28.466 1.00 95.88 573 ALA A C 1
ATOM 4653 O O . ALA A 1 573 ? 23.922 3.019 -29.149 1.00 95.88 573 ALA A O 1
ATOM 4654 N N . ASN A 1 574 ? 22.902 4.683 -28.024 1.00 95.56 574 ASN A N 1
ATOM 4655 C CA . ASN A 1 574 ? 21.530 4.271 -28.309 1.00 95.56 574 ASN A CA 1
ATOM 4656 C C . ASN A 1 574 ? 20.719 5.383 -28.999 1.00 95.56 574 ASN A C 1
ATOM 4658 O O . ASN A 1 574 ? 20.770 6.545 -28.596 1.00 95.56 574 ASN A O 1
ATOM 4662 N N . GLU A 1 575 ? 19.938 5.023 -30.021 1.00 94.50 575 GLU A N 1
ATOM 4663 C CA . GLU A 1 575 ? 18.992 5.917 -30.700 1.00 94.50 575 GLU A CA 1
ATOM 4664 C C . GLU A 1 575 ? 17.638 5.920 -29.974 1.00 94.50 575 GLU A C 1
ATOM 4666 O O . GLU A 1 575 ? 17.030 4.878 -29.734 1.00 94.50 575 GLU A O 1
ATOM 4671 N N . MET A 1 576 ? 17.113 7.111 -29.696 1.00 90.88 576 MET A N 1
ATOM 4672 C CA . MET A 1 576 ? 15.729 7.320 -29.278 1.00 90.88 576 MET A CA 1
ATOM 4673 C C . MET A 1 576 ? 14.982 8.173 -30.306 1.00 90.88 576 MET A C 1
ATOM 4675 O O . MET A 1 576 ? 15.508 9.145 -30.846 1.00 90.88 576 MET A O 1
ATOM 4679 N N . SER A 1 577 ? 13.722 7.830 -30.561 1.00 86.12 577 SER A N 1
ATOM 4680 C CA . SER A 1 577 ? 12.852 8.545 -31.498 1.00 86.12 577 SER A CA 1
ATOM 4681 C C . SER A 1 577 ? 11.526 8.897 -30.831 1.00 86.12 577 SER A C 1
ATOM 4683 O O . SER A 1 577 ? 10.861 8.013 -30.297 1.00 86.12 577 SER A O 1
ATOM 4685 N N . TYR A 1 578 ? 11.103 10.159 -30.902 1.00 81.31 578 TYR A N 1
ATOM 4686 C CA . TYR A 1 578 ? 9.827 10.614 -30.339 1.00 81.31 578 TYR A CA 1
ATOM 4687 C C . TYR A 1 578 ? 9.111 11.616 -31.250 1.00 81.31 578 TYR A C 1
ATOM 4689 O O . TYR A 1 578 ? 9.721 12.284 -32.086 1.00 81.31 578 TYR A O 1
ATOM 4697 N N . GLU A 1 579 ? 7.790 11.704 -31.114 1.00 81.12 579 GLU A N 1
ATOM 4698 C CA . GLU A 1 579 ? 6.966 12.635 -31.886 1.00 81.12 579 GLU A CA 1
ATOM 4699 C C . GLU A 1 579 ? 7.002 14.043 -31.294 1.00 81.12 579 GLU A C 1
ATOM 4701 O O . GLU A 1 579 ? 6.943 14.247 -30.081 1.00 81.12 579 GLU A O 1
ATOM 4706 N N . ILE A 1 580 ? 7.079 15.029 -32.181 1.00 79.12 580 ILE A N 1
ATOM 4707 C CA . ILE A 1 580 ? 6.937 16.449 -31.874 1.00 79.12 580 ILE A CA 1
ATOM 4708 C C . ILE A 1 580 ? 5.639 16.974 -32.510 1.00 79.12 580 ILE A C 1
ATOM 4710 O O . ILE A 1 580 ? 4.933 16.253 -33.217 1.00 79.12 580 ILE A O 1
ATOM 4714 N N . ARG A 1 581 ? 5.280 18.238 -32.241 1.00 75.94 581 ARG A N 1
ATOM 4715 C CA . ARG A 1 581 ? 4.044 18.833 -32.783 1.00 75.94 581 ARG A CA 1
ATOM 4716 C C . ARG A 1 581 ? 3.985 18.706 -34.314 1.00 75.94 581 ARG A C 1
ATOM 4718 O O . ARG A 1 581 ? 5.008 18.799 -34.992 1.00 75.94 581 ARG A O 1
ATOM 4725 N N . ASN A 1 582 ? 2.766 18.552 -34.832 1.00 68.06 582 ASN A N 1
ATOM 4726 C CA . ASN A 1 582 ? 2.446 18.475 -36.263 1.00 68.06 582 ASN A CA 1
ATOM 4727 C C . ASN A 1 582 ? 2.987 17.217 -36.967 1.00 68.06 582 ASN A C 1
ATOM 4729 O O . ASN A 1 582 ? 3.408 17.289 -38.117 1.00 68.06 582 ASN A O 1
ATOM 4733 N N . GLY A 1 583 ? 3.021 16.073 -36.274 1.00 75.50 583 GLY A N 1
ATOM 4734 C CA . GLY A 1 583 ? 3.377 14.776 -36.870 1.00 75.50 583 GLY A CA 1
ATOM 4735 C C . GLY A 1 583 ? 4.849 14.629 -37.270 1.00 75.50 583 GLY A C 1
ATOM 4736 O O . GLY A 1 583 ? 5.235 13.616 -37.849 1.00 75.50 583 GLY A O 1
ATOM 4737 N N . LYS A 1 584 ? 5.695 15.617 -36.960 1.00 77.88 584 LYS A N 1
ATOM 4738 C CA . LYS A 1 584 ? 7.142 15.512 -37.159 1.00 77.88 584 LYS A CA 1
ATOM 4739 C C . LYS A 1 584 ? 7.741 14.598 -36.083 1.00 77.88 584 LYS A C 1
ATOM 4741 O O . LYS A 1 584 ? 7.243 14.533 -34.960 1.00 77.88 584 LYS A O 1
ATOM 4746 N N . ARG A 1 585 ? 8.837 13.908 -36.403 1.00 83.44 585 ARG A N 1
ATOM 4747 C CA . ARG A 1 585 ? 9.569 13.035 -35.467 1.00 83.44 585 ARG A CA 1
ATOM 4748 C C . ARG A 1 585 ? 10.961 13.596 -35.204 1.00 83.44 585 ARG A C 1
ATOM 4750 O O . ARG A 1 585 ? 11.621 14.070 -36.125 1.00 83.44 585 ARG A O 1
ATOM 4757 N N . ARG A 1 586 ? 11.406 13.541 -33.950 1.00 83.56 586 ARG A N 1
ATOM 4758 C CA . ARG A 1 586 ? 12.773 13.862 -33.533 1.00 83.56 586 ARG A CA 1
ATOM 4759 C C . ARG A 1 586 ? 13.502 12.564 -33.211 1.00 83.56 586 ARG A C 1
ATOM 4761 O O . ARG A 1 586 ? 12.977 11.737 -32.470 1.00 83.56 586 ARG A O 1
ATOM 4768 N N . LYS A 1 587 ? 14.713 12.428 -33.744 1.00 89.06 587 LYS A N 1
ATOM 4769 C CA . LYS A 1 587 ? 15.677 11.398 -33.357 1.00 89.06 587 LYS A CA 1
ATOM 4770 C C . LYS A 1 587 ? 16.766 12.027 -32.495 1.00 89.06 587 LYS A C 1
ATOM 4772 O O . LYS A 1 587 ? 17.201 13.136 -32.804 1.00 89.06 587 LYS A O 1
ATOM 4777 N N . LEU A 1 588 ? 17.180 11.339 -31.440 1.00 92.31 588 LEU A N 1
ATOM 4778 C CA . LEU A 1 588 ? 18.343 11.677 -30.625 1.00 92.31 588 LEU A CA 1
ATOM 4779 C C . LEU A 1 588 ? 19.218 10.433 -30.506 1.00 92.31 588 LEU A C 1
ATOM 4781 O O . LEU A 1 588 ? 18.700 9.330 -30.351 1.00 92.31 588 LEU A O 1
ATOM 4785 N N . ILE A 1 589 ? 20.529 10.623 -30.550 1.00 93.12 589 ILE A N 1
ATOM 4786 C CA . ILE A 1 589 ? 21.501 9.583 -30.226 1.00 93.12 589 ILE A CA 1
ATOM 4787 C C . ILE A 1 589 ? 22.102 9.960 -28.878 1.00 93.12 589 ILE A C 1
ATOM 4789 O O . ILE A 1 589 ? 22.660 11.045 -28.732 1.00 93.12 589 ILE A O 1
ATOM 4793 N N . MET A 1 590 ? 21.936 9.087 -27.890 1.00 94.00 590 MET A N 1
ATOM 4794 C CA . MET A 1 590 ? 22.533 9.233 -26.566 1.00 94.00 590 MET A CA 1
ATOM 4795 C C . MET A 1 590 ? 23.763 8.336 -26.502 1.00 94.00 590 MET A C 1
ATOM 4797 O O . MET A 1 590 ? 23.649 7.130 -26.715 1.00 94.00 590 MET A O 1
ATOM 4801 N N . CYS A 1 591 ? 24.930 8.909 -26.229 1.00 91.69 591 CYS A N 1
ATOM 4802 C CA . CYS A 1 591 ? 26.192 8.178 -26.199 1.00 91.69 591 CYS A CA 1
ATOM 4803 C C . CYS A 1 591 ? 27.095 8.667 -25.066 1.00 91.69 591 CYS A C 1
ATOM 4805 O O . CYS A 1 591 ? 26.939 9.783 -24.566 1.00 91.69 591 CYS A O 1
ATOM 4807 N N . GLN A 1 592 ? 28.058 7.831 -24.675 1.00 90.19 592 GLN A N 1
ATOM 4808 C CA . GLN A 1 592 ? 29.141 8.266 -23.792 1.00 90.19 592 GLN A CA 1
ATOM 4809 C C . GLN A 1 592 ? 30.032 9.309 -24.490 1.00 90.19 592 GLN A C 1
ATOM 4811 O O . GLN A 1 592 ? 30.103 9.353 -25.721 1.00 90.19 592 GLN A O 1
ATOM 4816 N N . ALA A 1 593 ? 30.783 10.092 -23.711 1.00 87.00 593 ALA A N 1
ATOM 4817 C CA . ALA A 1 593 ? 31.900 10.853 -24.263 1.00 87.00 593 ALA A CA 1
ATOM 4818 C C . ALA A 1 593 ? 32.942 9.875 -24.841 1.00 87.00 593 ALA A C 1
ATOM 4820 O O . ALA A 1 593 ? 33.328 8.929 -24.134 1.00 87.00 593 ALA A O 1
ATOM 4821 N N . PRO A 1 594 ? 33.406 10.069 -26.088 1.00 88.50 594 PRO A N 1
ATOM 4822 C CA . PRO A 1 594 ? 34.298 9.111 -26.719 1.00 88.50 594 PRO A CA 1
ATOM 4823 C C . PRO A 1 594 ? 35.628 9.030 -25.957 1.00 88.50 594 PRO A C 1
ATOM 4825 O O . PRO A 1 594 ? 36.080 9.988 -25.321 1.00 88.50 594 PRO A O 1
ATOM 4828 N N . ILE A 1 595 ? 36.216 7.841 -25.954 1.00 89.75 595 ILE A N 1
ATOM 4829 C CA . ILE A 1 595 ? 37.593 7.581 -25.507 1.00 89.75 595 ILE A CA 1
ATOM 4830 C C . ILE A 1 595 ? 38.532 7.635 -26.720 1.00 89.75 595 ILE A C 1
ATOM 4832 O O . ILE A 1 595 ? 38.026 7.488 -27.836 1.00 89.75 595 ILE A O 1
ATOM 4836 N N . PRO A 1 596 ? 39.856 7.821 -26.531 1.00 87.88 596 PRO A N 1
ATOM 4837 C CA . PRO A 1 596 ? 40.814 7.925 -27.637 1.00 87.88 596 PRO A CA 1
ATOM 4838 C C . PRO A 1 596 ? 40.650 6.838 -28.707 1.00 87.88 596 PRO A C 1
ATOM 4840 O O . PRO A 1 596 ? 40.550 7.152 -29.888 1.00 87.88 596 PRO A O 1
ATOM 4843 N N . ASP A 1 597 ? 40.457 5.588 -28.282 1.00 89.88 597 ASP A N 1
ATOM 4844 C CA . ASP A 1 597 ? 40.281 4.424 -29.164 1.00 89.88 597 ASP A CA 1
ATOM 4845 C C . ASP A 1 597 ? 38.963 4.433 -29.972 1.00 89.88 597 ASP A C 1
ATOM 4847 O O . ASP A 1 597 ? 38.743 3.574 -30.820 1.00 89.88 597 ASP A O 1
ATOM 4851 N N . THR A 1 598 ? 38.062 5.387 -29.711 1.00 92.12 598 THR A N 1
ATOM 4852 C CA . THR A 1 598 ? 36.723 5.496 -30.327 1.00 92.12 598 THR A CA 1
ATOM 4853 C C . THR A 1 598 ? 36.467 6.852 -30.993 1.00 92.12 598 THR A C 1
ATOM 4855 O O . THR A 1 598 ? 35.319 7.187 -31.289 1.00 92.12 598 THR A O 1
ATOM 4858 N N . PHE A 1 599 ? 37.499 7.668 -31.221 1.00 88.94 599 PHE A N 1
ATOM 4859 C CA . PHE A 1 599 ? 37.329 8.954 -31.911 1.00 88.94 599 PHE A CA 1
ATOM 4860 C C . PHE A 1 599 ? 36.858 8.770 -33.355 1.00 88.94 599 PHE A C 1
ATOM 4862 O O . PHE A 1 599 ? 35.860 9.375 -33.747 1.00 88.94 599 PHE A O 1
ATOM 4869 N N . ASP A 1 600 ? 37.492 7.874 -34.110 1.00 90.12 600 ASP A N 1
ATOM 4870 C CA . ASP A 1 600 ? 37.092 7.589 -35.492 1.00 90.12 600 ASP A CA 1
ATOM 4871 C C . ASP A 1 600 ? 35.690 6.966 -35.557 1.00 90.12 600 ASP A C 1
ATOM 4873 O O . ASP A 1 600 ? 34.868 7.347 -36.390 1.00 90.12 600 ASP A O 1
ATOM 4877 N N . ASP A 1 601 ? 35.379 6.075 -34.609 1.00 93.00 601 ASP A N 1
ATOM 4878 C CA . ASP A 1 601 ? 34.047 5.493 -34.422 1.00 93.00 601 ASP A CA 1
ATOM 4879 C C . ASP A 1 601 ? 32.971 6.586 -34.234 1.00 93.00 601 ASP A C 1
ATOM 4881 O O . ASP A 1 601 ? 31.886 6.518 -34.820 1.00 93.00 601 ASP A O 1
ATOM 4885 N N . MET A 1 602 ? 33.266 7.615 -33.429 1.00 89.25 602 MET A N 1
ATOM 4886 C CA . MET A 1 602 ? 32.373 8.755 -33.193 1.00 89.25 602 MET A CA 1
ATOM 4887 C C . MET A 1 602 ? 32.178 9.596 -34.461 1.00 89.25 602 MET A C 1
ATOM 4889 O O . MET A 1 602 ? 31.052 10.003 -34.760 1.00 89.25 602 MET A O 1
ATOM 4893 N N . LEU A 1 603 ? 33.246 9.848 -35.222 1.00 86.62 603 LEU A N 1
ATOM 4894 C CA . LEU A 1 603 ? 33.180 10.607 -36.473 1.00 86.62 603 LEU A CA 1
ATOM 4895 C C . LEU A 1 603 ? 32.377 9.861 -37.551 1.00 86.62 603 LEU A C 1
ATOM 4897 O O . LEU A 1 603 ? 31.528 10.479 -38.202 1.00 86.62 603 LEU A O 1
ATOM 4901 N N . ASP A 1 604 ? 32.555 8.540 -37.688 1.00 92.31 604 ASP A N 1
ATOM 4902 C CA . ASP A 1 604 ? 31.716 7.718 -38.572 1.00 92.31 604 ASP A CA 1
ATOM 4903 C C . ASP A 1 604 ? 30.245 7.793 -38.154 1.00 92.31 604 ASP A C 1
ATOM 4905 O O . ASP A 1 604 ? 29.379 8.015 -39.002 1.00 92.31 604 ASP A O 1
ATOM 4909 N N . MET A 1 605 ? 29.948 7.683 -36.853 1.00 93.31 605 MET A N 1
ATOM 4910 C CA . MET A 1 605 ? 28.580 7.803 -36.345 1.00 93.31 605 MET A CA 1
ATOM 4911 C C . MET A 1 605 ? 27.956 9.162 -36.701 1.00 93.31 605 MET A C 1
ATOM 4913 O O . MET A 1 605 ? 26.834 9.204 -37.213 1.00 93.31 605 MET A O 1
ATOM 4917 N N . ILE A 1 606 ? 28.665 10.270 -36.463 1.00 86.19 606 ILE A N 1
ATOM 4918 C CA . ILE A 1 606 ? 28.196 11.630 -36.784 1.00 86.19 606 ILE A CA 1
ATOM 4919 C C . ILE A 1 606 ? 27.848 11.737 -38.269 1.00 86.19 606 ILE A C 1
ATOM 4921 O O . ILE A 1 606 ? 26.752 12.185 -38.624 1.00 86.19 606 ILE A O 1
ATOM 4925 N N . TYR A 1 607 ? 28.758 11.289 -39.133 1.00 86.19 607 TYR A N 1
ATOM 4926 C CA . TYR A 1 607 ? 28.590 11.354 -40.579 1.00 86.19 607 TYR A CA 1
ATOM 4927 C C . TYR A 1 607 ? 27.433 10.468 -41.061 1.00 86.19 607 TYR A C 1
ATOM 4929 O O . TYR A 1 607 ? 26.503 10.932 -41.727 1.00 86.19 607 TYR A O 1
ATOM 4937 N N . ARG A 1 608 ? 27.446 9.191 -40.674 1.00 89.81 608 ARG A N 1
ATOM 4938 C CA . ARG A 1 608 ? 26.513 8.159 -41.145 1.00 89.81 608 ARG A CA 1
ATOM 4939 C C . ARG A 1 608 ? 25.076 8.420 -40.717 1.00 89.81 608 ARG A C 1
ATOM 4941 O O . ARG A 1 608 ? 24.156 8.205 -41.505 1.00 89.81 608 ARG A O 1
ATOM 4948 N N . TYR A 1 609 ? 24.879 8.914 -39.496 1.00 88.38 609 TYR A N 1
ATOM 4949 C CA . TYR A 1 609 ? 23.551 9.243 -38.969 1.00 88.38 609 TYR A CA 1
ATOM 4950 C C . TYR A 1 609 ? 23.142 10.691 -39.262 1.00 88.38 609 TYR A C 1
ATOM 4952 O O . TYR A 1 609 ? 22.081 11.124 -38.809 1.00 88.38 609 TYR A O 1
ATOM 4960 N N . LYS A 1 610 ? 23.935 11.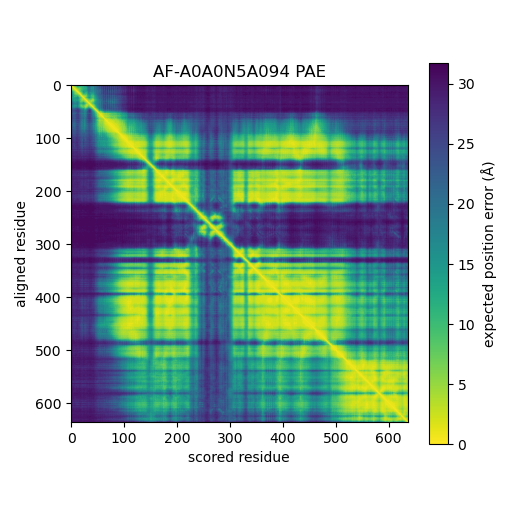424 -40.061 1.00 88.62 610 LYS A N 1
ATOM 4961 C CA . LYS A 1 610 ? 23.667 12.807 -40.485 1.00 88.62 610 LYS A CA 1
ATOM 4962 C C . LYS A 1 610 ? 23.392 13.722 -39.287 1.00 88.62 610 LYS A C 1
ATOM 4964 O O . LYS A 1 610 ? 22.421 14.484 -39.273 1.00 88.62 610 LYS A O 1
ATOM 4969 N N . VAL A 1 611 ? 24.221 13.604 -38.251 1.00 84.50 611 VAL A N 1
ATOM 4970 C CA . VAL A 1 611 ? 24.078 14.370 -37.010 1.00 84.50 611 VAL A CA 1
ATOM 4971 C C . VAL A 1 611 ? 24.434 15.830 -37.283 1.00 84.50 611 VAL A C 1
ATOM 4973 O O . VAL A 1 611 ? 25.585 16.159 -37.536 1.00 84.50 611 VAL A O 1
ATOM 4976 N N . GLY A 1 612 ? 23.432 16.713 -37.234 1.00 76.94 612 GLY A N 1
ATOM 4977 C CA . GLY A 1 612 ? 23.620 18.150 -37.474 1.00 76.94 612 GLY A CA 1
ATOM 4978 C C . GLY A 1 612 ? 23.879 18.991 -36.219 1.00 76.94 612 GLY A C 1
ATOM 4979 O O . GLY A 1 612 ? 24.285 20.140 -36.336 1.00 76.94 612 GLY A O 1
ATOM 4980 N N . ILE A 1 613 ? 23.611 18.456 -35.022 1.00 82.00 613 ILE A N 1
ATOM 4981 C CA . ILE A 1 613 ? 23.803 19.156 -33.742 1.00 82.00 613 ILE A CA 1
ATOM 4982 C C . ILE A 1 613 ? 24.380 18.169 -32.734 1.00 82.00 613 ILE A C 1
ATOM 4984 O O . ILE A 1 613 ? 23.829 17.083 -32.550 1.00 82.00 613 ILE A O 1
ATOM 4988 N N . ILE A 1 614 ? 25.443 18.582 -32.048 1.00 80.62 614 ILE A N 1
ATOM 4989 C CA . ILE A 1 614 ? 26.047 17.849 -30.935 1.00 80.62 614 ILE A CA 1
ATOM 4990 C C . ILE A 1 614 ? 25.855 18.679 -29.671 1.00 80.62 614 ILE A C 1
ATOM 4992 O O . ILE A 1 614 ? 26.154 19.871 -29.651 1.00 80.62 614 ILE A O 1
ATOM 4996 N N . VAL A 1 615 ? 25.342 18.047 -28.618 1.00 80.94 615 VAL A N 1
ATOM 4997 C CA . VAL A 1 615 ? 25.164 18.669 -27.303 1.00 80.94 615 VAL A CA 1
ATOM 4998 C C . VAL A 1 615 ? 26.184 18.054 -26.355 1.00 80.94 615 VAL A C 1
ATOM 5000 O O . VAL A 1 615 ? 26.087 16.877 -26.015 1.00 80.94 615 VAL A O 1
ATOM 5003 N N . LEU A 1 616 ? 27.172 18.847 -25.946 1.00 76.19 616 LEU A N 1
ATOM 5004 C CA . LEU A 1 616 ? 28.196 18.433 -24.991 1.00 76.19 616 LEU A CA 1
ATOM 5005 C C . LEU A 1 616 ? 27.749 18.797 -23.573 1.00 76.19 616 LEU A C 1
ATOM 5007 O O . LEU A 1 616 ? 27.572 19.970 -23.259 1.00 76.19 616 LEU A O 1
ATOM 5011 N N . LEU A 1 617 ? 27.575 17.785 -22.722 1.00 78.38 617 LEU A N 1
ATOM 5012 C CA . LEU A 1 617 ? 27.188 17.935 -21.315 1.00 78.38 617 LEU A CA 1
ATOM 5013 C C . LEU A 1 617 ? 28.354 17.532 -20.405 1.00 78.38 617 LEU A C 1
ATOM 5015 O O . LEU A 1 617 ? 28.258 16.570 -19.650 1.00 78.38 617 LEU A O 1
ATOM 5019 N N . VAL A 1 618 ? 29.482 18.229 -20.538 1.00 70.75 618 VAL A N 1
ATOM 5020 C CA . VAL A 1 618 ? 30.722 17.947 -19.798 1.00 70.75 618 VAL A CA 1
ATOM 5021 C C . VAL A 1 618 ? 31.270 19.220 -19.173 1.00 70.75 618 VAL A C 1
ATOM 5023 O O . VAL A 1 618 ? 31.127 20.302 -19.748 1.00 70.75 618 VAL A O 1
ATOM 5026 N N . ASN A 1 619 ? 31.920 19.103 -18.016 1.00 74.31 619 ASN A N 1
ATOM 5027 C CA . ASN A 1 619 ? 32.575 20.240 -17.381 1.00 74.31 619 ASN A CA 1
ATOM 5028 C C . ASN A 1 619 ? 34.060 20.308 -17.805 1.00 74.31 619 ASN A C 1
ATOM 5030 O O . ASN A 1 619 ? 34.742 19.277 -17.776 1.00 74.31 619 ASN A O 1
ATOM 5034 N N . PRO A 1 620 ? 34.622 21.475 -18.185 1.00 72.31 620 PRO A N 1
ATOM 5035 C CA . PRO A 1 620 ? 36.025 21.566 -18.594 1.00 72.31 620 PRO A CA 1
ATOM 5036 C C . PRO A 1 620 ? 37.029 21.041 -17.562 1.00 72.31 620 PRO A C 1
ATOM 5038 O O . PRO A 1 620 ? 38.044 20.463 -17.940 1.00 72.31 620 PRO A O 1
ATOM 5041 N N . GLN A 1 621 ? 36.737 21.172 -16.267 1.00 73.12 621 GLN A N 1
ATOM 5042 C CA . GLN A 1 621 ? 37.600 20.669 -15.195 1.00 73.12 621 GLN A CA 1
ATOM 5043 C C . GLN A 1 621 ? 37.628 19.135 -15.128 1.00 73.12 621 GLN A C 1
ATOM 5045 O O . GLN A 1 621 ? 38.623 18.578 -14.681 1.00 73.12 621 GLN A O 1
ATOM 5050 N N . GLU A 1 622 ? 36.598 18.438 -15.621 1.00 72.25 622 GLU A N 1
ATOM 5051 C CA . GLU A 1 622 ? 36.531 16.963 -15.644 1.00 72.25 622 GLU A CA 1
ATOM 5052 C C . GLU A 1 622 ? 37.430 16.327 -16.720 1.00 72.25 622 GLU A C 1
ATOM 5054 O O . GLU A 1 622 ? 37.552 15.101 -16.799 1.00 72.25 622 GLU A O 1
ATOM 5059 N N . ARG A 1 623 ? 38.075 17.161 -17.544 1.00 70.50 623 ARG A N 1
ATOM 5060 C CA . ARG A 1 623 ? 39.187 16.770 -18.420 1.00 70.50 623 ARG A CA 1
ATOM 5061 C C . ARG A 1 623 ? 40.486 16.568 -17.633 1.00 70.50 623 ARG A C 1
ATOM 5063 O O . ARG A 1 623 ? 41.386 15.883 -18.110 1.00 70.50 623 ARG A O 1
ATOM 5070 N N . ASN A 1 624 ? 40.594 17.172 -16.453 1.00 69.75 624 ASN A N 1
ATOM 5071 C CA . ASN A 1 624 ? 41.810 17.177 -15.654 1.00 69.75 624 ASN A CA 1
ATOM 5072 C C . ASN A 1 624 ? 41.737 16.060 -14.604 1.00 69.75 624 ASN A C 1
ATOM 5074 O O . ASN A 1 624 ? 40.746 15.937 -13.890 1.00 69.75 624 ASN A O 1
ATOM 5078 N N . GLY A 1 625 ? 42.786 15.245 -14.497 1.00 69.38 625 GLY A N 1
ATOM 5079 C CA . GLY A 1 625 ? 42.863 14.143 -13.535 1.00 69.38 625 GLY A CA 1
ATOM 5080 C C . GLY A 1 625 ? 43.546 12.907 -14.115 1.00 69.38 625 GLY A C 1
ATOM 5081 O O . GLY A 1 625 ? 43.860 12.863 -15.301 1.00 69.38 625 GLY A O 1
ATOM 5082 N N . HIS A 1 626 ? 43.775 11.898 -13.269 1.00 69.62 626 HIS A N 1
ATOM 5083 C CA . HIS A 1 626 ? 44.422 10.644 -13.679 1.00 69.62 626 HIS A CA 1
ATOM 5084 C C . HIS A 1 626 ? 43.544 9.816 -14.639 1.00 69.62 626 HIS A C 1
ATOM 5086 O O . HIS A 1 626 ? 44.055 9.152 -15.534 1.00 69.62 626 HIS A O 1
ATOM 5092 N N . THR A 1 627 ? 42.218 9.913 -14.496 1.00 72.88 627 THR A N 1
ATOM 5093 C CA . THR A 1 627 ? 41.214 9.273 -15.359 1.00 72.88 627 THR A CA 1
ATOM 5094 C C . THR A 1 627 ? 40.242 10.334 -15.897 1.00 72.88 627 THR A C 1
ATOM 5096 O O . THR A 1 627 ? 39.244 10.643 -15.241 1.00 72.88 627 THR A O 1
ATOM 5099 N N . PRO A 1 628 ? 40.522 10.948 -17.062 1.00 77.25 628 PRO A N 1
ATOM 5100 C CA . PRO A 1 628 ? 39.701 12.035 -17.594 1.00 77.25 628 PRO A CA 1
ATOM 5101 C C . PRO A 1 628 ? 38.308 11.534 -17.996 1.00 77.25 628 PRO A C 1
ATOM 5103 O O . PRO A 1 628 ? 38.184 10.537 -18.717 1.00 77.25 628 PRO A O 1
ATOM 5106 N N . LYS A 1 629 ? 37.246 12.243 -17.584 1.00 76.69 629 LYS A N 1
ATOM 5107 C CA . LYS A 1 629 ? 35.851 11.859 -17.892 1.00 76.69 629 LYS A CA 1
ATOM 5108 C C . LYS A 1 629 ? 35.483 12.089 -19.357 1.00 76.69 629 LYS A C 1
ATOM 5110 O O . LYS A 1 629 ? 34.589 11.430 -19.881 1.00 76.69 629 LYS A O 1
ATOM 5115 N N . TRP A 1 630 ? 36.196 12.984 -20.035 1.00 81.31 630 TRP A N 1
ATOM 5116 C CA . TRP A 1 630 ? 36.050 13.237 -21.463 1.00 81.31 630 TRP A CA 1
ATOM 5117 C C . TRP A 1 630 ? 37.366 13.732 -22.071 1.00 81.31 630 TRP A C 1
ATOM 5119 O O . TRP A 1 630 ? 38.271 14.183 -21.365 1.00 81.31 630 TRP A O 1
ATOM 5129 N N . SER A 1 631 ? 37.474 13.645 -23.393 1.00 81.75 631 SER A N 1
ATOM 5130 C CA . SER A 1 631 ? 38.631 14.119 -24.154 1.00 81.75 631 SER A CA 1
ATOM 5131 C C . SER A 1 631 ? 38.151 14.914 -25.368 1.00 81.75 631 SER A C 1
ATOM 5133 O O . SER A 1 631 ? 37.114 14.555 -25.928 1.00 81.75 631 SER A O 1
ATOM 5135 N N . PRO A 1 632 ? 38.853 15.983 -25.787 1.00 74.94 632 PRO A N 1
ATOM 5136 C CA . PRO A 1 632 ? 38.525 16.675 -27.027 1.00 74.94 632 PRO A CA 1
ATOM 5137 C C . PRO A 1 632 ? 38.694 15.715 -28.205 1.00 74.94 632 PRO A C 1
ATOM 5139 O O . PRO A 1 632 ? 39.765 15.147 -28.388 1.00 74.94 632 PRO A O 1
ATOM 5142 N N . TYR A 1 633 ? 37.622 15.527 -28.967 1.00 74.81 633 TYR A N 1
ATOM 5143 C CA . TYR A 1 633 ? 37.577 14.648 -30.140 1.00 74.81 633 TYR A CA 1
ATOM 5144 C C . TYR A 1 633 ? 37.268 15.423 -31.430 1.00 74.81 633 TYR A C 1
ATOM 5146 O O . TYR A 1 633 ? 37.095 14.837 -32.494 1.00 74.81 633 TYR A O 1
ATOM 5154 N N . PHE A 1 634 ? 37.213 16.751 -31.320 1.00 66.56 634 PHE A N 1
ATOM 5155 C CA . PHE A 1 634 ? 37.227 17.681 -32.437 1.00 66.56 634 PHE A CA 1
ATOM 5156 C C . PHE A 1 634 ? 38.548 18.448 -32.423 1.00 66.56 634 PHE A C 1
ATOM 5158 O O . PHE A 1 634 ? 39.074 18.707 -31.334 1.00 66.56 634 PHE A O 1
ATOM 5165 N N . PRO A 1 635 ? 39.073 18.824 -33.600 1.00 57.00 635 PRO A N 1
ATOM 5166 C CA . PRO A 1 635 ? 40.155 19.791 -33.662 1.00 57.00 635 PRO A CA 1
ATOM 5167 C C . PRO A 1 635 ? 39.696 21.091 -32.985 1.00 57.00 635 PRO A C 1
ATOM 5169 O O . PRO A 1 635 ? 38.583 21.557 -33.235 1.00 57.00 635 PRO A O 1
ATOM 5172 N N . ILE A 1 636 ? 40.527 21.593 -32.067 1.00 49.41 636 ILE A N 1
ATOM 5173 C CA . ILE A 1 636 ? 40.326 22.856 -31.339 1.00 49.41 636 ILE A CA 1
ATOM 5174 C C . ILE A 1 636 ? 40.788 24.014 -32.213 1.00 49.41 636 ILE A C 1
ATOM 5176 O O . ILE A 1 636 ? 41.868 23.861 -32.829 1.00 49.41 636 ILE A O 1
#

Sequence (636 aa):
DKMEWVCIYKTPNGKVTTRNQFARNDLFAIVKGPNGGRTFAPVTGNVPLHKPSFFDRMKKQLGAPLFYGLLVIVVLVVLIALLFVLFLVFRSRIRYYFLVAEKRKNYPNIITFWNDVNTQTINKYSKIVTEESYIPSKVRDIKLIKHVSSDDGAVDYVTNLFDDTLIGCFKEIGRQIKAYYIQDVSPKRKYIISEGPRKETTMNFFKMLYLEDVRVVVAIIYRDNNDLKKTKKNICYWPDKAVMFGSLSIEPIDLPNTKCTSNLEFSFRMKIGNASWKNLTIIHVPDWREFELPSTTLNQRLCRQSICYWPNKAVMFGPLIVEPIDLPDTKSASNLEFSFRMKLGNGSWKNLTIIHVPDWREFELPSTTLSLIELYKRINDCAGSRNVLIHSSQAFGTRVFLVTYFACIFEAMIKDKSLSNPMDILKMVREKCLGGQVTPREFGFMICSVLKHFINCAYLVDKESVQLKFANNIDNFIYHTRIVEADESNTFAQMMKFFAATNRGKMLDIIKQSQTVQMFDLDTLKAKCTRHLAVLKNRGMNKIRYPGVFCLDDAAVCIWGRPKNDLNSFIHANEMSYEIRNGKRRKLIMCQAPIPDTFDDMLDMIYRYKVGIIVLLVNPQERNGHTPKWSPYFPI

Foldseek 3Di:
DDDFDFDWDADPVRDIDGAWGDDPNFIWGWDQDPVRDTDTDGPPDPDPPPPQPPLSVVCVVQPPVRSVVVVVVVVVVVVVVVVVVVCVVCVVVVVQVVLQVVLCVQQVLLVLLVCLPLVDALLVSLCCLVDPVLPAPLCPPPPPPPPPPDPDDDPPAPVCSQVVFWDPCCVVLVVQKTKGWLPPLFPQAIEIEIFADDLVSLLSVVVSCVVQLAAEEEEAEEDDPVVVVDPPVQQESDDPDDDDDDQKDKDWDDDPDDDDDAKDKGKIWIDGHPDDIDIDMDIGHDDDDDDDDDDDDDDDDDDPRRHDYDDPAWDDSDQKIKGWDDDPDPPDDPPFKTKIWMDGHPGDIRIHIYGYDYDPDALDDPLDLVSLLVVLVVCCVRARRYYYYYYYSGHRGLVSLLSVLLNSQLSCSSPDSVNNDSSVSLSSSCSTDQDNRWHSLSSSSSSLSNSVNCVVVSSHDDDPVSVVVSVVSNVVSSVVLCVQQPPPVDPCSVVSSVVSGDDPRRVVSVVSVVSVPPDDPPVVLCVFQVLLVVQVPDPVRPQDPRSPDGAGLVQFQFFPPDDSPDSVRHHQKGKDKDDDPPRDIDIDIDGAATDPSCLVVVVRSCVVVVPPDDDDPDDPCLCDDPRRRHDDSDDD

Organism: Parastrongyloides trichosuri (NCBI:txid131310)

Radius of gyration: 44.47 Å; Cα contacts (8 Å, |Δi|>4): 758; chains: 1; bounding box: 112×69×147 Å

Solvent-accessible surface area (backbone atoms only — not comparable to full-atom values): 38303 Å² total; per-residue (Å²): 140,85,88,83,76,78,73,75,55,74,47,97,85,72,57,74,60,75,63,61,52,71,57,96,96,42,62,32,39,69,41,76,44,98,83,73,50,82,43,80,45,78,65,87,63,89,67,76,71,72,75,70,49,73,64,56,53,49,35,70,74,59,37,64,72,54,44,54,51,51,51,52,52,51,52,49,51,53,50,50,52,51,52,49,51,51,45,65,71,39,45,64,58,52,53,49,51,51,52,36,53,50,34,46,70,74,30,45,14,56,49,50,36,52,47,60,43,67,78,47,51,59,75,63,54,18,48,61,71,73,43,73,87,55,54,29,73,85,61,68,77,60,69,74,79,84,55,94,77,60,87,89,67,84,75,80,66,79,80,62,80,42,55,94,24,40,47,87,58,34,70,82,42,70,66,71,66,67,36,24,39,39,62,92,53,27,84,62,36,45,38,32,46,25,43,31,67,48,86,90,39,41,60,39,45,55,49,46,38,61,75,67,54,34,23,27,37,41,39,46,44,45,68,67,76,89,57,66,85,58,56,78,78,75,38,48,85,72,84,94,63,93,71,88,56,91,61,45,52,70,48,79,59,90,77,85,89,77,86,88,72,80,45,67,67,52,48,36,37,38,28,56,68,92,49,76,75,46,78,52,77,50,80,43,87,77,86,87,88,93,90,90,86,88,84,88,79,94,78,85,94,72,88,89,74,69,63,54,81,74,70,91,50,73,46,73,54,84,60,33,39,39,32,60,48,88,74,80,88,62,95,75,72,63,103,34,68,48,42,31,37,36,28,55,66,91,55,70,79,43,63,33,36,34,42,48,42,67,77,59,48,86,74,58,75,74,94,46,52,59,59,58,49,54,51,48,50,51,51,44,74,71,23,67,56,44,22,34,35,34,23,25,67,51,58,72,46,58,69,44,40,52,56,48,46,44,51,30,42,53,48,24,37,74,71,39,62,81,52,38,56,64,60,61,51,49,24,56,50,36,63,22,40,93,51,70,55,63,41,42,69,55,44,34,52,44,54,52,27,43,53,51,44,32,40,78,70,67,58,45,70,75,57,66,71,59,53,52,53,49,51,53,50,49,51,51,51,56,50,61,60,44,60,74,53,61,55,72,88,43,95,53,31,68,59,46,35,48,55,72,53,47,47,75,62,43,53,51,40,52,54,57,49,60,78,54,62,93,58,72,55,72,68,57,42,57,71,43,18,48,62,47,55,53,41,74,69,35,87,89,49,75,62,72,90,55,82,90,62,79,40,45,52,93,36,47,47,60,26,89,88,40,55,86,87,42,74,83,11,64,55,60,29,33,55,48,74,48,80,47,84,90,85,40,73,48,77,47,75,53,59,66,65,54,51,86,84,29,42,67,55,50,52,42,39,38,59,76,70,64,60,86,78,84,86,84,92,75,59,80,69,46,46,61,66,99,76,47,72,42,62,89,80,62,92,129

Mean predicted aligned error: 17.03 Å

InterPro domains:
  IPR000242 Tyrosine-specific protein phosphatase, PTPase domain [PF00102] (177-298)
  IPR000242 Tyrosine-specific protein phosphatase, PTPase domain [PF00102] (308-445)
  IPR000242 Tyrosine-specific protein phosphatase, PTPase domain [PF00102] (542-635)
  IPR000242 Tyrosine-specific protein phosphatase, PTPase domain [PS50055] (123-453)
  IPR000242 Tyrosine-specific protein phosphatase, PTPase domain [PS50055] (537-636)
  IPR000242 Tyrosine-specific protein phosphatase, PTPase domain [SM00194] (153-455)
  IPR029021 Protein-tyrosine phosphatase-like [G3DSA:3.90.190.10] (118-301)
  IPR029021 Protein-tyrosine phosphatase-like [G3DSA:3.90.190.10] (302-462)
  IPR029021 Protein-tyrosine phosphatase-like [G3DSA:3.90.190.10] (490-636)
  IPR029021 Protein-tyrosine phosphatase-like [SSF52799] (177-297)
  IPR029021 Protein-tyrosine phosphatase-like [SSF52799] (306-455)
  IPR029021 Protein-tyrosine phosphatase-like [SSF52799] (536-635)
  IPR050348 Protein-Tyrosine Phosphatase [PTHR19134] (476-635)

Secondary structure (DSSP, 8-state):
--------EEPTTS-EE--EEEETTEEEEEEE-TTS-EEEEE--------PPPHHHHHHHHH-HHHHHHHHHHHHHHHHHHHHHHHHHHHHHHHHHHHHHHHHHHH-HHHHHHHHHHHTS-HHHHHGGGG-GGGS-HHHHT------SS-TT-----GGGTTGGGB-GGGTTTTT-S-EEEE-SS-SS--EEEEPPPPTTTHHHHHHHHHHTTEEEEEEE----GGGTTS-GGGS--S--S---BTTEEEEE-PPP-----S---EEEEEEETTPPPEEEEE-------------------S---------SS-EEETTEEEEE-PPP--TT--TTEEEEEEEETTS--EEEEEEEE-S--TTPPPS-HHHHHHHHHHHHHHHTTSEEEEEESSS--HHHHHHHHHHHHHHHHHH-TT---HHHHHHHHHTSSS-----HHHHHHHHHHHHHHHHHTTSS---HHHHHHHHHHHHHHHHHHHHTT--TTSTTHHHHHHHHT--HHHHHHHHHHHTTTTPPPHHHHHHH-HHHHHHHH-TT----S-TTSPPPSTTEEE-TT--TTSGGGEEEEEEEEEE-GGG-EEEEEEEPPPPGGGHHHHHHHHHHTT---------GGGGSSSS-S----S--

pLDDT: mean 73.11, std 20.65, range [23.08, 98.06]

Nearest PDB structures (foldseek):
  3qcm-assembly2_B  TM=7.630E-01  e=1.812E-07  Homo sapiens
  4az1-assembly1_B  TM=7.182E-01  e=2.237E-07  Trypanosoma cruzi
  2jjd-assembly5_E  TM=5.119E-01  e=2.865E-08  Homo sapiens
  4az1-assembly1_A  TM=6.102E-01  e=1.467E-07  Trypanosoma cruzi
  3m4u-assembly1_A  TM=6.498E-01  e=6.088E-07  Trypanosoma brucei